Protein AF-0000000086066053 (afdb_homodimer)

Radius of gyration: 45.98 Å; Cα contacts (8 Å, |Δi|>4): 889; chains: 2; bounding box: 112×187×113 Å

Foldseek 3Di:
DDDDDDDDDDDDDDDDDDDDDDDDDDDDDDPVPPPDCPPDPVVVVVVVPPPPPVPVVVQLWAQWEDFDDADPPPRDTFIFGDTGAFDWDAPVLCCQQAVVQPPDPDRTGRWRYYSVVSVVSNVVLVVCCLWFPCPQLLSNQVSNVVCQCRIHSNNLQFKHQQDFDDDPNTTTRAEMEGAAEQVQLQVSVVSQLQTFTPPVGDRPLCVQVPVCSVVQHSQSVVQQDQDPVVRVHPDPHRYHYHYDNAWDDDPNDTHGHDHDDGD/DDDDDDPDDDDDDDDDDPDDDDDDDDDDDPPPDDPPCPPPVVVVVVVVPPPPPVPVVVQLWAQWEDFDDADPPPRDTFIFGDTGAFDWAAPVLCCQQAVVQNPDPDRTGRWRYYSVVSVVSNVVLVVCCLWFPCPQLLSNQVSNVVCQCRIHSNNLQFKHQQDFDDDPNTTTRAEMEGAAEQVQLQVSVVSQLQTFTPPVGDRPLCVQVPVCSVVQHSQSVVQQDQDPVVRPHPDPHRYHYHYDNAWDDDPNDTHGHDHDDGD

pLDDT: mean 78.5, std 27.83, range [13.66, 98.88]

Organism: Haemaphysalis longicornis (NCBI:txid44386)

Sequence (526 aa):
MDKEHLRRALSTGCEAYKGGRRASRLYPPRLQRRARTMMSSSLFALLLAALLVSSAVAQHQCVSYGYCGKDEDTEKDLPCAVDGQPTPIEKSKVQGVCPALLDSDGKEVPACCDAKQLQVFKDEFKALTKLISYKSKCFLNFQNLVCQAFCSPRQSEFFTVNATTRVSEKDVAAEAVYVVDKDYAESLYKTCRDTHTYVFGIKLPKFMCGKHGSSCSTERFLNFIGSTPAEGGHSPVKIHYVLSKTPVKVGGKELTPFKSTLFMDKEHLRRALSTGCEAYKGGRRASRLYPPRLQRRARTMMSSSLFALLLAALLVSSAVAQHQCVSYGYCGKDEDTEKDLPCAVDGQPTPIEKSKVQGVCPALLDSDGKEVPACCDAKQLQVFKDEFKALTKLISYKSKCFLNFQNLVCQAFCSPRQSEFFTVNATTRVSEKDVAAEAVYVVDKDYAESLYKTCRDTHTYVFGIKLPKFMCGKHGSSCSTERFLNFIGSTPAEGGHSPVKIHYVLSKTPVKVGGKELTPFKSTLF

Secondary structure (DSSP, 8-state):
--------------------------------------THHHHHHHHH-------------EEEEEEEEE-TTT--EEEEEEEE--EEEEHHHHHTT-GGG---SSSEEEESS-HHHHHHHHHHHHHHTTTS-TTSHHHHHHHHHHHHHHH-TTGGGTEEEEEEEEETTEEEEEEEEEEEEHHHHHHHHHHHHTPBPSSTT-BHHHHHHGGGGGG--HHHHHHHHT--GGGTS--SSEEEEEEESS-EEETTEEEPPB-----/---------------------------------------HHHHHHHHH-------------EEEEEEEEE-TTT--EEEEEEEE--EEEEHHHHHTT-GGG---SSSEEEESS-HHHHHHHHHHHHHHTTTS-TTSHHHHHHHHHHHHHHH-TTGGGTEEEEEEEEETTEEEEEEEEEEEEHHHHHHHHHHHHTPBPSSTT-BHHHHHHGGGGGG--HHHHHHHHT--GGGTS--SSEEEEEEESS-EEETTEEEPPB-----

Nearest PDB structures (foldseek):
  5jnx-assembly1_A  TM=8.363E-01  e=2.335E-15  Homo sapiens
  6uox-assembly1_A  TM=8.227E-01  e=4.661E-15  Homo sapiens
  9f40-assembly2_B  TM=8.254E-01  e=2.544E-14  Saccharomyces cerevisiae
  8qeb-assembly1_A  TM=8.293E-01  e=9.520E-14  Saccharomyces cerevisiae
  8qed-assembly1_A  TM=8.214E-01  e=9.145E-13  Saccharomyces cerevisiae

Solvent-accessible surface area (backbone atoms only — not comparable to full-atom values): 29581 Å² total; per-residue (Å²): 141,74,88,78,90,83,81,87,90,81,80,87,78,86,86,84,88,91,81,75,84,85,85,86,76,91,78,88,86,84,77,80,74,82,73,78,78,73,58,66,64,58,55,51,52,53,54,63,58,53,70,74,68,65,65,67,62,75,69,48,25,17,33,39,43,50,67,58,38,61,39,86,86,78,59,44,72,24,38,15,47,45,84,40,66,43,39,77,37,57,39,76,65,37,53,81,55,35,52,88,67,58,84,50,94,55,70,45,33,60,16,13,42,44,70,68,50,44,51,52,48,41,53,52,51,54,25,46,43,48,34,32,54,78,82,37,45,30,44,51,43,50,44,48,56,52,35,43,58,51,29,28,38,55,16,42,43,22,28,44,66,80,38,66,44,82,42,99,90,36,42,19,39,47,27,30,39,38,32,29,18,42,68,49,47,48,53,51,40,58,50,31,56,79,33,58,23,52,49,81,65,39,42,38,33,39,69,74,42,22,50,41,16,92,68,53,43,55,66,54,54,48,46,41,61,18,18,23,42,72,70,47,24,77,23,89,40,36,35,46,74,42,72,29,93,55,68,43,76,53,98,88,39,69,25,42,44,42,72,76,86,77,106,134,86,86,86,83,72,88,73,81,91,83,87,80,87,83,87,70,91,71,86,86,85,88,81,81,83,87,80,81,80,78,79,79,82,82,77,80,75,66,68,63,59,62,48,52,56,56,59,60,55,70,72,68,66,64,67,60,77,68,48,24,17,31,38,42,51,67,58,39,60,39,88,87,78,60,43,72,25,38,16,49,46,84,41,66,41,39,76,37,56,39,78,64,36,54,82,54,34,51,90,67,57,83,49,91,55,70,45,34,61,17,14,42,44,71,69,51,44,52,53,49,41,52,53,52,55,24,46,42,50,34,32,55,77,81,36,45,31,44,51,42,50,45,47,54,52,35,42,58,49,28,28,36,54,17,41,42,22,26,44,65,78,38,67,44,83,40,99,92,36,41,19,39,47,27,31,39,36,31,27,18,42,69,48,47,47,52,51,39,60,49,31,57,79,32,60,24,51,48,80,65,38,41,37,33,39,70,74,41,22,50,40,16,91,69,52,42,53,66,54,52,49,46,42,60,17,19,23,43,73,70,48,25,76,23,90,41,34,35,46,74,42,71,28,93,55,67,45,77,52,97,88,39,69,24,42,42,42,72,74,87,76,107

Structure (mmCIF, N/CA/C/O backbone):
data_AF-0000000086066053-model_v1
#
loop_
_entity.id
_entity.type
_entity.pdbx_description
1 polymer 'Niemann-Pick C1 N-terminal domain-containing protein'
#
loop_
_atom_site.group_PDB
_atom_site.id
_atom_site.type_symbol
_atom_site.label_atom_id
_atom_site.label_alt_id
_atom_site.label_comp_id
_atom_site.label_asym_id
_atom_site.label_entity_id
_atom_site.label_seq_id
_atom_site.pdbx_PDB_ins_code
_atom_site.Cartn_x
_atom_site.Cartn_y
_atom_site.Cartn_z
_atom_site.occupancy
_atom_site.B_iso_or_equiv
_atom_site.auth_seq_id
_atom_site.auth_comp_id
_atom_site.auth_asym_id
_atom_site.auth_atom_id
_atom_site.pdbx_PDB_model_num
ATOM 1 N N . MET A 1 1 ? 62.094 35.562 8.031 1 16.95 1 MET A N 1
ATOM 2 C CA . MET A 1 1 ? 63.25 36.469 8.188 1 16.95 1 MET A CA 1
ATOM 3 C C . MET A 1 1 ? 62.75 37.906 8.406 1 16.95 1 MET A C 1
ATOM 5 O O . MET A 1 1 ? 61.594 38.188 8.219 1 16.95 1 MET A O 1
ATOM 9 N N . ASP A 1 2 ? 63.594 38.812 7.797 1 14.78 2 ASP A N 1
ATOM 10 C CA . ASP A 1 2 ? 64.375 39.938 8.258 1 14.78 2 ASP A CA 1
ATOM 11 C C . ASP A 1 2 ? 63.656 41.281 8.039 1 14.78 2 ASP A C 1
ATOM 13 O O . ASP A 1 2 ? 64.125 42.312 8.484 1 14.78 2 ASP A O 1
ATOM 17 N N . LYS A 1 3 ? 63.125 41.469 6.922 1 17.33 3 LYS A N 1
ATOM 18 C CA . LYS A 1 3 ? 63.406 42.75 6.266 1 17.33 3 LYS A CA 1
ATOM 19 C C . LYS A 1 3 ? 63.062 43.906 7.172 1 17.33 3 LYS A C 1
ATOM 21 O O . LYS A 1 3 ? 61.938 44 7.68 1 17.33 3 LYS A O 1
ATOM 26 N N . GLU A 1 4 ? 63.875 44.906 7.336 1 15.47 4 GLU A N 1
ATOM 27 C CA . GLU A 1 4 ? 64.688 45.875 8.094 1 15.47 4 GLU A CA 1
ATOM 28 C C . GLU A 1 4 ? 63.844 47.094 8.422 1 15.47 4 GLU A C 1
ATOM 30 O O . GLU A 1 4 ? 62.75 47.281 7.879 1 15.47 4 GLU A O 1
ATOM 35 N N . HIS A 1 5 ? 64.438 48.375 8.047 1 15.7 5 HIS A N 1
ATOM 36 C CA . HIS A 1 5 ? 65.188 49.406 8.781 1 15.7 5 HIS A CA 1
ATOM 37 C C . HIS A 1 5 ? 64.25 50.594 9.148 1 15.7 5 HIS A C 1
ATOM 39 O O . HIS A 1 5 ? 63.219 50.75 8.562 1 15.7 5 HIS A O 1
ATOM 45 N N . LEU A 1 6 ? 64.938 51.875 9.203 1 14.38 6 LEU A N 1
ATOM 46 C CA . LEU A 1 6 ? 65.375 52.844 10.188 1 14.38 6 LEU A CA 1
ATOM 47 C C . LEU A 1 6 ? 64.5 54.094 10.141 1 14.38 6 LEU A C 1
ATOM 49 O O . LEU A 1 6 ? 64 54.562 11.172 1 14.38 6 LEU A O 1
ATOM 53 N N . ARG A 1 7 ? 64.875 55.062 9.164 1 14.57 7 ARG A N 1
ATOM 54 C CA . ARG A 1 7 ? 65.5 56.312 9.617 1 14.57 7 ARG A CA 1
ATOM 55 C C . ARG A 1 7 ? 64.438 57.312 10.031 1 14.57 7 ARG A C 1
ATOM 57 O O . ARG A 1 7 ? 64.5 57.875 11.141 1 14.57 7 ARG A O 1
ATOM 64 N N . ARG A 1 8 ? 64.438 58.5 9.219 1 15.72 8 ARG A N 1
ATOM 65 C CA . ARG A 1 8 ? 65 59.812 9.539 1 15.72 8 ARG A CA 1
ATOM 66 C C . ARG A 1 8 ? 63.906 60.656 10.242 1 15.72 8 ARG A C 1
ATOM 68 O O . ARG A 1 8 ? 62.719 60.375 10.164 1 15.72 8 ARG A O 1
ATOM 75 N N . ALA A 1 9 ? 64.062 62 10.047 1 15.62 9 ALA A N 1
ATOM 76 C CA . ALA A 1 9 ? 64.5 63.219 10.734 1 15.62 9 ALA A CA 1
ATOM 77 C C . ALA A 1 9 ? 63.312 64 11.211 1 15.62 9 ALA A C 1
ATOM 79 O O . ALA A 1 9 ? 62.188 63.844 10.711 1 15.62 9 ALA A O 1
ATOM 80 N N . LEU A 1 10 ? 63.562 65.312 11.445 1 14.55 10 LEU A N 1
ATOM 81 C CA . LEU A 1 10 ? 63.688 66.312 12.531 1 14.55 10 LEU A CA 1
ATOM 82 C C . LEU A 1 10 ? 62.438 67.188 12.625 1 14.55 10 LEU A C 1
ATOM 84 O O . LEU A 1 10 ? 61.844 67.312 13.688 1 14.55 10 LEU A O 1
ATOM 88 N N . SER A 1 11 ? 62.594 68.438 11.938 1 14.71 11 SER A N 1
ATOM 89 C CA . SER A 1 11 ? 62.812 69.625 12.703 1 14.71 11 SER A CA 1
ATOM 90 C C . SER A 1 11 ? 61.5 70.25 13.141 1 14.71 11 SER A C 1
ATOM 92 O O . SER A 1 11 ? 61.312 70.562 14.328 1 14.71 11 SER A O 1
ATOM 94 N N . THR A 1 12 ? 61.25 71.438 12.477 1 16.27 12 THR A N 1
ATOM 95 C CA . THR A 1 12 ? 61.406 72.75 13.039 1 16.27 12 THR A CA 1
ATOM 96 C C . THR A 1 12 ? 60.125 73.25 13.727 1 16.27 12 THR A C 1
ATOM 98 O O . THR A 1 12 ? 59.031 72.75 13.422 1 16.27 12 THR A O 1
ATOM 101 N N . GLY A 1 13 ? 60.188 74.375 14.359 1 14.68 13 GLY A N 1
ATOM 102 C CA . GLY A 1 13 ? 60 75.062 15.617 1 14.68 13 GLY A CA 1
ATOM 103 C C . GLY A 1 13 ? 58.625 75.75 15.734 1 14.68 13 GLY A C 1
ATOM 104 O O . GLY A 1 13 ? 58.156 76.062 16.844 1 14.68 13 GLY A O 1
ATOM 105 N N . CYS A 1 14 ? 58.188 76.375 14.625 1 16.38 14 CYS A N 1
ATOM 106 C CA . CYS A 1 14 ? 57.969 77.812 14.859 1 16.38 14 CYS A CA 1
ATOM 107 C C . CYS A 1 14 ? 56.875 78 15.883 1 16.38 14 CYS A C 1
ATOM 109 O O . CYS A 1 14 ? 55.812 77.375 15.828 1 16.38 14 CYS A O 1
ATOM 111 N N . GLU A 1 15 ? 56.969 79.125 16.531 1 15.75 15 GLU A N 1
ATOM 112 C CA . GLU A 1 15 ? 56.875 79.75 17.828 1 15.75 15 GLU A CA 1
ATOM 113 C C . GLU A 1 15 ? 55.406 80 18.219 1 15.75 15 GLU A C 1
ATOM 115 O O . GLU A 1 15 ? 54.531 80.062 17.344 1 15.75 15 GLU A O 1
ATOM 120 N N . ALA A 1 16 ? 55.25 80.875 19.25 1 15.75 16 ALA A N 1
ATOM 121 C CA . ALA A 1 16 ? 54.719 80.875 20.609 1 15.75 16 ALA A CA 1
ATOM 122 C C . ALA A 1 16 ? 53.406 81.625 20.672 1 15.75 16 ALA A C 1
ATOM 124 O O . ALA A 1 16 ? 52.406 81.062 21.203 1 15.75 16 ALA A O 1
ATOM 125 N N . TYR A 1 17 ? 53.406 83 21.047 1 15.66 17 TYR A N 1
ATOM 126 C CA . TYR A 1 17 ? 53 83.375 22.406 1 15.66 17 TYR A CA 1
ATOM 127 C C . TYR A 1 17 ? 51.531 83.812 22.438 1 15.66 17 TYR A C 1
ATOM 129 O O . TYR A 1 17 ? 50.938 84.125 21.406 1 15.66 17 TYR A O 1
ATOM 137 N N . LYS A 1 18 ? 51.156 85.125 23.078 1 17.09 18 LYS A N 1
ATOM 138 C CA . LYS A 1 18 ? 50.625 85.375 24.406 1 17.09 18 LYS A CA 1
ATOM 139 C C . LYS A 1 18 ? 49.188 85.875 24.328 1 17.09 18 LYS A C 1
ATOM 141 O O . LYS A 1 18 ? 48.75 86.375 23.281 1 17.09 18 LYS A O 1
ATOM 146 N N . GLY A 1 19 ? 48.625 86.625 25.469 1 16.25 19 GLY A N 1
ATOM 147 C CA . GLY A 1 19 ? 47.656 86.562 26.547 1 16.25 19 GLY A CA 1
ATOM 148 C C . GLY A 1 19 ? 46.469 87.5 26.297 1 16.25 19 GLY A C 1
ATOM 149 O O . GLY A 1 19 ? 45.312 87.062 26.359 1 16.25 19 GLY A O 1
ATOM 150 N N . GLY A 1 20 ? 46.594 88.875 26.344 1 17.08 20 GLY A N 1
ATOM 151 C CA . GLY A 1 20 ? 46 89.5 27.516 1 17.08 20 GLY A CA 1
ATOM 152 C C . GLY A 1 20 ? 44.625 90.062 27.25 1 17.08 20 GLY A C 1
ATOM 153 O O . GLY A 1 20 ? 44.062 90.75 28.109 1 17.08 20 GLY A O 1
ATOM 154 N N . ARG A 1 21 ? 44.031 90 26.188 1 20.31 21 ARG A N 1
ATOM 155 C CA . ARG A 1 21 ? 43.156 91.188 25.938 1 20.31 21 ARG A CA 1
ATOM 156 C C . ARG A 1 21 ? 42.031 91.188 26.969 1 20.31 21 ARG A C 1
ATOM 158 O O . ARG A 1 21 ? 41.312 90.25 27.156 1 20.31 21 ARG A O 1
ATOM 165 N N . ARG A 1 22 ? 41.906 92.375 27.688 1 19.88 22 ARG A N 1
ATOM 166 C CA . ARG A 1 22 ? 41.25 92.812 28.906 1 19.88 22 ARG A CA 1
ATOM 167 C C . ARG A 1 22 ? 39.719 92.812 28.719 1 19.88 22 ARG A C 1
ATOM 169 O O . ARG A 1 22 ? 39.219 92.75 27.594 1 19.88 22 ARG A O 1
ATOM 176 N N . ALA A 1 23 ? 38.969 93.812 29.484 1 18.98 23 ALA A N 1
ATOM 177 C CA . ALA A 1 23 ? 38.062 93.812 30.625 1 18.98 23 ALA A CA 1
ATOM 178 C C . ALA A 1 23 ? 36.625 93.938 30.188 1 18.98 23 ALA A C 1
ATOM 180 O O . ALA A 1 23 ? 35.75 93.125 30.531 1 18.98 23 ALA A O 1
ATOM 181 N N . SER A 1 24 ? 36 95.25 30.266 1 19.73 24 SER A N 1
ATOM 182 C CA . SER A 1 24 ? 35.031 95.562 31.312 1 19.73 24 SER A CA 1
ATOM 183 C C . SER A 1 24 ? 33.594 95.25 30.859 1 19.73 24 SER A C 1
ATOM 185 O O . SER A 1 24 ? 33.344 95.125 29.672 1 19.73 24 SER A O 1
ATOM 187 N N . ARG A 1 25 ? 32.469 95.875 31.703 1 20.12 25 ARG A N 1
ATOM 188 C CA . ARG A 1 25 ? 31.375 95.438 32.562 1 20.12 25 ARG A CA 1
ATOM 189 C C . ARG A 1 25 ? 30.016 95.625 31.891 1 20.12 25 ARG A C 1
ATOM 191 O O . ARG A 1 25 ? 28.984 95.25 32.406 1 20.12 25 ARG A O 1
ATOM 198 N N . LEU A 1 26 ? 29.812 96.312 30.734 1 26.3 26 LEU A N 1
ATOM 199 C CA . LEU A 1 26 ? 28.609 97.125 30.906 1 26.3 26 LEU A CA 1
ATOM 200 C C . LEU A 1 26 ? 27.375 96.25 30.875 1 26.3 26 LEU A C 1
ATOM 202 O O . LEU A 1 26 ? 27.266 95.375 30.031 1 26.3 26 LEU A O 1
ATOM 206 N N . TYR A 1 27 ? 26.266 96.375 31.891 1 20.11 27 TYR A N 1
ATOM 207 C CA . TYR A 1 27 ? 25.312 95.5 32.594 1 20.11 27 TYR A CA 1
ATOM 208 C C . TYR A 1 27 ? 24.109 95.188 31.734 1 20.11 27 TYR A C 1
ATOM 210 O O . TYR A 1 27 ? 23.766 94 31.594 1 20.11 27 TYR A O 1
ATOM 218 N N . PRO A 1 28 ? 22.938 96.125 31.531 1 28.42 28 PRO A N 1
ATOM 219 C CA . PRO A 1 28 ? 21.812 95.75 32.406 1 28.42 28 PRO A CA 1
ATOM 220 C C . PRO A 1 28 ? 20.875 94.75 31.734 1 28.42 28 PRO A C 1
ATOM 222 O O . PRO A 1 28 ? 20.609 93.688 32.281 1 28.42 28 PRO A O 1
ATOM 225 N N . PRO A 1 29 ? 19.484 95.312 31.234 1 31.97 29 PRO A N 1
ATOM 226 C CA . PRO A 1 29 ? 18.203 94.875 31.797 1 31.97 29 PRO A CA 1
ATOM 227 C C . PRO A 1 29 ? 17.578 93.688 31.031 1 31.97 29 PRO A C 1
ATOM 229 O O . PRO A 1 29 ? 17.953 93.438 29.891 1 31.97 29 PRO A O 1
ATOM 232 N N . ARG A 1 30 ? 16.344 93.125 31.688 1 26.58 30 ARG A N 1
ATOM 233 C CA . ARG A 1 30 ? 15.625 91.875 31.75 1 26.58 30 ARG A CA 1
ATOM 234 C C . ARG A 1 30 ? 14.688 91.688 30.562 1 26.58 30 ARG A C 1
ATOM 236 O O . ARG A 1 30 ? 13.711 92.438 30.422 1 26.58 30 ARG A O 1
ATOM 243 N N . LEU A 1 31 ? 15.109 91.438 29.328 1 26.14 31 LEU A N 1
ATOM 244 C CA . LEU A 1 31 ? 14.32 91.188 28.125 1 26.14 31 LEU A CA 1
ATOM 245 C C . LEU A 1 31 ? 13.344 90.062 28.312 1 26.14 31 LEU A C 1
ATOM 247 O O . LEU A 1 31 ? 13.742 88.875 28.25 1 26.14 31 LEU A O 1
ATOM 251 N N . GLN A 1 32 ? 12.43 90.062 29.422 1 25.64 32 GLN A N 1
ATOM 252 C CA . GLN A 1 32 ? 11.75 88.75 29.625 1 25.64 32 GLN A CA 1
ATOM 253 C C . GLN A 1 32 ? 10.844 88.438 28.453 1 25.64 32 GLN A C 1
ATOM 255 O O . GLN A 1 32 ? 9.891 89.188 28.172 1 25.64 32 GLN A O 1
ATOM 260 N N . ARG A 1 33 ? 11.367 88.062 27.281 1 27.31 33 ARG A N 1
ATOM 261 C CA . ARG A 1 33 ? 10.617 87.75 26.094 1 27.31 33 ARG A CA 1
ATOM 262 C C . ARG A 1 33 ? 9.633 86.562 26.375 1 27.31 33 ARG A C 1
ATOM 264 O O . ARG A 1 33 ? 9.977 85.625 27.047 1 27.31 33 ARG A O 1
ATOM 271 N N . ARG A 1 34 ? 8.266 86.875 26.359 1 33.22 34 ARG A N 1
ATOM 272 C CA . ARG A 1 34 ? 7.035 86.062 26.5 1 33.22 34 ARG A CA 1
ATOM 273 C C . ARG A 1 34 ? 6.98 84.938 25.5 1 33.22 34 ARG A C 1
ATOM 275 O O . ARG A 1 34 ? 6.875 85.125 24.297 1 33.22 34 ARG A O 1
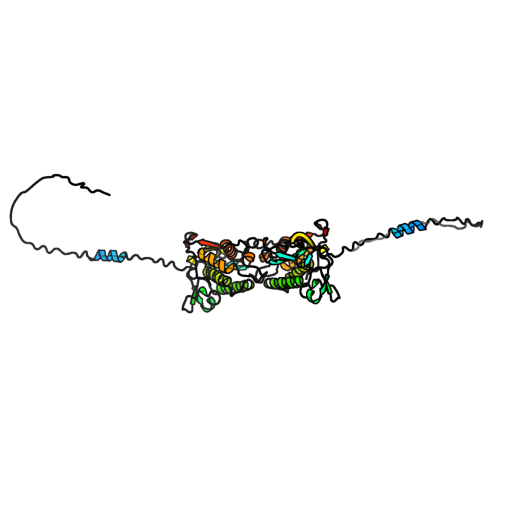ATOM 282 N N . ALA A 1 35 ? 7.867 84 25.531 1 32.12 35 ALA A N 1
ATOM 283 C CA . ALA A 1 35 ? 7.812 82.875 24.594 1 32.12 35 ALA A CA 1
ATOM 284 C C . ALA A 1 35 ? 6.504 82.125 24.719 1 32.12 35 ALA A C 1
ATOM 286 O O . ALA A 1 35 ? 6.141 81.688 25.812 1 32.12 35 ALA A O 1
ATOM 287 N N . ARG A 1 36 ? 5.551 82.5 23.891 1 35.03 36 ARG A N 1
ATOM 288 C CA . ARG A 1 36 ? 4.297 81.812 23.625 1 35.03 36 ARG A CA 1
ATOM 289 C C . ARG A 1 36 ? 4.535 80.375 23.344 1 35.03 36 ARG A C 1
ATOM 291 O O . ARG A 1 36 ? 5.371 80 22.5 1 35.03 36 ARG A O 1
ATOM 298 N N . THR A 1 37 ? 4.312 79.5 24.344 1 33.22 37 THR A N 1
ATOM 299 C CA . THR A 1 37 ? 4.352 78.062 24.469 1 33.22 37 THR A CA 1
ATOM 300 C C . THR A 1 37 ? 3.488 77.375 23.406 1 33.22 37 THR A C 1
ATOM 302 O O . THR A 1 37 ? 2.258 77.438 23.469 1 33.22 37 THR A O 1
ATOM 305 N N . MET A 1 38 ? 3.85 77.562 22.125 1 38.5 38 MET A N 1
ATOM 306 C CA . MET A 1 38 ? 3.27 76.75 21.047 1 38.5 38 MET A CA 1
ATOM 307 C C . MET A 1 38 ? 3.459 75.25 21.328 1 38.5 38 MET A C 1
ATOM 309 O O . MET A 1 38 ? 3.305 74.438 20.438 1 38.5 38 MET A O 1
ATOM 313 N N . MET A 1 39 ? 3.969 74.938 22.562 1 38.22 39 MET A N 1
ATOM 314 C CA . MET A 1 39 ? 4.449 73.562 22.578 1 38.22 39 MET A CA 1
ATOM 315 C C . MET A 1 39 ? 3.303 72.562 22.344 1 38.22 39 MET A C 1
ATOM 317 O O . MET A 1 39 ? 3.52 71.438 21.875 1 38.22 39 MET A O 1
ATOM 321 N N . SER A 1 40 ? 2.164 72.812 23.016 1 45 40 SER A N 1
ATOM 322 C CA . SER A 1 40 ? 1.553 71.625 23.516 1 45 40 SER A CA 1
ATOM 323 C C . SER A 1 40 ? 0.821 70.875 22.406 1 45 40 SER A C 1
ATOM 325 O O . SER A 1 40 ? 0.193 69.812 22.656 1 45 40 SER A O 1
ATOM 327 N N . SER A 1 41 ? 0.524 71.625 21.281 1 52.53 41 SER A N 1
ATOM 328 C CA . SER A 1 41 ? -0.428 70.938 20.422 1 52.53 41 SER A CA 1
ATOM 329 C C . SER A 1 41 ? 0.245 69.812 19.672 1 52.53 41 SER A C 1
ATOM 331 O O . SER A 1 41 ? -0.426 69 19.016 1 52.53 41 SER A O 1
ATOM 333 N N . SER A 1 42 ? 1.642 70.062 19.516 1 52.16 42 SER A N 1
ATOM 334 C CA . SER A 1 42 ? 2.268 69.062 18.641 1 52.16 42 SER A CA 1
ATOM 335 C C . SER A 1 42 ? 2.428 67.75 19.359 1 52.16 42 SER A C 1
ATOM 337 O O . SER A 1 42 ? 2.584 66.688 18.719 1 52.16 42 SER A O 1
ATOM 339 N N . LEU A 1 43 ? 2.664 67.938 20.734 1 51.69 43 LEU A N 1
ATOM 340 C CA . LEU A 1 43 ? 2.893 66.625 21.422 1 51.69 43 LEU A CA 1
ATOM 341 C C . LEU A 1 43 ? 1.609 65.812 21.484 1 51.69 43 LEU A C 1
ATOM 343 O O . LEU A 1 43 ? 1.658 64.562 21.562 1 51.69 43 LEU A O 1
ATOM 347 N N . PHE A 1 44 ? 0.494 66.625 21.578 1 52.97 44 PHE A N 1
ATOM 348 C CA . PHE A 1 44 ? -0.746 65.875 21.609 1 52.97 44 PHE A CA 1
ATOM 349 C C . PHE A 1 44 ? -0.985 65.188 20.297 1 52.97 44 PHE A C 1
ATOM 351 O O . PHE A 1 44 ? -1.494 64.062 20.281 1 52.97 44 PHE A O 1
ATOM 358 N N . ALA A 1 45 ? -0.664 65.875 19.156 1 52.94 45 ALA A N 1
ATOM 359 C CA . ALA A 1 45 ? -0.849 65.188 17.891 1 52.94 45 ALA A CA 1
ATOM 360 C C . ALA A 1 45 ? 0.126 64 17.75 1 52.94 45 ALA A C 1
ATOM 362 O O . ALA A 1 45 ? -0.208 63 17.156 1 52.94 45 ALA A O 1
ATOM 363 N N . LEU A 1 46 ? 1.313 64.25 18.359 1 47.81 46 LEU A N 1
ATOM 364 C CA . LEU A 1 46 ? 2.236 63.125 18.281 1 47.81 46 LEU A CA 1
ATOM 365 C C . LEU A 1 46 ? 1.763 61.969 19.156 1 47.81 46 LEU A C 1
ATOM 367 O O . LEU A 1 46 ? 1.967 60.812 18.828 1 47.81 46 LEU A O 1
ATOM 371 N N . LEU A 1 47 ? 1.216 62.406 20.359 1 46.41 47 LEU A N 1
ATOM 372 C CA . LEU A 1 47 ? 0.748 61.281 21.172 1 46.41 47 LEU A CA 1
ATOM 373 C C . LEU A 1 47 ? -0.384 60.531 20.453 1 46.41 47 LEU A C 1
ATOM 375 O O . LEU A 1 47 ? -0.492 59.312 20.562 1 46.41 47 LEU A O 1
ATOM 379 N N . LEU A 1 48 ? -1.327 61.312 19.875 1 45.12 48 LEU A N 1
ATOM 380 C CA . LEU A 1 48 ? -2.453 60.594 19.297 1 45.12 48 LEU A CA 1
ATOM 381 C C . LEU A 1 48 ? -1.994 59.719 18.141 1 45.12 48 LEU A C 1
ATOM 383 O O . LEU A 1 48 ? -2.76 58.875 17.641 1 45.12 48 LEU A O 1
ATOM 387 N N . ALA A 1 49 ? -1.028 60.188 17.422 1 41.72 49 ALA A N 1
ATOM 388 C CA . ALA A 1 49 ? -0.659 59.188 16.422 1 41.72 49 ALA A CA 1
ATOM 389 C C . ALA A 1 49 ? -0.13 57.906 17.062 1 41.72 49 ALA A C 1
ATOM 391 O O . ALA A 1 49 ? 1.051 57.594 16.938 1 41.72 49 ALA A O 1
ATOM 392 N N . ALA A 1 50 ? -0.147 57.875 18.453 1 41 50 ALA A N 1
ATOM 393 C CA . ALA A 1 50 ? 0.047 56.469 18.844 1 41 50 ALA A CA 1
ATOM 394 C C . ALA A 1 50 ? -0.652 55.531 17.859 1 41 50 ALA A C 1
ATOM 396 O O . ALA A 1 50 ? -1.877 55.562 17.719 1 41 50 ALA A O 1
ATOM 397 N N . LEU A 1 51 ? -0.007 55.281 16.719 1 38.22 51 LEU A N 1
ATOM 398 C CA . LEU A 1 51 ? -0.235 54.156 15.82 1 38.22 51 LEU A CA 1
ATOM 399 C C . LEU A 1 51 ? -0.818 52.969 16.578 1 38.22 51 LEU A C 1
ATOM 401 O O . LEU A 1 51 ? -0.181 52.438 17.5 1 38.22 51 LEU A O 1
ATOM 405 N N . LEU A 1 52 ? -2.094 53 16.953 1 37.69 52 LEU A N 1
ATOM 406 C CA . LEU A 1 52 ? -2.766 51.688 17.047 1 37.69 52 LEU A CA 1
ATOM 407 C C . LEU A 1 52 ? -2.133 50.688 16.094 1 37.69 52 LEU A C 1
ATOM 409 O O . LEU A 1 52 ? -2.365 50.75 14.883 1 37.69 52 LEU A O 1
ATOM 413 N N . VAL A 1 53 ? -0.834 50.469 16.141 1 38.75 53 VAL A N 1
ATOM 414 C CA . VAL A 1 53 ? -0.517 49.125 15.695 1 38.75 53 VAL A CA 1
ATOM 415 C C . VAL A 1 53 ? -1.647 48.188 16.078 1 38.75 53 VAL A C 1
ATOM 417 O O . VAL A 1 53 ? -1.815 47.844 17.266 1 38.75 53 VAL A O 1
ATOM 420 N N . SER A 1 54 ? -2.852 48.406 15.672 1 37.19 54 SER A N 1
ATOM 421 C CA . SER A 1 54 ? -3.646 47.188 15.578 1 37.19 54 SER A CA 1
ATOM 422 C C . SER A 1 54 ? -2.764 45.969 15.344 1 37.19 54 SER A C 1
ATOM 424 O O . SER A 1 54 ? -2.258 45.75 14.242 1 37.19 54 SER A O 1
ATOM 426 N N . SER A 1 55 ? -1.823 45.75 16.172 1 38.69 55 SER A N 1
ATOM 427 C CA . SER A 1 55 ? -1.447 44.344 16.094 1 38.69 55 SER A CA 1
ATOM 428 C C . SER A 1 55 ? -2.611 43.469 15.617 1 38.69 55 SER A C 1
ATOM 430 O O . SER A 1 55 ? -3.52 43.156 16.391 1 38.69 55 SER A O 1
ATOM 432 N N . ALA A 1 56 ? -3.162 43.781 14.516 1 40.78 56 ALA A N 1
ATOM 433 C CA . ALA A 1 56 ? -3.918 42.625 13.977 1 40.78 56 ALA A CA 1
ATOM 434 C C . ALA A 1 56 ? -3.408 41.312 14.555 1 40.78 56 ALA A C 1
ATOM 436 O O . ALA A 1 56 ? -2.346 40.844 14.156 1 40.78 56 ALA A O 1
ATOM 437 N N . VAL A 1 57 ? -3.277 41.25 15.852 1 44.16 57 VAL A N 1
ATOM 438 C CA . VAL A 1 57 ? -3.156 39.875 16.344 1 44.16 57 VAL A CA 1
ATOM 439 C C . VAL A 1 57 ? -3.68 38.906 15.305 1 44.16 57 VAL A C 1
ATOM 441 O O . VAL A 1 57 ? -4.844 38.969 14.906 1 44.16 57 VAL A O 1
ATOM 444 N N . ALA A 1 58 ? -3.002 38.719 14.234 1 48.38 58 ALA A N 1
ATOM 445 C CA . ALA A 1 58 ? -3.318 37.594 13.375 1 48.38 58 ALA A CA 1
ATOM 446 C C . ALA A 1 58 ? -4.133 36.531 14.133 1 48.38 58 ALA A C 1
ATOM 448 O O . ALA A 1 58 ? -3.615 35.875 15.023 1 48.38 58 ALA A O 1
ATOM 449 N N . GLN A 1 59 ? -5.34 36.844 14.711 1 54.47 59 GLN A N 1
ATOM 450 C CA . GLN A 1 59 ? -6.262 35.969 15.43 1 54.47 59 GLN A CA 1
ATOM 451 C C . GLN A 1 59 ? -6.168 34.531 14.93 1 54.47 59 GLN A C 1
ATOM 453 O O . GLN A 1 59 ? -6.293 34.281 13.727 1 54.47 59 GLN A O 1
ATOM 458 N N . HIS A 1 60 ? -5.355 33.719 15.68 1 66.62 60 HIS A N 1
ATOM 459 C CA . HIS A 1 60 ? -5.336 32.281 15.484 1 66.62 60 HIS A CA 1
ATOM 460 C C . HIS A 1 60 ? -6.738 31.75 15.211 1 66.62 60 HIS A C 1
ATOM 462 O O . HIS A 1 60 ? -7.66 31.984 16 1 66.62 60 HIS A O 1
ATOM 468 N N . GLN A 1 61 ? -7.047 31.547 14 1 89.38 61 GLN A N 1
ATOM 469 C CA . GLN A 1 61 ? -8.367 31.047 13.633 1 89.38 61 GLN A CA 1
ATOM 470 C C . GLN A 1 61 ? -8.297 29.625 13.109 1 89.38 61 GLN A C 1
ATOM 472 O O . GLN A 1 61 ? -7.211 29.125 12.781 1 89.38 61 GLN A O 1
ATOM 477 N N . CYS A 1 62 ? -9.336 29.016 13.43 1 97.81 62 CYS A N 1
ATOM 478 C CA . CYS A 1 62 ? -9.539 27.703 12.828 1 97.81 62 CYS A CA 1
ATOM 479 C C . CYS A 1 62 ? -10.273 27.828 11.5 1 97.81 62 CYS A C 1
ATOM 481 O O . CYS A 1 62 ? -11.203 28.609 11.359 1 97.81 62 CYS A O 1
ATOM 483 N N . VAL A 1 63 ? -9.773 27.078 10.578 1 97.75 63 VAL A N 1
ATOM 484 C CA . VAL A 1 63 ? -10.43 27.078 9.281 1 97.75 63 VAL A CA 1
ATOM 485 C C . VAL A 1 63 ? -11.18 25.766 9.07 1 97.75 63 VAL A C 1
ATOM 487 O O . VAL A 1 63 ? -12.008 25.641 8.172 1 97.75 63 VAL A O 1
ATOM 490 N N . SER A 1 64 ? -10.906 24.797 9.867 1 98.06 64 SER A N 1
ATOM 491 C CA . SER A 1 64 ? -11.664 23.547 9.938 1 98.06 64 SER A CA 1
ATOM 492 C C . SER A 1 64 ? -11.836 23.078 11.375 1 98.06 64 SER A C 1
ATOM 494 O O . SER A 1 64 ? -11.023 23.406 12.242 1 98.06 64 SER A O 1
ATOM 496 N N . TYR A 1 65 ? -12.945 22.391 11.547 1 97.75 65 TYR A N 1
ATOM 497 C CA . TYR A 1 65 ? -13.25 21.922 12.898 1 97.75 65 TYR A CA 1
ATOM 498 C C . TYR A 1 65 ? -14.344 20.859 12.867 1 97.75 65 TYR A C 1
ATOM 500 O O . TYR A 1 65 ? -15.328 21 12.133 1 97.75 65 TYR A O 1
ATOM 508 N N . GLY A 1 66 ? -14.055 19.812 13.633 1 97.25 66 GLY A N 1
ATOM 509 C CA . GLY A 1 66 ? -15.078 18.781 13.734 1 97.25 66 GLY A CA 1
ATOM 510 C C . GLY A 1 66 ? -15.391 18.109 12.414 1 97.25 66 GLY A C 1
ATOM 511 O O . GLY A 1 66 ? -14.594 18.188 11.469 1 97.25 66 GLY A O 1
ATOM 512 N N . TYR A 1 67 ? -16.5 17.312 12.438 1 97.25 67 TYR A N 1
ATOM 513 C CA . TYR A 1 67 ? -16.969 16.609 11.242 1 97.25 67 TYR A CA 1
ATOM 514 C C . TYR A 1 67 ? -18.391 17 10.898 1 97.25 67 TYR A C 1
ATOM 516 O O . TYR A 1 67 ? -19.234 17.172 11.789 1 97.25 67 TYR A O 1
ATOM 524 N N . CYS A 1 68 ? -18.688 17.156 9.625 1 96.62 68 CYS A N 1
ATOM 525 C CA . CYS A 1 68 ? -20.047 17.5 9.25 1 96.62 68 CYS A CA 1
ATOM 526 C C . CYS A 1 68 ? -20.438 16.844 7.93 1 96.62 68 CYS A C 1
ATOM 528 O O . CYS A 1 68 ? -21.406 17.25 7.285 1 96.62 68 CYS A O 1
ATOM 530 N N . GLY A 1 69 ? -19.594 15.914 7.449 1 94 69 GLY A N 1
ATOM 531 C CA . GLY A 1 69 ? -19.875 15.148 6.25 1 94 69 GLY A CA 1
ATOM 532 C C . GLY A 1 69 ? -19.234 13.773 6.242 1 94 69 GLY A C 1
ATOM 533 O O . GLY A 1 69 ? -18.5 13.43 7.164 1 94 69 GLY A O 1
ATOM 534 N N . LYS A 1 70 ? -19.656 13.055 5.238 1 90.69 70 LYS A N 1
ATOM 535 C CA . LYS A 1 70 ? -19.078 11.727 5.031 1 90.69 70 LYS A CA 1
ATOM 536 C C . LYS A 1 70 ? -18.688 11.516 3.574 1 90.69 70 LYS A C 1
ATOM 538 O O . LYS A 1 70 ? -19.391 11.953 2.664 1 90.69 70 LYS A O 1
ATOM 543 N N . ASP A 1 71 ? -17.578 10.883 3.492 1 85.81 71 ASP A N 1
ATOM 544 C CA . ASP A 1 71 ? -17.188 10.5 2.141 1 85.81 71 ASP A CA 1
ATOM 545 C C . ASP A 1 71 ? -18.109 9.422 1.587 1 85.81 71 ASP A C 1
ATOM 547 O O . ASP A 1 71 ? -18.391 8.43 2.26 1 85.81 71 ASP A O 1
ATOM 551 N N . GLU A 1 72 ? -18.531 9.57 0.407 1 76.88 72 GLU A N 1
ATOM 552 C CA . GLU A 1 72 ? -19.531 8.656 -0.163 1 76.88 72 GLU A CA 1
ATOM 553 C C . GLU A 1 72 ? -18.922 7.277 -0.411 1 76.88 72 GLU A C 1
ATOM 555 O O . GLU A 1 72 ? -19.609 6.262 -0.282 1 76.88 72 GLU A O 1
ATOM 560 N N . ASP A 1 73 ? -17.688 7.262 -0.74 1 71.62 73 ASP A N 1
ATOM 561 C CA . ASP A 1 73 ? -17.062 5.996 -1.12 1 71.62 73 ASP A CA 1
ATOM 562 C C . ASP A 1 73 ? -16.516 5.27 0.103 1 71.62 73 ASP A C 1
ATOM 564 O O . ASP A 1 73 ? -16.641 4.051 0.22 1 71.62 73 ASP A O 1
ATOM 568 N N . THR A 1 74 ? -15.93 5.977 1.001 1 76.62 74 THR A N 1
ATOM 569 C CA . THR A 1 74 ? -15.219 5.348 2.105 1 76.62 74 THR A CA 1
ATOM 570 C C . THR A 1 74 ? -16.016 5.461 3.4 1 76.62 74 THR A C 1
ATOM 572 O O . THR A 1 74 ? -15.711 4.789 4.387 1 76.62 74 THR A O 1
ATOM 575 N N . GLU A 1 75 ? -16.953 6.359 3.451 1 82.5 75 GLU A N 1
ATOM 576 C CA . GLU A 1 75 ? -17.781 6.621 4.621 1 82.5 75 GLU A CA 1
ATOM 577 C C . GLU A 1 75 ? -16.984 7.301 5.727 1 82.5 75 GLU A C 1
ATOM 579 O O . GLU A 1 75 ? -17.438 7.379 6.871 1 82.5 75 GLU A O 1
ATOM 584 N N . LYS A 1 76 ? -15.844 7.766 5.418 1 86.69 76 LYS A N 1
ATOM 585 C CA . LYS A 1 76 ? -15.039 8.492 6.398 1 86.69 76 LYS A CA 1
ATOM 586 C C . LYS A 1 76 ? -15.625 9.867 6.68 1 86.69 76 LYS A C 1
ATOM 588 O O . LYS A 1 76 ? -16.188 10.508 5.785 1 86.69 76 LYS A O 1
ATOM 593 N N . ASP A 1 77 ? -15.422 10.242 7.922 1 93.62 77 ASP A N 1
ATOM 594 C CA . ASP A 1 77 ? -15.883 11.57 8.32 1 93.62 77 ASP A CA 1
ATOM 595 C C . ASP A 1 77 ? -15.047 12.664 7.668 1 93.62 77 ASP A C 1
ATOM 597 O O . ASP A 1 77 ? -13.828 12.539 7.562 1 93.62 77 ASP A O 1
ATOM 601 N N . LEU A 1 78 ? -15.75 13.68 7.238 1 96.19 78 LEU A N 1
ATOM 602 C CA . LEU A 1 78 ? -15.086 14.82 6.629 1 96.19 78 LEU A CA 1
ATOM 603 C C . LEU A 1 78 ? -15.211 16.062 7.512 1 96.19 78 LEU A C 1
ATOM 605 O O . LEU A 1 78 ? -16.266 16.297 8.109 1 96.19 78 LEU A O 1
ATOM 609 N N . PRO A 1 79 ? -14.141 16.812 7.617 1 97.5 79 PRO A N 1
ATOM 610 C CA . PRO A 1 79 ? -14.18 17.969 8.5 1 97.5 79 PRO A CA 1
ATOM 611 C C . PRO A 1 79 ? -15.062 19.094 7.969 1 97.5 79 PRO A C 1
ATOM 613 O O . PRO A 1 79 ? -15.32 19.172 6.766 1 97.5 79 PRO A O 1
ATOM 616 N N . CYS A 1 80 ? -15.492 19.953 8.898 1 97.88 80 CYS A N 1
ATOM 617 C CA . CYS A 1 80 ? -16.25 21.141 8.547 1 97.88 80 CYS A CA 1
ATOM 618 C C . CYS A 1 80 ? -15.305 22.312 8.258 1 97.88 80 CYS A C 1
ATOM 620 O O . CYS A 1 80 ? -14.297 22.484 8.945 1 97.88 80 CYS A O 1
ATOM 622 N N . ALA A 1 81 ? -15.641 23.031 7.254 1 97.56 81 ALA A N 1
ATOM 623 C CA . ALA A 1 81 ? -15.008 24.328 7.094 1 97.56 81 ALA A CA 1
ATOM 624 C C . ALA A 1 81 ? -15.625 25.359 8.039 1 97.56 81 ALA A C 1
ATOM 626 O O . ALA A 1 81 ? -16.844 25.531 8.062 1 97.56 81 ALA A O 1
ATOM 627 N N . VAL A 1 82 ? -14.742 26.016 8.742 1 96.06 82 VAL A N 1
ATOM 628 C CA . VAL A 1 82 ? -15.258 26.969 9.719 1 96.06 82 VAL A CA 1
ATOM 629 C C . VAL A 1 82 ? -14.398 28.234 9.711 1 96.06 82 VAL A C 1
ATOM 631 O O . VAL A 1 82 ? -13.406 28.312 8.977 1 96.06 82 VAL A O 1
ATOM 634 N N . ASP A 1 83 ? -14.836 29.203 10.344 1 92.69 83 ASP A N 1
ATOM 635 C CA . ASP A 1 83 ? -14.109 30.391 10.742 1 92.69 83 ASP A CA 1
ATOM 636 C C . ASP A 1 83 ? -14.312 30.703 12.227 1 92.69 83 ASP A C 1
ATOM 638 O O . ASP A 1 83 ? -15.305 31.312 12.609 1 92.69 83 ASP A O 1
ATOM 642 N N . GLY A 1 84 ? -13.43 30.125 13.016 1 94 84 GLY A N 1
ATOM 643 C CA . GLY A 1 84 ? -13.648 30.25 14.445 1 94 84 GLY A CA 1
ATOM 644 C C . GLY A 1 84 ? -12.359 30.188 15.25 1 94 84 GLY A C 1
ATOM 645 O O . GLY A 1 84 ? -11.281 30.016 14.688 1 94 84 GLY A O 1
ATOM 646 N N . GLN A 1 85 ? -12.531 30.359 16.531 1 95.69 85 GLN A N 1
ATOM 647 C CA . GLN A 1 85 ? -11.398 30.328 17.453 1 95.69 85 GLN A CA 1
ATOM 648 C C . GLN A 1 85 ? -11.125 28.906 17.922 1 95.69 85 GLN A C 1
ATOM 650 O O . GLN A 1 85 ? -12.031 28.062 17.969 1 95.69 85 GLN A O 1
ATOM 655 N N . PRO A 1 86 ? -9.891 28.625 18.219 1 95.94 86 PRO A N 1
ATOM 656 C CA . PRO A 1 86 ? -9.602 27.328 18.844 1 95.94 86 PRO A CA 1
ATOM 657 C C . PRO A 1 86 ? -10.391 27.109 20.141 1 95.94 86 PRO A C 1
ATOM 659 O O . PRO A 1 86 ? -10.719 28.062 20.844 1 95.94 86 PRO A O 1
ATOM 662 N N . THR A 1 87 ? -10.711 25.922 20.391 1 94.94 87 THR A N 1
ATOM 663 C CA . THR A 1 87 ? -11.445 25.547 21.594 1 94.94 87 THR A CA 1
ATOM 664 C C . THR A 1 87 ? -10.562 24.719 22.531 1 94.94 87 THR A C 1
ATOM 666 O O . THR A 1 87 ? -9.766 23.906 22.062 1 94.94 87 THR A O 1
ATOM 669 N N . PRO A 1 88 ? -10.789 24.938 23.812 1 93.94 88 PRO A N 1
ATOM 670 C CA . PRO A 1 88 ? -9.984 24.141 24.75 1 93.94 88 PRO A CA 1
ATOM 671 C C . PRO A 1 88 ? -10.352 22.656 24.719 1 93.94 88 PRO A C 1
ATOM 673 O O . PRO A 1 88 ? -11.531 22.297 24.609 1 93.94 88 PRO A O 1
ATOM 676 N N . ILE A 1 89 ? -9.32 21.812 24.75 1 94.31 89 ILE A N 1
ATOM 677 C CA . ILE A 1 89 ? -9.492 20.375 24.828 1 94.31 89 ILE A CA 1
ATOM 678 C C . ILE A 1 89 ? -8.586 19.797 25.906 1 94.31 89 ILE A C 1
ATOM 680 O O . ILE A 1 89 ? -7.508 20.328 26.172 1 94.31 89 ILE A O 1
ATOM 684 N N . GLU A 1 90 ? -9.016 18.719 26.5 1 92.12 90 GLU A N 1
ATOM 685 C CA . GLU A 1 90 ? -8.258 18.094 27.578 1 92.12 90 GLU A CA 1
ATOM 686 C C . GLU A 1 90 ? -6.879 17.656 27.109 1 92.12 90 GLU A C 1
ATOM 688 O O . GLU A 1 90 ? -6.75 16.984 26.094 1 92.12 90 GLU A O 1
ATOM 693 N N . LYS A 1 91 ? -5.961 17.984 27.922 1 92.56 91 LYS A N 1
ATOM 694 C CA . LYS A 1 91 ? -4.57 17.688 27.594 1 92.56 91 LYS A CA 1
ATOM 695 C C . LYS A 1 91 ? -4.352 16.188 27.453 1 92.56 91 LYS A C 1
ATOM 697 O O . LYS A 1 91 ? -3.568 15.742 26.609 1 92.56 91 LYS A O 1
ATOM 702 N N . SER A 1 92 ? -4.957 15.383 28.188 1 91 92 SER A N 1
ATOM 703 C CA . SER A 1 92 ? -4.789 13.93 28.188 1 91 92 SER A CA 1
ATOM 704 C C . SER A 1 92 ? -5.203 13.328 26.844 1 91 92 SER A C 1
ATOM 706 O O . SER A 1 92 ? -4.645 12.32 26.422 1 91 92 SER A O 1
ATOM 708 N N . LYS A 1 93 ? -6.133 13.961 26.172 1 92.62 93 LYS A N 1
ATOM 709 C CA . LYS A 1 93 ? -6.59 13.469 24.875 1 92.62 93 LYS A CA 1
ATOM 710 C C . LYS A 1 93 ? -5.602 13.836 23.781 1 92.62 93 LYS A C 1
ATOM 712 O O . LYS A 1 93 ? -5.418 13.07 22.828 1 92.62 93 LYS A O 1
ATOM 717 N N . VAL A 1 94 ? -4.953 14.922 23.969 1 94.94 94 VAL A N 1
ATOM 718 C CA . VAL A 1 94 ? -4.039 15.438 22.953 1 94.94 94 VAL A CA 1
ATOM 719 C C . VAL A 1 94 ? -2.689 14.727 23.062 1 94.94 94 VAL A C 1
ATOM 721 O O . VAL A 1 94 ? -2.057 14.43 22.047 1 94.94 94 VAL A O 1
ATOM 724 N N . GLN A 1 95 ? -2.242 14.406 24.219 1 92.12 95 GLN A N 1
ATOM 725 C CA . GLN A 1 95 ? -0.922 13.852 24.5 1 92.12 95 GLN A CA 1
ATOM 726 C C . GLN A 1 95 ? -0.712 12.531 23.75 1 92.12 95 GLN A C 1
ATOM 728 O O . GLN A 1 95 ? 0.367 12.289 23.203 1 92.12 95 GLN A O 1
ATOM 733 N N . GLY A 1 96 ? -1.663 11.734 23.625 1 89 96 GLY A N 1
ATOM 734 C CA . GLY A 1 96 ? -1.525 10.422 23.016 1 89 96 GLY A CA 1
ATOM 735 C C . GLY A 1 96 ? -1.651 10.453 21.5 1 89 96 GLY A C 1
ATOM 736 O O . GLY A 1 96 ? -1.353 9.469 20.828 1 89 96 GLY A O 1
ATOM 737 N N . VAL A 1 97 ? -2.047 11.656 20.938 1 96 97 VAL A N 1
ATOM 738 C CA . VAL A 1 97 ? -2.363 11.703 19.516 1 96 97 VAL A CA 1
ATOM 739 C C . VAL A 1 97 ? -1.528 12.781 18.828 1 96 97 VAL A C 1
ATOM 741 O O . VAL A 1 97 ? -0.896 12.531 17.797 1 96 97 VAL A O 1
ATOM 744 N N . CYS A 1 98 ? -1.436 13.898 19.469 1 96.25 98 CYS A N 1
ATOM 745 C CA . CYS A 1 98 ? -0.712 15.047 18.922 1 96.25 98 CYS A CA 1
ATOM 746 C C . CYS A 1 98 ? 0.192 15.664 19.984 1 96.25 98 CYS A C 1
ATOM 748 O O . CYS A 1 98 ? 0.017 16.828 20.359 1 96.25 98 CYS A O 1
ATOM 750 N N . PRO A 1 99 ? 1.165 15.008 20.359 1 93.06 99 PRO A N 1
ATOM 751 C CA . PRO A 1 99 ? 1.975 15.469 21.484 1 93.06 99 PRO A CA 1
ATOM 752 C C . PRO A 1 99 ? 2.693 16.781 21.203 1 93.06 99 PRO A C 1
ATOM 754 O O . PRO A 1 99 ? 2.99 17.547 22.125 1 93.06 99 PRO A O 1
ATOM 757 N N . ALA A 1 100 ? 2.945 17.078 20 1 90.62 100 ALA A N 1
ATOM 758 C CA . ALA A 1 100 ? 3.676 18.297 19.641 1 90.62 100 ALA A CA 1
ATOM 759 C C . ALA A 1 100 ? 2.844 19.547 19.922 1 90.62 100 ALA A C 1
ATOM 761 O O . ALA A 1 100 ? 3.363 20.656 19.906 1 90.62 100 ALA A O 1
ATOM 762 N N . LEU A 1 101 ? 1.585 19.375 20.141 1 92.12 101 LEU A N 1
ATOM 763 C CA . LEU A 1 101 ? 0.697 20.5 20.391 1 92.12 101 LEU A CA 1
ATOM 764 C C . LEU A 1 101 ? 0.631 20.828 21.875 1 92.12 101 LEU A C 1
ATOM 766 O O . LEU A 1 101 ? -0.029 21.797 22.281 1 92.12 101 LEU A O 1
ATOM 770 N N . LEU A 1 102 ? 1.238 20.125 22.75 1 87 102 LEU A N 1
ATOM 771 C CA . LEU A 1 102 ? 1.139 20.297 24.203 1 87 102 LEU A CA 1
ATOM 772 C C . LEU A 1 102 ? 1.978 21.469 24.672 1 87 102 LEU A C 1
ATOM 774 O O . LEU A 1 102 ? 2.201 21.641 25.875 1 87 102 LEU A O 1
ATOM 778 N N . ASP A 1 103 ? 2.066 22.5 24.156 1 68.69 103 ASP A N 1
ATOM 779 C CA . ASP A 1 103 ? 2.914 23.594 24.625 1 68.69 103 ASP A CA 1
ATOM 780 C C . ASP A 1 103 ? 2.258 24.344 25.781 1 68.69 103 ASP A C 1
ATOM 782 O O . ASP A 1 103 ? 2.797 25.344 26.266 1 68.69 103 ASP A O 1
ATOM 786 N N . SER A 1 104 ? 1.234 23.875 26.281 1 61.88 104 SER A N 1
ATOM 787 C CA . SER A 1 104 ? 0.575 24.672 27.312 1 61.88 104 SER A CA 1
ATOM 788 C C . SER A 1 104 ? 0.727 24.031 28.688 1 61.88 104 SER A C 1
ATOM 790 O O . SER A 1 104 ? 0.77 22.812 28.812 1 61.88 104 SER A O 1
ATOM 792 N N . ASP A 1 105 ? 1.116 24.812 29.609 1 65.31 105 ASP A N 1
ATOM 793 C CA . ASP A 1 105 ? 1.271 24.406 31.016 1 65.31 105 ASP A CA 1
ATOM 794 C C . ASP A 1 105 ? -0.075 24.016 31.625 1 65.31 105 ASP A C 1
ATOM 796 O O . ASP A 1 105 ? -0.125 23.406 32.688 1 65.31 105 ASP A O 1
ATOM 800 N N . GLY A 1 106 ? -1.104 24.25 30.953 1 69.44 106 GLY A N 1
ATOM 801 C CA . GLY A 1 106 ? -2.406 24.031 31.562 1 69.44 106 GLY A CA 1
ATOM 802 C C . GLY A 1 106 ? -2.988 22.672 31.281 1 69.44 106 GLY A C 1
ATOM 803 O O . GLY A 1 106 ? -2.287 21.781 30.781 1 69.44 106 GLY A O 1
ATOM 804 N N . LYS A 1 107 ? -4.195 22.438 31.922 1 80.62 107 LYS A N 1
ATOM 805 C CA . LYS A 1 107 ? -4.941 21.188 31.781 1 80.62 107 LYS A CA 1
ATOM 806 C C . LYS A 1 107 ? -5.625 21.109 30.422 1 80.62 107 LYS A C 1
ATOM 808 O O . LYS A 1 107 ? -6.062 20.031 30.016 1 80.62 107 LYS A O 1
ATOM 813 N N . GLU A 1 108 ? -5.656 22.219 29.781 1 88.56 108 GLU A N 1
ATOM 814 C CA . GLU A 1 108 ? -6.312 22.266 28.469 1 88.56 108 GLU A CA 1
ATOM 815 C C . GLU A 1 108 ? -5.406 22.906 27.422 1 88.56 108 GLU A C 1
ATOM 817 O O . GLU A 1 108 ? -4.504 23.672 27.766 1 88.56 108 GLU A O 1
ATOM 822 N N . VAL A 1 109 ? -5.641 22.469 26.234 1 90.44 109 VAL A N 1
ATOM 823 C CA . VAL A 1 109 ? -4.902 22.969 25.078 1 90.44 109 VAL A CA 1
ATOM 824 C C . VAL A 1 109 ? -5.875 23.547 24.062 1 90.44 109 VAL A C 1
ATOM 826 O O . VAL A 1 109 ? -6.867 22.906 23.703 1 90.44 109 VAL A O 1
ATOM 829 N N . PRO A 1 110 ? -5.734 24.891 23.812 1 93.38 110 PRO A N 1
ATOM 830 C CA . PRO A 1 110 ? -6.535 25.375 22.688 1 93.38 110 PRO A CA 1
ATOM 831 C C . PRO A 1 110 ? -6.25 24.641 21.375 1 93.38 110 PRO A C 1
ATOM 833 O O . PRO A 1 110 ? -5.086 24.453 21.016 1 93.38 110 PRO A O 1
ATOM 836 N N . ALA A 1 111 ? -7.301 24.141 20.703 1 95.75 111 ALA A N 1
ATOM 837 C CA . ALA A 1 111 ? -7.09 23.344 19.5 1 95.75 111 ALA A CA 1
ATOM 838 C C . ALA A 1 111 ? -8.203 23.578 18.484 1 95.75 111 ALA A C 1
ATOM 840 O O . ALA A 1 111 ? -9.32 23.938 18.859 1 95.75 111 ALA A O 1
ATOM 841 N N . CYS A 1 112 ? -7.852 23.391 17.25 1 97.88 112 CYS A N 1
ATOM 842 C CA . CYS A 1 112 ? -8.812 23.484 16.156 1 97.88 112 CYS A CA 1
ATOM 843 C C . CYS A 1 112 ? -9.406 22.109 15.852 1 97.88 112 CYS A C 1
ATOM 845 O O . CYS A 1 112 ? -9.805 21.844 14.711 1 97.88 112 CYS A O 1
ATOM 847 N N . CYS A 1 113 ? -9.414 21.188 16.781 1 97.94 113 CYS A N 1
ATOM 848 C CA . CYS A 1 113 ? -10.078 19.891 16.656 1 97.94 113 CYS A CA 1
ATOM 849 C C . CYS A 1 113 ? -10.75 19.5 17.953 1 97.94 113 CYS A C 1
ATOM 851 O O . CYS A 1 113 ? -10.43 20.047 19.016 1 97.94 113 CYS A O 1
ATOM 853 N N . ASP A 1 114 ? -11.688 18.625 17.828 1 97.25 114 ASP A N 1
ATOM 854 C CA . ASP A 1 114 ? -12.375 18.156 19.031 1 97.25 114 ASP A CA 1
ATOM 855 C C . ASP A 1 114 ? -11.961 16.734 19.391 1 97.25 114 ASP A C 1
ATOM 857 O O . ASP A 1 114 ? -11.07 16.172 18.766 1 97.25 114 ASP A O 1
ATOM 861 N N . ALA A 1 115 ? -12.617 16.219 20.422 1 96.44 115 ALA A N 1
ATOM 862 C CA . ALA A 1 115 ? -12.25 14.906 20.938 1 96.44 115 ALA A CA 1
ATOM 863 C C . ALA A 1 115 ? -12.539 13.805 19.922 1 96.44 115 ALA A C 1
ATOM 865 O O . ALA A 1 115 ? -11.797 12.828 19.828 1 96.44 115 ALA A O 1
ATOM 866 N N . LYS A 1 116 ? -13.633 13.93 19.234 1 96.94 116 LYS A N 1
ATOM 867 C CA . LYS A 1 116 ? -13.969 12.945 18.203 1 96.94 116 LYS A CA 1
ATOM 868 C C . LYS A 1 116 ? -12.906 12.906 17.109 1 96.94 116 LYS A C 1
ATOM 870 O O . LYS A 1 116 ? -12.492 11.828 16.688 1 96.94 116 LYS A O 1
ATOM 875 N N . GLN A 1 117 ? -12.43 14.031 16.672 1 97.75 117 GLN A N 1
ATOM 876 C CA . GLN A 1 117 ? -11.367 14.102 15.672 1 97.75 117 GLN A CA 1
ATOM 877 C C . GLN A 1 117 ? -10.086 13.445 16.188 1 97.75 117 GLN A C 1
ATOM 879 O O . GLN A 1 117 ? -9.438 12.688 15.469 1 97.75 117 GLN A O 1
ATOM 884 N N . LEU A 1 118 ? -9.742 13.734 17.406 1 97.62 118 LEU A N 1
ATOM 885 C CA . LEU A 1 118 ? -8.547 13.148 17.984 1 97.62 118 LEU A CA 1
ATOM 886 C C . LEU A 1 118 ? -8.648 11.625 18.031 1 97.62 118 LEU A C 1
ATOM 888 O O . LEU A 1 118 ? -7.664 10.93 17.781 1 97.62 118 LEU A O 1
ATOM 892 N N . GLN A 1 119 ? -9.82 11.148 18.344 1 96.88 119 GLN A N 1
ATOM 893 C CA . GLN A 1 119 ? -10 9.703 18.344 1 96.88 119 GLN A CA 1
ATOM 894 C C . GLN A 1 119 ? -9.836 9.109 16.953 1 96.88 119 GLN A C 1
ATOM 896 O O . GLN A 1 119 ? -9.219 8.062 16.781 1 96.88 119 GLN A O 1
ATOM 901 N N . VAL A 1 120 ? -10.375 9.734 15.938 1 95.44 120 VAL A N 1
ATOM 902 C CA . VAL A 1 120 ? -10.227 9.281 14.555 1 95.44 120 VAL A CA 1
ATOM 903 C C . VAL A 1 120 ? -8.75 9.289 14.164 1 95.44 120 VAL A C 1
ATOM 905 O O . VAL A 1 120 ? -8.258 8.336 13.555 1 95.44 120 VAL A O 1
ATOM 908 N N . PHE A 1 121 ? -8.008 10.344 14.547 1 96.81 121 PHE A N 1
ATOM 909 C CA . PHE A 1 121 ? -6.578 10.406 14.273 1 96.81 121 PHE A CA 1
ATOM 910 C C . PHE A 1 121 ? -5.84 9.258 14.953 1 96.81 121 PHE A C 1
ATOM 912 O O . PHE A 1 121 ? -4.98 8.617 14.344 1 96.81 121 PHE A O 1
ATOM 919 N N . LYS A 1 122 ? -6.211 9.047 16.156 1 95.81 122 LYS A N 1
ATOM 920 C CA . LYS A 1 122 ? -5.59 7.953 16.891 1 95.81 122 LYS A CA 1
ATOM 921 C C . LYS A 1 122 ? -5.762 6.629 16.156 1 95.81 122 LYS A C 1
ATOM 923 O O . LYS A 1 122 ? -4.801 5.871 15.992 1 95.81 122 LYS A O 1
ATOM 928 N N . ASP A 1 123 ? -6.961 6.363 15.727 1 93.25 123 ASP A N 1
ATOM 929 C CA . ASP A 1 123 ? -7.258 5.133 15 1 93.25 123 ASP A CA 1
ATOM 930 C C . ASP A 1 123 ? -6.5 5.074 13.68 1 93.25 123 ASP A C 1
ATOM 932 O O . ASP A 1 123 ? -5.961 4.031 13.312 1 93.25 123 ASP A O 1
ATOM 936 N N . GLU A 1 124 ? -6.449 6.199 12.953 1 92.69 124 GLU A N 1
ATOM 937 C CA . GLU A 1 124 ? -5.738 6.254 11.68 1 92.69 124 GLU A CA 1
ATOM 938 C C . GLU A 1 124 ? -4.238 6.059 11.875 1 92.69 124 GLU A C 1
ATOM 940 O O . GLU A 1 124 ? -3.59 5.371 11.086 1 92.69 124 GLU A O 1
ATOM 945 N N . PHE A 1 125 ? -3.688 6.629 12.891 1 95.12 125 PHE A N 1
ATOM 946 C CA . PHE A 1 125 ? -2.268 6.465 13.18 1 95.12 125 PHE A CA 1
ATOM 947 C C . PHE A 1 125 ? -1.957 5.023 13.57 1 95.12 125 PHE A C 1
ATOM 949 O O . PHE A 1 125 ? -0.934 4.473 13.156 1 95.12 125 PHE A O 1
ATOM 956 N N . LYS A 1 126 ? -2.863 4.461 14.328 1 92 126 LYS A N 1
ATOM 957 C CA . LYS A 1 126 ? -2.691 3.051 14.664 1 92 126 LYS A CA 1
ATOM 958 C C . LYS A 1 126 ? -2.666 2.18 13.414 1 92 126 LYS A C 1
ATOM 960 O O . LYS A 1 126 ? -1.832 1.28 13.297 1 92 126 LYS A O 1
ATOM 965 N N . ALA A 1 127 ? -3.562 2.484 12.531 1 88.62 127 ALA A N 1
ATOM 966 C CA . ALA A 1 127 ? -3.572 1.752 11.266 1 88.62 127 ALA A CA 1
ATOM 967 C C . ALA A 1 127 ? -2.248 1.922 10.531 1 88.62 127 ALA A C 1
ATOM 969 O O . ALA A 1 127 ? -1.716 0.961 9.969 1 88.62 127 ALA A O 1
ATOM 970 N N . LEU A 1 128 ? -1.7 3.049 10.508 1 91.88 128 LEU A N 1
ATOM 971 C CA . LEU A 1 128 ? -0.459 3.357 9.805 1 91.88 128 LEU A CA 1
ATOM 972 C C . LEU A 1 128 ? 0.714 2.598 10.414 1 91.88 128 LEU A C 1
ATOM 974 O O . LEU A 1 128 ? 1.677 2.271 9.711 1 91.88 128 LEU A O 1
ATOM 978 N N . THR A 1 129 ? 0.589 2.258 11.688 1 92.31 129 THR A N 1
ATOM 979 C CA . THR A 1 129 ? 1.69 1.559 12.344 1 92.31 129 THR A CA 1
ATOM 980 C C . THR A 1 129 ? 1.775 0.113 11.859 1 92.31 129 THR A C 1
ATOM 982 O O . THR A 1 129 ? 2.748 -0.588 12.148 1 92.31 129 THR A O 1
ATOM 985 N N . LYS A 1 130 ? 0.751 -0.318 11.117 1 88.94 130 LYS A N 1
ATOM 986 C CA . LYS A 1 130 ? 0.849 -1.612 10.445 1 88.94 130 LYS A CA 1
ATOM 987 C C . LYS A 1 130 ? 1.717 -1.519 9.195 1 88.94 130 LYS A C 1
ATOM 989 O O . LYS A 1 130 ? 2.129 -2.541 8.641 1 88.94 130 LYS A O 1
ATOM 994 N N . LEU A 1 131 ? 1.996 -0.34 8.812 1 92.25 131 LEU A N 1
ATOM 995 C CA . LEU A 1 131 ? 2.809 -0.121 7.617 1 92.25 131 LEU A CA 1
ATOM 996 C C . LEU A 1 131 ? 4.242 0.237 7.992 1 92.25 131 LEU A C 1
ATOM 998 O O . LEU A 1 131 ? 5.191 -0.296 7.414 1 92.25 131 LEU A O 1
ATOM 1002 N N . ILE A 1 132 ? 4.391 1.1 8.93 1 94.62 132 ILE A N 1
ATOM 1003 C CA . ILE A 1 132 ? 5.723 1.533 9.344 1 94.62 132 ILE A CA 1
ATOM 1004 C C . ILE A 1 132 ? 5.801 1.573 10.867 1 94.62 132 ILE A C 1
ATOM 1006 O O . ILE A 1 132 ? 4.773 1.633 11.547 1 94.62 132 ILE A O 1
ATOM 1010 N N . SER A 1 133 ? 6.973 1.614 11.375 1 94.94 133 SER A N 1
ATOM 1011 C CA . SER A 1 133 ? 7.184 1.604 12.82 1 94.94 133 SER A CA 1
ATOM 1012 C C . SER A 1 133 ? 6.691 2.896 13.461 1 94.94 133 SER A C 1
ATOM 1014 O O . SER A 1 133 ? 6.988 3.99 12.977 1 94.94 133 SER A O 1
ATOM 1016 N N . TYR A 1 134 ? 5.992 2.727 14.625 1 94.44 134 TYR A N 1
ATOM 1017 C CA . TYR A 1 134 ? 5.508 3.887 15.367 1 94.44 134 TYR A CA 1
ATOM 1018 C C . TYR A 1 134 ? 6.664 4.66 15.992 1 94.44 134 TYR A C 1
ATOM 1020 O O . TYR A 1 134 ? 6.488 5.793 16.438 1 94.44 134 TYR A O 1
ATOM 1028 N N . LYS A 1 135 ? 7.844 4.066 15.984 1 95 135 LYS A N 1
ATOM 1029 C CA . LYS A 1 135 ? 9.023 4.691 16.578 1 95 135 LYS A CA 1
ATOM 1030 C C . LYS A 1 135 ? 9.852 5.418 15.523 1 95 135 LYS A C 1
ATOM 1032 O O . LYS A 1 135 ? 10.773 6.164 15.859 1 95 135 LYS A O 1
ATOM 1037 N N . SER A 1 136 ? 9.523 5.199 14.297 1 96.69 136 SER A N 1
ATOM 1038 C CA . SER A 1 136 ? 10.344 5.809 13.25 1 96.69 136 SER A CA 1
ATOM 1039 C C . SER A 1 136 ? 10.188 7.328 13.242 1 96.69 136 SER A C 1
ATOM 1041 O O . SER A 1 136 ? 9.117 7.848 13.547 1 96.69 136 SER A O 1
ATOM 1043 N N . LYS A 1 137 ? 11.273 8 12.875 1 97.56 137 LYS A N 1
ATOM 1044 C CA . LYS A 1 137 ? 11.203 9.453 12.727 1 97.56 137 LYS A CA 1
ATOM 1045 C C . LYS A 1 137 ? 10.18 9.852 11.672 1 97.56 137 LYS A C 1
ATOM 1047 O O . LYS A 1 137 ? 9.508 10.875 11.812 1 97.56 137 LYS A O 1
ATOM 1052 N N . CYS A 1 138 ? 10.102 9 10.672 1 97.94 138 CYS A N 1
ATOM 1053 C CA . CYS A 1 138 ? 9.133 9.273 9.617 1 97.94 138 CYS A CA 1
ATOM 1054 C C . CYS A 1 138 ? 7.719 9.32 10.172 1 97.94 138 CYS A C 1
ATOM 1056 O O . CYS A 1 138 ? 6.98 10.281 9.93 1 97.94 138 CYS A O 1
ATOM 1058 N N . PHE A 1 139 ? 7.371 8.359 11.008 1 97.25 139 PHE A N 1
ATOM 1059 C CA . PHE A 1 139 ? 6.035 8.305 11.586 1 97.25 139 PHE A CA 1
ATOM 1060 C C . PHE A 1 139 ? 5.777 9.531 12.461 1 97.25 139 PHE A C 1
ATOM 1062 O O . PHE A 1 139 ? 4.738 10.18 12.336 1 97.25 139 PHE A O 1
ATOM 1069 N N . LEU A 1 140 ? 6.699 9.828 13.273 1 97.19 140 LEU A N 1
ATOM 1070 C CA . LEU A 1 140 ? 6.523 10.914 14.234 1 97.19 140 LEU A CA 1
ATOM 1071 C C . LEU A 1 140 ? 6.387 12.25 13.516 1 97.19 140 LEU A C 1
ATOM 1073 O O . LEU A 1 140 ? 5.555 13.078 13.891 1 97.19 140 LEU A O 1
ATOM 1077 N N . ASN A 1 141 ? 7.133 12.469 12.469 1 97.81 141 ASN A N 1
ATOM 1078 C CA . ASN A 1 141 ? 7.066 13.727 11.727 1 97.81 141 ASN A CA 1
ATOM 1079 C C . ASN A 1 141 ? 5.797 13.812 10.883 1 97.81 141 ASN A C 1
ATOM 1081 O O . ASN A 1 141 ? 5.227 14.898 10.727 1 97.81 141 ASN A O 1
ATOM 1085 N N . PHE A 1 142 ? 5.402 12.68 10.336 1 97.62 142 PHE A N 1
ATOM 1086 C CA . PHE A 1 142 ? 4.129 12.641 9.633 1 97.62 142 PHE A CA 1
ATOM 1087 C C . PHE A 1 142 ? 2.977 12.969 10.578 1 97.62 142 PHE A C 1
ATOM 1089 O O . PHE A 1 142 ? 2.104 13.773 10.25 1 97.62 142 PHE A O 1
ATOM 1096 N N . GLN A 1 143 ? 2.994 12.352 11.742 1 97.44 143 GLN A N 1
ATOM 1097 C CA . GLN A 1 143 ? 1.991 12.602 12.766 1 97.44 143 GLN A CA 1
ATOM 1098 C C . GLN A 1 143 ? 1.916 14.086 13.109 1 97.44 143 GLN A C 1
ATOM 1100 O O . GLN A 1 143 ? 0.826 14.656 13.195 1 97.44 143 GLN A O 1
ATOM 1105 N N . ASN A 1 144 ? 3.021 14.648 13.281 1 97.25 144 ASN A N 1
ATOM 1106 C CA . ASN A 1 144 ? 3.045 16.078 13.602 1 97.25 144 ASN A CA 1
ATOM 1107 C C . ASN A 1 144 ? 2.521 16.906 12.438 1 97.25 144 ASN A C 1
ATOM 1109 O O . ASN A 1 144 ? 1.805 17.891 12.648 1 97.25 144 ASN A O 1
ATOM 1113 N N . LEU A 1 145 ? 2.896 16.578 11.227 1 98.31 145 LEU A N 1
ATOM 1114 C CA . LEU A 1 145 ? 2.422 17.297 10.047 1 98.31 145 LEU A CA 1
ATOM 1115 C C . LEU A 1 145 ? 0.897 17.312 10 1 98.31 145 LEU A C 1
ATOM 1117 O O . LEU A 1 145 ? 0.291 18.359 9.766 1 98.31 145 LEU A O 1
ATOM 1121 N N . VAL A 1 146 ? 0.296 16.188 10.281 1 98.06 146 VAL A N 1
ATOM 1122 C CA . VAL A 1 146 ? -1.156 16.047 10.234 1 98.06 146 VAL A CA 1
ATOM 1123 C C . VAL A 1 146 ? -1.786 16.812 11.398 1 98.06 146 VAL A C 1
ATOM 1125 O O . VAL A 1 146 ? -2.756 17.547 11.219 1 98.06 146 VAL A O 1
ATOM 1128 N N . CYS A 1 147 ? -1.225 16.688 12.516 1 97.88 147 CYS A N 1
ATOM 1129 C CA . CYS A 1 147 ? -1.76 17.328 13.711 1 97.88 147 CYS A CA 1
ATOM 1130 C C . CYS A 1 147 ? -1.729 18.844 13.586 1 97.88 147 CYS A C 1
ATOM 1132 O O . CYS A 1 147 ? -2.65 19.531 14.031 1 97.88 147 CYS A O 1
ATOM 1134 N N . GLN A 1 148 ? -0.706 19.344 12.992 1 97.44 148 GLN A N 1
ATOM 1135 C CA . GLN A 1 148 ? -0.605 20.797 12.812 1 97.44 148 GLN A CA 1
ATOM 1136 C C . GLN A 1 148 ? -1.659 21.297 11.828 1 97.44 148 GLN A C 1
ATOM 1138 O O . GLN A 1 148 ? -2.27 22.344 12.055 1 97.44 148 GLN A O 1
ATOM 1143 N N . ALA A 1 149 ? -1.939 20.562 10.859 1 98.25 149 ALA A N 1
ATOM 1144 C CA . ALA A 1 149 ? -2.896 20.984 9.836 1 98.25 149 ALA A CA 1
ATOM 1145 C C . ALA A 1 149 ? -4.312 21.047 10.398 1 98.25 149 ALA A C 1
ATOM 1147 O O . ALA A 1 149 ? -5.055 21.984 10.109 1 98.25 149 ALA A O 1
ATOM 1148 N N . PHE A 1 150 ? -4.598 20.094 11.281 1 98.25 150 PHE A N 1
ATOM 1149 C CA . PHE A 1 150 ? -6.016 19.953 11.594 1 98.25 150 PHE A CA 1
ATOM 1150 C C . PHE A 1 150 ? -6.297 20.375 13.031 1 98.25 150 PHE A C 1
ATOM 1152 O O . PHE A 1 150 ? -7.445 20.656 13.383 1 98.25 150 PHE A O 1
ATOM 1159 N N . CYS A 1 151 ? -5.273 20.5 13.836 1 97.44 151 CYS A N 1
ATOM 1160 C CA . CYS A 1 151 ? -5.605 20.688 15.242 1 97.44 151 CYS A CA 1
ATOM 1161 C C . CYS A 1 151 ? -4.852 21.859 15.836 1 97.44 151 CYS A C 1
ATOM 1163 O O . CYS A 1 151 ? -5.18 22.328 16.922 1 97.44 151 CYS A O 1
ATOM 1165 N N . SER A 1 152 ? -3.877 22.375 15.172 1 96.31 152 SER A N 1
ATOM 1166 C CA . SER A 1 152 ? -3.1 23.484 15.711 1 96.31 152 SER A CA 1
ATOM 1167 C C . SER A 1 152 ? -3.979 24.703 15.961 1 96.31 152 SER A C 1
ATOM 1169 O O . SER A 1 152 ? -4.828 25.031 15.141 1 96.31 152 SER A O 1
ATOM 1171 N N . PRO A 1 153 ? -3.77 25.422 17.062 1 95 153 PRO A N 1
ATOM 1172 C CA . PRO A 1 153 ? -4.477 26.688 17.266 1 95 153 PRO A CA 1
ATOM 1173 C C . PRO A 1 153 ? -4.027 27.781 16.281 1 95 153 PRO A C 1
ATOM 1175 O O . PRO A 1 153 ? -4.668 28.828 16.188 1 95 153 PRO A O 1
ATOM 1178 N N . ARG A 1 154 ? -2.951 27.516 15.609 1 94.81 154 ARG A N 1
ATOM 1179 C CA . ARG A 1 154 ? -2.424 28.453 14.617 1 94.81 154 ARG A CA 1
ATOM 1180 C C . ARG A 1 154 ? -2.758 27.984 13.203 1 94.81 154 ARG A C 1
ATOM 1182 O O . ARG A 1 154 ? -2.143 28.438 12.234 1 94.81 154 ARG A O 1
ATOM 1189 N N . GLN A 1 155 ? -3.689 27.156 13.031 1 97.56 155 GLN A N 1
ATOM 1190 C CA . GLN A 1 155 ? -4.07 26.469 11.805 1 97.56 155 GLN A CA 1
ATOM 1191 C C . GLN A 1 155 ? -4.188 27.453 10.641 1 97.56 155 GLN A C 1
ATOM 1193 O O . GLN A 1 155 ? -3.615 27.219 9.57 1 97.56 155 GLN A O 1
ATOM 1198 N N . SER A 1 156 ? -4.82 28.562 10.797 1 96.69 156 SER A N 1
ATOM 1199 C CA . SER A 1 156 ? -5.148 29.484 9.719 1 96.69 156 SER A CA 1
ATOM 1200 C C . SER A 1 156 ? -3.9 30.188 9.188 1 96.69 156 SER A C 1
ATOM 1202 O O . SER A 1 156 ? -3.936 30.812 8.133 1 96.69 156 SER A O 1
ATOM 1204 N N . GLU A 1 157 ? -2.818 30.062 9.922 1 96.69 157 GLU A N 1
ATOM 1205 C CA . GLU A 1 157 ? -1.583 30.703 9.484 1 96.69 157 GLU A CA 1
ATOM 1206 C C . GLU A 1 157 ? -0.979 29.984 8.289 1 96.69 157 GLU A C 1
ATOM 1208 O O . GLU A 1 157 ? -0.272 30.594 7.48 1 96.69 157 GLU A O 1
ATOM 1213 N N . PHE A 1 158 ? -1.244 28.703 8.141 1 98.25 158 PHE A N 1
ATOM 1214 C CA . PHE A 1 158 ? -0.518 27.969 7.117 1 98.25 158 PHE A CA 1
ATOM 1215 C C . PHE A 1 158 ? -1.449 27 6.383 1 98.25 158 PHE A C 1
ATOM 1217 O O . PHE A 1 158 ? -1.042 26.359 5.418 1 98.25 158 PHE A O 1
ATOM 1224 N N . PHE A 1 159 ? -2.652 26.875 6.801 1 98.12 159 PHE A N 1
ATOM 1225 C CA . PHE A 1 159 ? -3.631 25.922 6.281 1 98.12 159 PHE A CA 1
ATOM 1226 C C . PHE A 1 159 ? -4.953 26.625 5.984 1 98.12 159 PHE A C 1
ATOM 1228 O O . PHE A 1 159 ? -5.406 27.469 6.766 1 98.12 159 PHE A O 1
ATOM 1235 N N . THR A 1 160 ? -5.59 26.312 4.832 1 97.31 160 THR A N 1
ATOM 1236 C CA . THR A 1 160 ? -6.887 26.906 4.512 1 97.31 160 THR A CA 1
ATOM 1237 C C . THR A 1 160 ? -7.73 25.922 3.695 1 97.31 160 THR A C 1
ATOM 1239 O O . THR A 1 160 ? -7.195 25.031 3.035 1 97.31 160 THR A O 1
ATOM 1242 N N . VAL A 1 161 ? -9.016 26.078 3.826 1 97 161 VAL A N 1
ATOM 1243 C CA . VAL A 1 161 ? -9.953 25.328 2.998 1 97 161 VAL A CA 1
ATOM 1244 C C . VAL A 1 161 ? -10.289 26.125 1.738 1 97 161 VAL A C 1
ATOM 1246 O O . VAL A 1 161 ? -10.766 27.25 1.82 1 97 161 VAL A O 1
ATOM 1249 N N . ASN A 1 162 ? -9.984 25.516 0.572 1 96 162 ASN A N 1
ATOM 1250 C CA . ASN A 1 162 ? -10.172 26.297 -0.653 1 96 162 ASN A CA 1
ATOM 1251 C C . ASN A 1 162 ? -11.336 25.766 -1.479 1 96 162 ASN A C 1
ATOM 1253 O O . ASN A 1 162 ? -11.695 26.344 -2.506 1 96 162 ASN A O 1
ATOM 1257 N N . ALA A 1 163 ? -11.938 24.656 -1.109 1 95.75 163 ALA A N 1
ATOM 1258 C CA . ALA A 1 163 ? -13.156 24.141 -1.736 1 95.75 163 ALA A CA 1
ATOM 1259 C C . ALA A 1 163 ? -14.039 23.422 -0.72 1 95.75 163 ALA A C 1
ATOM 1261 O O . ALA A 1 163 ? -13.539 22.688 0.131 1 95.75 163 ALA A O 1
ATOM 1262 N N . THR A 1 164 ? -15.312 23.719 -0.781 1 95.94 164 THR A N 1
ATOM 1263 C CA . THR A 1 164 ? -16.266 23.094 0.126 1 95.94 164 THR A CA 1
ATOM 1264 C C . THR A 1 164 ? -17.453 22.516 -0.647 1 95.94 164 THR A C 1
ATOM 1266 O O . THR A 1 164 ? -17.672 22.859 -1.811 1 95.94 164 THR A O 1
ATOM 1269 N N . THR A 1 165 ? -18.031 21.562 -0.058 1 94.44 165 THR A N 1
ATOM 1270 C CA . THR A 1 165 ? -19.328 21.047 -0.507 1 94.44 165 THR A CA 1
ATOM 1271 C C . THR A 1 165 ? -20.391 21.266 0.56 1 94.44 165 THR A C 1
ATOM 1273 O O . THR A 1 165 ? -20.172 20.953 1.732 1 94.44 165 THR A O 1
ATOM 1276 N N . ARG A 1 166 ? -21.484 21.781 0.162 1 91.81 166 ARG A N 1
ATOM 1277 C CA . ARG A 1 166 ? -22.562 22.078 1.104 1 91.81 166 ARG A CA 1
ATOM 1278 C C . ARG A 1 166 ? -23.391 20.812 1.388 1 91.81 166 ARG A C 1
ATOM 1280 O O . ARG A 1 166 ? -23.891 20.188 0.463 1 91.81 166 ARG A O 1
ATOM 1287 N N . VAL A 1 167 ? -23.375 20.422 2.639 1 88.5 167 VAL A N 1
ATOM 1288 C CA . VAL A 1 167 ? -24.188 19.312 3.105 1 88.5 167 VAL A CA 1
ATOM 1289 C C . VAL A 1 167 ? -25.016 19.75 4.312 1 88.5 167 VAL A C 1
ATOM 1291 O O . VAL A 1 167 ? -24.469 20.141 5.344 1 88.5 167 VAL A O 1
ATOM 1294 N N . SER A 1 168 ? -26.422 19.625 4.305 1 88.62 168 SER A N 1
ATOM 1295 C CA . SER A 1 168 ? -27.328 19.969 5.391 1 88.62 168 SER A CA 1
ATOM 1296 C C . SER A 1 168 ? -26.969 21.328 5.992 1 88.62 168 SER A C 1
ATOM 1298 O O . SER A 1 168 ? -26.812 21.453 7.211 1 88.62 168 SER A O 1
ATOM 1300 N N . GLU A 1 169 ? -26.609 22.281 5.301 1 90.25 169 GLU A N 1
ATOM 1301 C CA . GLU A 1 169 ? -26.391 23.688 5.648 1 90.25 169 GLU A CA 1
ATOM 1302 C C . GLU A 1 169 ? -25 23.891 6.242 1 90.25 169 GLU A C 1
ATOM 1304 O O . GLU A 1 169 ? -24.734 24.938 6.848 1 90.25 169 GLU A O 1
ATOM 1309 N N . LYS A 1 170 ? -24.234 22.859 6.254 1 93.88 170 LYS A N 1
ATOM 1310 C CA . LYS A 1 170 ? -22.844 23 6.684 1 93.88 170 LYS A CA 1
ATOM 1311 C C . LYS A 1 170 ? -21.891 22.844 5.504 1 93.88 170 LYS A C 1
ATOM 1313 O O . LYS A 1 170 ? -22.219 22.172 4.52 1 93.88 170 LYS A O 1
ATOM 1318 N N . ASP A 1 171 ? -20.766 23.531 5.629 1 96.62 171 ASP A N 1
ATOM 1319 C CA . ASP A 1 171 ? -19.734 23.438 4.598 1 96.62 171 ASP A CA 1
ATOM 1320 C C . ASP A 1 171 ? -18.719 22.344 4.938 1 96.62 171 ASP A C 1
ATOM 1322 O O . ASP A 1 171 ? -17.953 22.484 5.898 1 96.62 171 ASP A O 1
ATOM 1326 N N . VAL A 1 172 ? -18.766 21.328 4.133 1 97.38 172 VAL A N 1
ATOM 1327 C CA . VAL A 1 172 ? -17.812 20.234 4.285 1 97.38 172 VAL A CA 1
ATOM 1328 C C . VAL A 1 172 ? -16.516 20.562 3.541 1 97.38 172 VAL A C 1
ATOM 1330 O O . VAL A 1 172 ? -16.547 20.969 2.375 1 97.38 172 VAL A O 1
ATOM 1333 N N . ALA A 1 173 ? -15.414 20.453 4.199 1 97.06 173 ALA A N 1
ATOM 1334 C CA . ALA A 1 173 ? -14.141 20.734 3.549 1 97.06 173 ALA A CA 1
ATOM 1335 C C . ALA A 1 173 ? -13.812 19.656 2.514 1 97.06 173 ALA A C 1
ATOM 1337 O O . ALA A 1 173 ? -13.617 18.484 2.861 1 97.06 173 ALA A O 1
ATOM 1338 N N . ALA A 1 174 ? -13.719 20.062 1.26 1 94.44 174 ALA A N 1
ATOM 1339 C CA . ALA A 1 174 ? -13.406 19.125 0.183 1 94.44 174 ALA A CA 1
ATOM 1340 C C . ALA A 1 174 ? -11.922 19.172 -0.172 1 94.44 174 ALA A C 1
ATOM 1342 O O . ALA A 1 174 ? -11.297 18.141 -0.395 1 94.44 174 ALA A O 1
ATOM 1343 N N . GLU A 1 175 ? -11.414 20.359 -0.234 1 97.19 175 GLU A N 1
ATOM 1344 C CA . GLU A 1 175 ? -10 20.562 -0.525 1 97.19 175 GLU A CA 1
ATOM 1345 C C . GLU A 1 175 ? -9.383 21.609 0.401 1 97.19 175 GLU A C 1
ATOM 1347 O O . GLU A 1 175 ? -10.055 22.547 0.821 1 97.19 175 GLU A O 1
ATOM 1352 N N . ALA A 1 176 ? -8.156 21.375 0.634 1 98.31 176 ALA A N 1
ATOM 1353 C CA . ALA A 1 176 ? -7.406 22.312 1.464 1 98.31 176 ALA A CA 1
ATOM 1354 C C . ALA A 1 176 ? -6.027 22.578 0.872 1 98.31 176 ALA A C 1
ATOM 1356 O O . ALA A 1 176 ? -5.559 21.844 0.007 1 98.31 176 ALA A O 1
ATOM 1357 N N . VAL A 1 177 ? -5.527 23.734 1.269 1 98.62 177 VAL A N 1
ATOM 1358 C CA . VAL A 1 177 ? -4.16 24.094 0.919 1 98.62 177 VAL A CA 1
ATOM 1359 C C . VAL A 1 177 ? -3.303 24.156 2.182 1 98.62 177 VAL A C 1
ATOM 1361 O O . VAL A 1 177 ? -3.699 24.766 3.178 1 98.62 177 VAL A O 1
ATOM 1364 N N . TYR A 1 178 ? -2.236 23.5 2.168 1 98.75 178 TYR A N 1
ATOM 1365 C CA . TYR A 1 178 ? -1.261 23.5 3.252 1 98.75 178 TYR A CA 1
ATOM 1366 C C . TYR A 1 178 ? 0.075 24.062 2.787 1 98.75 178 TYR A C 1
ATOM 1368 O O . TYR A 1 178 ? 0.808 23.406 2.043 1 98.75 178 TYR A O 1
ATOM 1376 N N . VAL A 1 179 ? 0.4 25.266 3.211 1 98.75 179 VAL A N 1
ATOM 1377 C CA . VAL A 1 179 ? 1.673 25.875 2.852 1 98.75 179 VAL A CA 1
ATOM 1378 C C . VAL A 1 179 ? 2.756 25.438 3.836 1 98.75 179 VAL A C 1
ATOM 1380 O O . VAL A 1 179 ? 2.643 25.672 5.039 1 98.75 179 VAL A O 1
ATOM 1383 N N . VAL A 1 180 ? 3.77 24.812 3.271 1 98.81 180 VAL A N 1
ATOM 1384 C CA . VAL A 1 180 ? 4.836 24.234 4.086 1 98.81 180 VAL A CA 1
ATOM 1385 C C . VAL A 1 180 ? 6.188 24.781 3.629 1 98.81 180 VAL A C 1
ATOM 1387 O O . VAL A 1 180 ? 6.426 24.953 2.43 1 98.81 180 VAL A O 1
ATOM 1390 N N . ASP A 1 181 ? 6.965 25.031 4.574 1 98.88 181 ASP A N 1
ATOM 1391 C CA . ASP A 1 181 ? 8.312 25.469 4.254 1 98.88 181 ASP A CA 1
ATOM 1392 C C . ASP A 1 181 ? 9.055 24.438 3.424 1 98.88 181 ASP A C 1
ATOM 1394 O O . ASP A 1 181 ? 9.031 23.234 3.746 1 98.88 181 ASP A O 1
ATOM 1398 N N . LYS A 1 182 ? 9.734 24.953 2.424 1 98.5 182 LYS A N 1
ATOM 1399 C CA . LYS A 1 182 ? 10.375 24.047 1.47 1 98.5 182 LYS A CA 1
ATOM 1400 C C . LYS A 1 182 ? 11.461 23.219 2.145 1 98.5 182 LYS A C 1
ATOM 1402 O O . LYS A 1 182 ? 11.523 22 1.956 1 98.5 182 LYS A O 1
ATOM 1407 N N . ASP A 1 183 ? 12.367 23.797 2.904 1 98.44 183 ASP A N 1
ATOM 1408 C CA . ASP A 1 183 ? 13.453 23.078 3.566 1 98.44 183 ASP A CA 1
ATOM 1409 C C . ASP A 1 183 ? 12.898 22.078 4.594 1 98.44 183 ASP A C 1
ATOM 1411 O O . ASP A 1 183 ? 13.43 20.984 4.746 1 98.44 183 ASP A O 1
ATOM 1415 N N . TYR A 1 184 ? 11.93 22.516 5.262 1 98.56 184 TYR A N 1
ATOM 1416 C CA . TYR A 1 184 ? 11.281 21.641 6.219 1 98.56 184 TYR A CA 1
ATOM 1417 C C . TYR A 1 184 ? 10.719 20.406 5.527 1 98.56 184 TYR A C 1
ATOM 1419 O O . TYR A 1 184 ? 10.906 19.281 6 1 98.56 184 TYR A O 1
ATOM 1427 N N . ALA A 1 185 ? 10.023 20.625 4.406 1 98.75 185 ALA A N 1
ATOM 1428 C CA . ALA A 1 185 ? 9.43 19.531 3.652 1 98.75 185 ALA A CA 1
ATOM 1429 C C . ALA A 1 185 ? 10.492 18.547 3.172 1 98.75 185 ALA A C 1
ATOM 1431 O O . ALA A 1 185 ? 10.305 17.328 3.248 1 98.75 185 ALA A O 1
ATOM 1432 N N . GLU A 1 186 ? 11.539 19.109 2.682 1 98.38 186 GLU A N 1
ATOM 1433 C CA . GLU A 1 186 ? 12.633 18.266 2.209 1 98.38 186 GLU A CA 1
ATOM 1434 C C . GLU A 1 186 ? 13.234 17.453 3.354 1 98.38 186 GLU A C 1
ATOM 1436 O O . GLU A 1 186 ? 13.531 16.266 3.191 1 98.38 186 GLU A O 1
ATOM 1441 N N . SER A 1 187 ? 13.438 18.078 4.48 1 98.44 187 SER A N 1
ATOM 1442 C CA . SER A 1 187 ? 13.984 17.391 5.645 1 98.44 187 SER A CA 1
ATOM 1443 C C . SER A 1 187 ? 13.016 16.328 6.164 1 98.44 187 SER A C 1
ATOM 1445 O O . SER A 1 187 ? 13.445 15.25 6.602 1 98.44 187 SER A O 1
ATOM 1447 N N . LEU A 1 188 ? 11.758 16.656 6.152 1 98.5 188 LEU A N 1
ATOM 1448 C CA . LEU A 1 188 ? 10.75 15.672 6.543 1 98.5 188 LEU A CA 1
ATOM 1449 C C . LEU A 1 188 ? 10.828 14.43 5.664 1 98.5 188 LEU A C 1
ATOM 1451 O O . LEU A 1 188 ? 10.891 13.312 6.172 1 98.5 188 LEU A O 1
ATOM 1455 N N . TYR A 1 189 ? 10.883 14.648 4.363 1 98.12 189 TYR A N 1
ATOM 1456 C CA . TYR A 1 189 ? 10.945 13.516 3.445 1 98.12 189 TYR A CA 1
ATOM 1457 C C . TYR A 1 189 ? 12.227 12.719 3.656 1 98.12 189 TYR A C 1
ATOM 1459 O O . TYR A 1 189 ? 12.227 11.484 3.533 1 98.12 189 TYR A O 1
ATOM 1467 N N . LYS A 1 190 ? 13.258 13.375 3.99 1 97.69 190 LYS A N 1
ATOM 1468 C CA . LYS A 1 190 ? 14.516 12.68 4.242 1 97.69 190 LYS A CA 1
ATOM 1469 C C . LYS A 1 190 ? 14.367 11.68 5.387 1 97.69 190 LYS A C 1
ATOM 1471 O O . LYS A 1 190 ? 15.016 10.625 5.383 1 97.69 190 LYS A O 1
ATOM 1476 N N . THR A 1 191 ? 13.57 11.93 6.359 1 97.94 191 THR A N 1
ATOM 1477 C CA . THR A 1 191 ? 13.375 11.008 7.469 1 97.94 191 THR A CA 1
ATOM 1478 C C . THR A 1 191 ? 12.562 9.789 7.02 1 97.94 191 THR A C 1
ATOM 1480 O O . THR A 1 191 ? 12.5 8.781 7.723 1 97.94 191 THR A O 1
ATOM 1483 N N . CYS A 1 192 ? 11.938 9.898 5.859 1 97.44 192 CYS A N 1
ATOM 1484 C CA . CYS A 1 192 ? 11.023 8.859 5.414 1 97.44 192 CYS A CA 1
ATOM 1485 C C . CYS A 1 192 ? 11.625 8.047 4.273 1 97.44 192 CYS A C 1
ATOM 1487 O O . CYS A 1 192 ? 11.211 6.918 4.02 1 97.44 192 CYS A O 1
ATOM 1489 N N . ARG A 1 193 ? 12.578 8.609 3.631 1 95.5 193 ARG A N 1
ATOM 1490 C CA . ARG A 1 193 ? 13.086 8.094 2.363 1 95.5 193 ARG A CA 1
ATOM 1491 C C . ARG A 1 193 ? 13.664 6.695 2.535 1 95.5 193 ARG A C 1
ATOM 1493 O O . ARG A 1 193 ? 13.578 5.867 1.628 1 95.5 193 ARG A O 1
ATOM 1500 N N . ASP A 1 194 ? 14.242 6.414 3.711 1 93.62 194 ASP A N 1
ATOM 1501 C CA . ASP A 1 194 ? 14.891 5.121 3.914 1 93.62 194 ASP A CA 1
ATOM 1502 C C . ASP A 1 194 ? 14.086 4.246 4.867 1 93.62 194 ASP A C 1
ATOM 1504 O O . ASP A 1 194 ? 14.57 3.213 5.332 1 93.62 194 ASP A O 1
ATOM 1508 N N . THR A 1 195 ? 12.906 4.699 5.137 1 94.56 195 THR A N 1
ATOM 1509 C CA . THR A 1 195 ? 12.047 3.928 6.031 1 94.56 195 THR A CA 1
ATOM 1510 C C . THR A 1 195 ? 11.484 2.699 5.32 1 94.56 195 THR A C 1
ATOM 1512 O O . THR A 1 195 ? 11.062 2.783 4.164 1 94.56 195 THR A O 1
ATOM 1515 N N . HIS A 1 196 ? 11.508 1.549 6.059 1 90.5 196 HIS A N 1
ATOM 1516 C CA . HIS A 1 196 ? 10.977 0.31 5.496 1 90.5 196 HIS A CA 1
ATOM 1517 C C . HIS A 1 196 ? 9.539 0.073 5.934 1 90.5 196 HIS A C 1
ATOM 1519 O O . HIS A 1 196 ? 9.172 0.373 7.074 1 90.5 196 HIS A O 1
ATOM 1525 N N . THR A 1 197 ? 8.82 -0.478 4.992 1 90.81 197 THR A N 1
ATOM 1526 C CA . THR A 1 197 ? 7.441 -0.855 5.289 1 90.81 197 THR A CA 1
ATOM 1527 C C . THR A 1 197 ? 7.359 -2.322 5.703 1 90.81 197 THR A C 1
ATOM 1529 O O . THR A 1 197 ? 8.141 -3.15 5.23 1 90.81 197 THR A O 1
ATOM 1532 N N . TYR A 1 198 ? 6.371 -2.523 6.539 1 86.38 198 TYR A N 1
ATOM 1533 C CA . TYR A 1 198 ? 6.164 -3.9 6.973 1 86.38 198 TYR A CA 1
ATOM 1534 C C . TYR A 1 198 ? 5.488 -4.723 5.879 1 86.38 198 TYR A C 1
ATOM 1536 O O . TYR A 1 198 ? 5.719 -5.93 5.773 1 86.38 198 TYR A O 1
ATOM 1544 N N . VAL A 1 199 ? 4.695 -3.963 5.148 1 83.88 199 VAL A N 1
ATOM 1545 C CA . VAL A 1 199 ? 4.004 -4.621 4.043 1 83.88 199 VAL A CA 1
ATOM 1546 C C . VAL A 1 199 ? 4.957 -4.793 2.863 1 83.88 199 VAL A C 1
ATOM 1548 O O . VAL A 1 199 ? 5.574 -3.826 2.41 1 83.88 199 VAL A O 1
ATOM 1551 N N . PHE A 1 200 ? 5.27 -5.941 2.395 1 80 200 PHE A N 1
ATOM 1552 C CA . PHE A 1 200 ? 6.07 -6.332 1.239 1 80 200 PHE A CA 1
ATOM 1553 C C . PHE A 1 200 ? 7.559 -6.176 1.537 1 80 200 PHE A C 1
ATOM 1555 O O . PHE A 1 200 ? 8.398 -6.594 0.742 1 80 200 PHE A O 1
ATOM 1562 N N . GLY A 1 201 ? 7.934 -5.379 2.639 1 80.44 201 GLY A N 1
ATOM 1563 C CA . GLY A 1 201 ? 9.336 -5.266 3.008 1 80.44 201 GLY A CA 1
ATOM 1564 C C . GLY A 1 201 ? 10.117 -4.34 2.096 1 80.44 201 GLY A C 1
ATOM 1565 O O . GLY A 1 201 ? 11.281 -4.609 1.779 1 80.44 201 GLY A O 1
ATOM 1566 N N . ILE A 1 202 ? 9.523 -3.311 1.641 1 81.94 202 ILE A N 1
ATOM 1567 C CA . ILE A 1 202 ? 10.172 -2.393 0.706 1 81.94 202 ILE A CA 1
ATOM 1568 C C . ILE A 1 202 ? 10.305 -1.015 1.348 1 81.94 202 ILE A C 1
ATOM 1570 O O . ILE A 1 202 ? 9.75 -0.764 2.42 1 81.94 202 ILE A O 1
ATOM 1574 N N . LYS A 1 203 ? 11.094 -0.227 0.644 1 89.06 203 LYS A N 1
ATOM 1575 C CA . LYS A 1 203 ? 11.219 1.147 1.121 1 89.06 203 LYS A CA 1
ATOM 1576 C C . LYS A 1 203 ? 9.922 1.926 0.892 1 89.06 203 LYS A C 1
ATOM 1578 O O . LYS A 1 203 ? 9.258 1.744 -0.127 1 89.06 203 LYS A O 1
ATOM 1583 N N . LEU A 1 204 ? 9.664 2.863 1.763 1 92.75 204 LEU A N 1
ATOM 1584 C CA . LEU A 1 204 ? 8.414 3.611 1.762 1 92.75 204 LEU A CA 1
ATOM 1585 C C . LEU A 1 204 ? 8.219 4.348 0.441 1 92.75 204 LEU A C 1
ATOM 1587 O O . LEU A 1 204 ? 7.133 4.324 -0.138 1 92.75 204 LEU A O 1
ATOM 1591 N N . PRO A 1 205 ? 9.305 4.98 -0.166 1 92.44 205 PRO A N 1
ATOM 1592 C CA . PRO A 1 205 ? 9.094 5.664 -1.443 1 92.44 205 PRO A CA 1
ATOM 1593 C C . PRO A 1 205 ? 8.625 4.719 -2.549 1 92.44 205 PRO A C 1
ATOM 1595 O O . PRO A 1 205 ? 7.789 5.09 -3.373 1 92.44 205 PRO A O 1
ATOM 1598 N N . LYS A 1 206 ? 9.148 3.572 -2.533 1 86.25 206 LYS A N 1
ATOM 1599 C CA . LYS A 1 206 ? 8.695 2.596 -3.518 1 86.25 206 LYS A CA 1
ATOM 1600 C C . LYS A 1 206 ? 7.234 2.213 -3.281 1 86.25 206 LYS A C 1
ATOM 1602 O O . LYS A 1 206 ? 6.477 2.023 -4.234 1 86.25 206 LYS A O 1
ATOM 1607 N N . PHE A 1 207 ? 6.848 2.121 -2.121 1 87.25 207 PHE A N 1
ATOM 1608 C CA . PHE A 1 207 ? 5.457 1.845 -1.778 1 87.25 207 PHE A CA 1
ATOM 1609 C C . PHE A 1 207 ? 4.547 2.975 -2.246 1 87.25 207 PHE A C 1
ATOM 1611 O O . PHE A 1 207 ? 3.496 2.727 -2.84 1 87.25 207 PHE A O 1
ATOM 1618 N N . MET A 1 208 ? 4.938 4.145 -2.006 1 88.62 208 MET A N 1
ATOM 1619 C CA . MET A 1 208 ? 4.086 5.309 -2.217 1 88.62 208 MET A CA 1
ATOM 1620 C C . MET A 1 208 ? 4.07 5.715 -3.688 1 88.62 208 MET A C 1
ATOM 1622 O O . MET A 1 208 ? 3.029 6.098 -4.219 1 88.62 208 MET A O 1
ATOM 1626 N N . CYS A 1 209 ? 5.273 5.621 -4.312 1 84.75 209 CYS A N 1
ATOM 1627 C CA . CYS A 1 209 ? 5.43 6.195 -5.641 1 84.75 209 CYS A CA 1
ATOM 1628 C C . CYS A 1 209 ? 5.449 5.109 -6.711 1 84.75 209 CYS A C 1
ATOM 1630 O O . CYS A 1 209 ? 5.57 5.402 -7.898 1 84.75 209 CYS A O 1
ATOM 1632 N N . GLY A 1 210 ? 5.34 3.936 -6.316 1 77.69 210 GLY A N 1
ATOM 1633 C CA . GLY A 1 210 ? 5.316 2.846 -7.281 1 77.69 210 GLY A CA 1
ATOM 1634 C C . GLY A 1 210 ? 6.52 2.84 -8.203 1 77.69 210 GLY A C 1
ATOM 1635 O O . GLY A 1 210 ? 7.664 2.865 -7.742 1 77.69 210 GLY A O 1
ATOM 1636 N N . LYS A 1 211 ? 6.148 2.934 -9.555 1 72.06 211 LYS A N 1
ATOM 1637 C CA . LYS A 1 211 ? 7.176 2.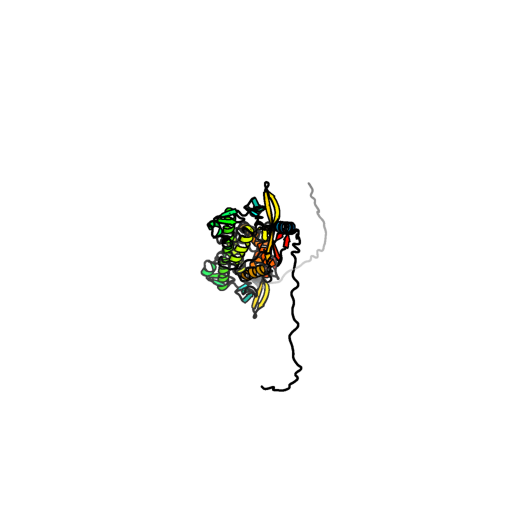902 -10.594 1 72.06 211 LYS A CA 1
ATOM 1638 C C . LYS A 1 211 ? 8.148 4.066 -10.438 1 72.06 211 LYS A C 1
ATOM 1640 O O . LYS A 1 211 ? 9.297 3.982 -10.875 1 72.06 211 LYS A O 1
ATOM 1645 N N . HIS A 1 212 ? 7.664 5.07 -9.797 1 72.69 212 HIS A N 1
ATOM 1646 C CA . HIS A 1 212 ? 8.508 6.246 -9.594 1 72.69 212 HIS A CA 1
ATOM 1647 C C . HIS A 1 212 ? 9.164 6.219 -8.219 1 72.69 212 HIS A C 1
ATOM 1649 O O . HIS A 1 212 ? 9.609 7.258 -7.719 1 72.69 212 HIS A O 1
ATOM 1655 N N . GLY A 1 213 ? 9.203 5.105 -7.656 1 72.94 213 GLY A N 1
ATOM 1656 C CA . GLY A 1 213 ? 9.711 4.98 -6.301 1 72.94 213 GLY A CA 1
ATOM 1657 C C . GLY A 1 213 ? 11.156 5.422 -6.156 1 72.94 213 GLY A C 1
ATOM 1658 O O . GLY A 1 213 ? 11.5 6.133 -5.211 1 72.94 213 GLY A O 1
ATOM 1659 N N . SER A 1 214 ? 11.945 5.109 -7.16 1 76.19 214 SER A N 1
ATOM 1660 C CA . SER A 1 214 ? 13.352 5.469 -7.086 1 76.19 214 SER A CA 1
ATOM 1661 C C . SER A 1 214 ? 13.562 6.961 -7.312 1 76.19 214 SER A C 1
ATOM 1663 O O . SER A 1 214 ? 14.578 7.523 -6.906 1 76.19 214 SER A O 1
ATOM 1665 N N . SER A 1 215 ? 12.547 7.594 -7.879 1 84.5 215 SER A N 1
ATOM 1666 C CA . SER A 1 215 ? 12.625 9.023 -8.141 1 84.5 215 SER A CA 1
ATOM 1667 C C . SER A 1 215 ? 11.555 9.789 -7.383 1 84.5 215 SER A C 1
ATOM 1669 O O . SER A 1 215 ? 11.109 10.859 -7.82 1 84.5 215 SER A O 1
ATOM 1671 N N . CYS A 1 216 ? 11.242 9.125 -6.352 1 91.44 216 CYS A N 1
ATOM 1672 C CA . CYS A 1 216 ? 10.227 9.789 -5.543 1 91.44 216 CYS A CA 1
ATOM 1673 C C . CYS A 1 216 ? 10.766 11.086 -4.945 1 91.44 216 CYS A C 1
ATOM 1675 O O . CYS A 1 216 ? 11.766 11.062 -4.223 1 91.44 216 CYS A O 1
ATOM 1677 N N . SER A 1 217 ? 10.125 12.195 -5.25 1 95.44 217 SER A N 1
ATOM 1678 C CA . SER A 1 217 ? 10.531 13.5 -4.746 1 95.44 217 SER A CA 1
ATOM 1679 C C . SER A 1 217 ? 9.703 13.906 -3.529 1 95.44 217 SER A C 1
ATOM 1681 O O . SER A 1 217 ? 8.727 13.242 -3.184 1 95.44 217 SER A O 1
ATOM 1683 N N . THR A 1 218 ? 10.141 14.984 -2.891 1 97.44 218 THR A N 1
ATOM 1684 C CA . THR A 1 218 ? 9.391 15.562 -1.779 1 97.44 218 THR A CA 1
ATOM 1685 C C . THR A 1 218 ? 7.977 15.93 -2.215 1 97.44 218 THR A C 1
ATOM 1687 O O . THR A 1 218 ? 7.012 15.68 -1.486 1 97.44 218 THR A O 1
ATOM 1690 N N . GLU A 1 219 ? 7.887 16.469 -3.391 1 96.56 219 GLU A N 1
ATOM 1691 C CA . GLU A 1 219 ? 6.586 16.859 -3.924 1 96.56 219 GLU A CA 1
ATOM 1692 C C . GLU A 1 219 ? 5.688 15.648 -4.145 1 96.56 219 GLU A C 1
ATOM 1694 O O . GLU A 1 219 ? 4.508 15.672 -3.797 1 96.56 219 GLU A O 1
ATOM 1699 N N . ARG A 1 220 ? 6.246 14.625 -4.676 1 94.06 220 ARG A N 1
ATOM 1700 C CA . ARG A 1 220 ? 5.461 13.414 -4.918 1 94.06 220 ARG A CA 1
ATOM 1701 C C . ARG A 1 220 ? 5.016 12.781 -3.605 1 94.06 220 ARG A C 1
ATOM 1703 O O . ARG A 1 220 ? 3.885 12.305 -3.494 1 94.06 220 ARG A O 1
ATOM 1710 N N . PHE A 1 221 ? 5.941 12.75 -2.719 1 96.44 221 PHE A N 1
ATOM 1711 C CA . PHE A 1 221 ? 5.652 12.242 -1.385 1 96.44 221 PHE A CA 1
ATOM 1712 C C . PHE A 1 221 ? 4.469 12.977 -0.765 1 96.44 221 PHE A C 1
ATOM 1714 O O . PHE A 1 221 ? 3.488 12.352 -0.36 1 96.44 221 PHE A O 1
ATOM 1721 N N . LEU A 1 222 ? 4.523 14.273 -0.78 1 97.81 222 LEU A N 1
ATOM 1722 C CA . LEU A 1 222 ? 3.473 15.078 -0.165 1 97.81 222 LEU A CA 1
ATOM 1723 C C . LEU A 1 222 ? 2.184 15.008 -0.978 1 97.81 222 LEU A C 1
ATOM 1725 O O . LEU A 1 222 ? 1.088 15.055 -0.417 1 97.81 222 LEU A O 1
ATOM 1729 N N . ASN A 1 223 ? 2.35 14.938 -2.281 1 95.19 223 ASN A N 1
ATOM 1730 C CA . ASN A 1 223 ? 1.161 14.758 -3.107 1 95.19 223 ASN A CA 1
ATOM 1731 C C . ASN A 1 223 ? 0.436 13.461 -2.777 1 95.19 223 ASN A C 1
ATOM 1733 O O . ASN A 1 223 ? -0.795 13.422 -2.738 1 95.19 223 ASN A O 1
ATOM 1737 N N . PHE A 1 224 ? 1.154 12.414 -2.531 1 93.44 224 PHE A N 1
ATOM 1738 C CA . PHE A 1 224 ? 0.545 11.148 -2.127 1 93.44 224 PHE A CA 1
ATOM 1739 C C . PHE A 1 224 ? -0.18 11.305 -0.796 1 93.44 224 PHE A C 1
ATOM 1741 O O . PHE A 1 224 ? -1.329 10.875 -0.657 1 93.44 224 PHE A O 1
ATOM 1748 N N . ILE A 1 225 ? 0.443 11.938 0.16 1 96.12 225 ILE A N 1
ATOM 1749 C CA . ILE A 1 225 ? -0.11 12.148 1.494 1 96.12 225 ILE A CA 1
ATOM 1750 C C . ILE A 1 225 ? -1.401 12.953 1.398 1 96.12 225 ILE A C 1
ATOM 1752 O O . ILE A 1 225 ? -2.363 12.688 2.123 1 96.12 225 ILE A O 1
ATOM 1756 N N . GLY A 1 226 ? -1.41 13.852 0.531 1 96.75 226 GLY A N 1
ATOM 1757 C CA . GLY A 1 226 ? -2.545 14.75 0.418 1 96.75 226 GLY A CA 1
ATOM 1758 C C . GLY A 1 226 ? -3.59 14.273 -0.573 1 96.75 226 GLY A C 1
ATOM 1759 O O . GLY A 1 226 ? -4.594 14.953 -0.798 1 96.75 226 GLY A O 1
ATOM 1760 N N . SER A 1 227 ? -3.404 13.156 -1.197 1 93.19 227 SER A N 1
ATOM 1761 C CA . SER A 1 227 ? -4.32 12.656 -2.217 1 93.19 227 SER A CA 1
ATOM 1762 C C . SER A 1 227 ? -5.414 11.789 -1.604 1 93.19 227 SER A C 1
ATOM 1764 O O . SER A 1 227 ? -5.152 11.016 -0.68 1 93.19 227 SER A O 1
ATOM 1766 N N . THR A 1 228 ? -6.594 11.93 -2.17 1 90 228 THR A N 1
ATOM 1767 C CA . THR A 1 228 ? -7.727 11.102 -1.777 1 90 228 THR A CA 1
ATOM 1768 C C . THR A 1 228 ? -7.648 9.727 -2.436 1 90 228 THR A C 1
ATOM 1770 O O . THR A 1 228 ? -6.828 9.508 -3.33 1 90 228 THR A O 1
ATOM 1773 N N . PRO A 1 229 ? -8.539 8.852 -1.998 1 82.62 229 PRO A N 1
ATOM 1774 C CA . PRO A 1 229 ? -8.555 7.535 -2.639 1 82.62 229 PRO A CA 1
ATOM 1775 C C . PRO A 1 229 ? -8.867 7.609 -4.133 1 82.62 229 PRO A C 1
ATOM 1777 O O . PRO A 1 229 ? -8.328 6.828 -4.918 1 82.62 229 PRO A O 1
ATOM 1780 N N . ALA A 1 230 ? -9.68 8.57 -4.484 1 80.75 230 ALA A N 1
ATOM 1781 C CA . ALA A 1 230 ? -10.031 8.734 -5.891 1 80.75 230 ALA A CA 1
ATOM 1782 C C . ALA A 1 230 ? -8.797 9.078 -6.727 1 80.75 230 ALA A C 1
ATOM 1784 O O . ALA A 1 230 ? -8.773 8.836 -7.934 1 80.75 230 ALA A O 1
ATOM 1785 N N . GLU A 1 231 ? -7.785 9.492 -6.07 1 84.44 231 GLU A N 1
ATOM 1786 C CA . GLU A 1 231 ? -6.559 9.898 -6.75 1 84.44 231 GLU A CA 1
ATOM 1787 C C . GLU A 1 231 ? -5.42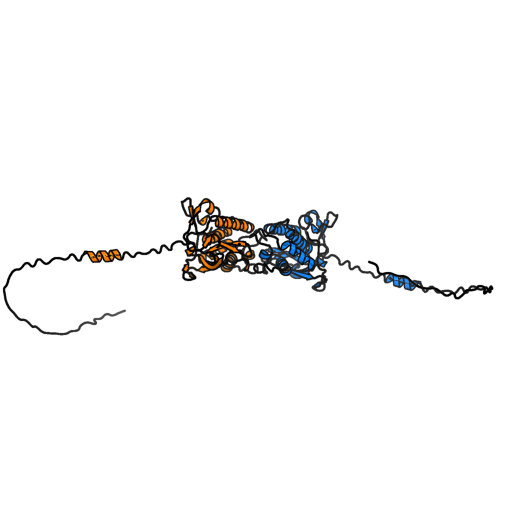2 8.922 -6.465 1 84.44 231 GLU A C 1
ATOM 1789 O O . GLU A 1 231 ? -4.273 9.18 -6.828 1 84.44 231 GLU A O 1
ATOM 1794 N N . GLY A 1 232 ? -5.762 7.914 -5.75 1 81.25 232 GLY A N 1
ATOM 1795 C CA . GLY A 1 232 ? -4.742 6.914 -5.457 1 81.25 232 GLY A CA 1
ATOM 1796 C C . GLY A 1 232 ? -4.102 7.102 -4.094 1 81.25 232 GLY A C 1
ATOM 1797 O O . GLY A 1 232 ? -3.178 6.367 -3.734 1 81.25 232 GLY A O 1
ATOM 1798 N N . GLY A 1 233 ? -4.5 8.086 -3.342 1 88.81 233 GLY A N 1
ATOM 1799 C CA . GLY A 1 233 ? -4.016 8.289 -1.985 1 88.81 233 GLY A CA 1
ATOM 1800 C C . GLY A 1 233 ? -4.984 7.797 -0.927 1 88.81 233 GLY A C 1
ATOM 1801 O O . GLY A 1 233 ? -5.801 6.914 -1.188 1 88.81 233 GLY A O 1
ATOM 1802 N N . HIS A 1 234 ? -4.773 8.352 0.345 1 88.19 234 HIS A N 1
ATOM 1803 C CA . HIS A 1 234 ? -5.586 7.816 1.433 1 88.19 234 HIS A CA 1
ATOM 1804 C C . HIS A 1 234 ? -6.082 8.93 2.348 1 88.19 234 HIS A C 1
ATOM 1806 O O . HIS A 1 234 ? -6.695 8.664 3.385 1 88.19 234 HIS A O 1
ATOM 1812 N N . SER A 1 235 ? -5.891 10.148 1.934 1 91.88 235 SER A N 1
ATOM 1813 C CA . SER A 1 235 ? -6.395 11.297 2.686 1 91.88 235 SER A CA 1
ATOM 1814 C C . SER A 1 235 ? -7.902 11.453 2.504 1 91.88 235 SER A C 1
ATOM 1816 O O . SER A 1 235 ? -8.422 11.297 1.396 1 91.88 235 SER A O 1
ATOM 1818 N N . PRO A 1 236 ? -8.586 11.719 3.596 1 90.62 236 PRO A N 1
ATOM 1819 C CA . PRO A 1 236 ? -10.023 11.961 3.434 1 90.62 236 PRO A CA 1
ATOM 1820 C C . PRO A 1 236 ? -10.32 13.266 2.701 1 90.62 236 PRO A C 1
ATOM 1822 O O . PRO A 1 236 ? -11.367 13.391 2.053 1 90.62 236 PRO A O 1
ATOM 1825 N N . VAL A 1 237 ? -9.484 14.203 2.861 1 94.94 237 VAL A N 1
ATOM 1826 C CA . VAL A 1 237 ? -9.57 15.508 2.217 1 94.94 237 VAL A CA 1
ATOM 1827 C C . VAL A 1 237 ? -8.383 15.711 1.284 1 94.94 237 VAL A C 1
ATOM 1829 O O . VAL A 1 237 ? -7.246 15.375 1.636 1 94.94 237 VAL A O 1
ATOM 1832 N N . LYS A 1 238 ? -8.734 16.266 0.051 1 96.31 238 LYS A N 1
ATOM 1833 C CA . LYS A 1 238 ? -7.613 16.625 -0.821 1 96.31 238 LYS A CA 1
ATOM 1834 C C . LYS A 1 238 ? -6.797 17.766 -0.239 1 96.31 238 LYS A C 1
ATOM 1836 O O . LYS A 1 238 ? -7.332 18.859 0.006 1 96.31 238 LYS A O 1
ATOM 1841 N N . ILE A 1 239 ? -5.562 17.484 -0.041 1 98.38 239 ILE A N 1
ATOM 1842 C CA . ILE A 1 239 ? -4.691 18.531 0.475 1 98.38 239 ILE A CA 1
ATOM 1843 C C . ILE A 1 239 ? -3.643 18.891 -0.574 1 98.38 239 ILE A C 1
ATOM 1845 O O . ILE A 1 239 ? -2.863 18.031 -1.005 1 98.38 239 ILE A O 1
ATOM 1849 N N . HIS A 1 240 ? -3.635 20.125 -0.974 1 98.44 240 HIS A N 1
ATOM 1850 C CA . HIS A 1 240 ? -2.598 20.656 -1.846 1 98.44 240 HIS A CA 1
ATOM 1851 C C . HIS A 1 240 ? -1.438 21.234 -1.035 1 98.44 240 HIS A C 1
ATOM 1853 O O . HIS A 1 240 ? -1.576 22.266 -0.393 1 98.44 240 HIS A O 1
ATOM 1859 N N . TYR A 1 241 ? -0.368 20.578 -1.136 1 98.69 241 TYR A N 1
ATOM 1860 C CA . TYR A 1 241 ? 0.824 21.094 -0.466 1 98.69 241 TYR A CA 1
ATOM 1861 C C . TYR A 1 241 ? 1.549 22.109 -1.34 1 98.69 241 TYR A C 1
ATOM 1863 O O . TYR A 1 241 ? 1.891 21.812 -2.488 1 98.69 241 TYR A O 1
ATOM 1871 N N . VAL A 1 242 ? 1.74 23.25 -0.838 1 98.5 242 VAL A N 1
ATOM 1872 C CA . VAL A 1 242 ? 2.504 24.312 -1.499 1 98.5 242 VAL A CA 1
ATOM 1873 C C . VAL A 1 242 ? 3.811 24.547 -0.747 1 98.5 242 VAL A C 1
ATOM 1875 O O . VAL A 1 242 ? 3.797 24.953 0.416 1 98.5 242 VAL A O 1
ATOM 1878 N N . LEU A 1 243 ? 4.863 24.266 -1.438 1 98.62 243 LEU A N 1
ATOM 1879 C CA . LEU A 1 243 ? 6.18 24.453 -0.836 1 98.62 243 LEU A CA 1
ATOM 1880 C C . LEU A 1 243 ? 6.734 25.844 -1.151 1 98.62 243 LEU A C 1
ATOM 1882 O O . LEU A 1 243 ? 6.832 26.219 -2.32 1 98.62 243 LEU A O 1
ATOM 1886 N N . SER A 1 244 ? 7.02 26.531 -0.092 1 98.5 244 SER A N 1
ATOM 1887 C CA . SER A 1 244 ? 7.48 27.891 -0.277 1 98.5 244 SER A CA 1
ATOM 1888 C C . SER A 1 244 ? 8.375 28.344 0.875 1 98.5 244 SER A C 1
ATOM 1890 O O . SER A 1 244 ? 8.281 27.812 1.983 1 98.5 244 SER A O 1
ATOM 1892 N N . LYS A 1 245 ? 9.25 29.328 0.614 1 97.94 245 LYS A N 1
ATOM 1893 C CA . LYS A 1 245 ? 10.078 29.922 1.651 1 97.94 245 LYS A CA 1
ATOM 1894 C C . LYS A 1 245 ? 9.484 31.25 2.133 1 97.94 245 LYS A C 1
ATOM 1896 O O . LYS A 1 245 ? 9.906 31.781 3.154 1 97.94 245 LYS A O 1
ATOM 1901 N N . THR A 1 246 ? 8.492 31.734 1.326 1 97.75 246 THR A N 1
ATOM 1902 C CA . THR A 1 246 ? 7.844 33 1.628 1 97.75 246 THR A CA 1
ATOM 1903 C C . THR A 1 246 ? 6.328 32.844 1.678 1 97.75 246 THR A C 1
ATOM 1905 O O . THR A 1 246 ? 5.789 31.859 1.167 1 97.75 246 THR A O 1
ATOM 1908 N N . PRO A 1 247 ? 5.645 33.719 2.367 1 97.44 247 PRO A N 1
ATOM 1909 C CA . PRO A 1 247 ? 4.184 33.625 2.418 1 97.44 247 PRO A CA 1
ATOM 1910 C C . PRO A 1 247 ? 3.549 33.562 1.031 1 97.44 247 PRO A C 1
ATOM 1912 O O . PRO A 1 247 ? 4.086 34.125 0.075 1 97.44 247 PRO A O 1
ATOM 1915 N N . VAL A 1 248 ? 2.525 32.812 0.937 1 97.12 248 VAL A N 1
ATOM 1916 C CA . VAL A 1 248 ? 1.8 32.625 -0.311 1 97.12 248 VAL A CA 1
ATOM 1917 C C . VAL A 1 248 ? 0.357 33.094 -0.159 1 97.12 248 VAL A C 1
ATOM 1919 O O . VAL A 1 248 ? -0.266 32.875 0.885 1 97.12 248 VAL A O 1
ATOM 1922 N N . LYS A 1 249 ? -0.146 33.719 -1.153 1 94.94 249 LYS A N 1
ATOM 1923 C CA . LYS A 1 249 ? -1.54 34.156 -1.146 1 94.94 249 LYS A CA 1
ATOM 1924 C C . LYS A 1 249 ? -2.451 33.094 -1.742 1 94.94 249 LYS A C 1
ATOM 1926 O O . LYS A 1 249 ? -2.211 32.625 -2.852 1 94.94 249 LYS A O 1
ATOM 1931 N N . VAL A 1 250 ? -3.389 32.688 -0.958 1 92.38 250 VAL A N 1
ATOM 1932 C CA . VAL A 1 250 ? -4.398 31.719 -1.396 1 92.38 250 VAL A CA 1
ATOM 1933 C C . VAL A 1 250 ? -5.793 32.281 -1.136 1 92.38 250 VAL A C 1
ATOM 1935 O O . VAL A 1 250 ? -6.152 32.562 0.01 1 92.38 250 VAL A O 1
ATOM 1938 N N . GLY A 1 251 ? -6.613 32.406 -2.131 1 88.19 251 GLY A N 1
ATOM 1939 C CA . GLY A 1 251 ? -7.957 32.938 -1.972 1 88.19 251 GLY A CA 1
ATOM 1940 C C . GLY A 1 251 ? -7.988 34.25 -1.229 1 88.19 251 GLY A C 1
ATOM 1941 O O . GLY A 1 251 ? -8.836 34.469 -0.358 1 88.19 251 GLY A O 1
ATOM 1942 N N . GLY A 1 252 ? -7 35.062 -1.36 1 87.12 252 GLY A N 1
ATOM 1943 C CA . GLY A 1 252 ? -6.949 36.406 -0.747 1 87.12 252 GLY A CA 1
ATOM 1944 C C . GLY A 1 252 ? -6.316 36.375 0.632 1 87.12 252 GLY A C 1
ATOM 1945 O O . GLY A 1 252 ? -6.148 37.438 1.249 1 87.12 252 GLY A O 1
ATOM 1946 N N . LYS A 1 253 ? -6.031 35.219 1.137 1 90 253 LYS A N 1
ATOM 1947 C CA . LYS A 1 253 ? -5.383 35.125 2.438 1 90 253 LYS A CA 1
ATOM 1948 C C . LYS A 1 253 ? -3.898 34.781 2.285 1 90 253 LYS A C 1
ATOM 1950 O O . LYS A 1 253 ? -3.521 33.969 1.43 1 90 253 LYS A O 1
ATOM 1955 N N . GLU A 1 254 ? -3.17 35.438 3.068 1 95.44 254 GLU A N 1
ATOM 1956 C CA . GLU A 1 254 ? -1.739 35.125 3.072 1 95.44 254 GLU A CA 1
ATOM 1957 C C . GLU A 1 254 ? -1.408 34.031 4.078 1 95.44 254 GLU A C 1
ATOM 1959 O O . GLU A 1 254 ? -1.726 34.156 5.262 1 95.44 254 GLU A O 1
ATOM 1964 N N . LEU A 1 255 ? -0.818 33.062 3.609 1 97.12 255 LEU A N 1
ATOM 1965 C CA . LEU A 1 255 ? -0.425 31.953 4.457 1 97.12 255 LEU A CA 1
ATOM 1966 C C . LEU A 1 255 ? 1.089 31.906 4.637 1 97.12 255 LEU A C 1
ATOM 1968 O O . LEU A 1 255 ? 1.838 32.094 3.674 1 97.12 255 LEU A O 1
ATOM 1972 N N . THR A 1 256 ? 1.473 31.75 5.895 1 97.69 256 THR A N 1
ATOM 1973 C CA . THR A 1 256 ? 2.887 31.609 6.219 1 97.69 256 THR A CA 1
ATOM 1974 C C . THR A 1 256 ? 3.303 30.141 6.156 1 97.69 256 THR A C 1
ATOM 1976 O O . THR A 1 256 ? 2.611 29.266 6.691 1 97.69 256 THR A O 1
ATOM 1979 N N . PRO A 1 257 ? 4.461 29.875 5.457 1 98.56 257 PRO A N 1
ATOM 1980 C CA . PRO A 1 257 ? 4.902 28.469 5.367 1 98.56 257 PRO A CA 1
ATOM 1981 C C . PRO A 1 257 ? 5.129 27.844 6.734 1 98.56 257 PRO A C 1
ATOM 1983 O O . PRO A 1 257 ? 5.863 28.391 7.559 1 98.56 257 PRO A O 1
ATOM 1986 N N . PHE A 1 258 ? 4.559 26.625 6.945 1 98.38 258 PHE A N 1
ATOM 1987 C CA . PHE A 1 258 ? 4.707 25.906 8.203 1 98.38 258 PHE A CA 1
ATOM 1988 C C . PHE A 1 258 ? 6.094 25.281 8.297 1 98.38 258 PHE A C 1
ATOM 1990 O O . PHE A 1 258 ? 6.605 24.734 7.32 1 98.38 258 PHE A O 1
ATOM 1997 N N . LYS A 1 259 ? 6.652 25.344 9.398 1 97.25 259 LYS A N 1
ATOM 1998 C CA . LYS A 1 259 ? 7.871 24.625 9.75 1 97.25 259 LYS A CA 1
ATOM 1999 C C . LYS A 1 259 ? 7.918 24.328 11.25 1 97.25 259 LYS A C 1
ATOM 2001 O O . LYS A 1 259 ? 7.309 25.031 12.047 1 97.25 259 LYS A O 1
ATOM 2006 N N . SER A 1 260 ? 8.516 23.25 11.562 1 95.12 260 SER A N 1
ATOM 2007 C CA . SER A 1 260 ? 8.727 22.844 12.945 1 95.12 260 SER A CA 1
ATOM 2008 C C . SER A 1 260 ? 10.008 22.031 13.102 1 95.12 260 SER A C 1
ATOM 2010 O O . SER A 1 260 ? 10.672 21.719 12.117 1 95.12 260 SER A O 1
ATOM 2012 N N . THR A 1 261 ? 10.344 21.797 14.312 1 92.81 261 THR A N 1
ATOM 2013 C CA . THR A 1 261 ? 11.484 20.922 14.57 1 92.81 261 THR A CA 1
ATOM 2014 C C . THR A 1 261 ? 11.117 19.469 14.305 1 92.81 261 THR A C 1
ATOM 2016 O O . THR A 1 261 ? 10.031 19.016 14.672 1 92.81 261 THR A O 1
ATOM 2019 N N . LEU A 1 262 ? 12.031 18.828 13.641 1 94.19 262 LEU A N 1
ATOM 2020 C CA . LEU A 1 262 ? 11.797 17.438 13.305 1 94.19 262 LEU A CA 1
ATOM 2021 C C . LEU A 1 262 ? 12.273 16.516 14.43 1 94.19 262 LEU A C 1
ATOM 2023 O O . LEU A 1 262 ? 13.148 16.891 15.211 1 94.19 262 LEU A O 1
ATOM 2027 N N . PHE A 1 263 ? 11.672 15.5 14.492 1 88 263 PHE A N 1
ATOM 2028 C CA . PHE A 1 263 ? 12.078 14.453 15.43 1 88 263 PHE A CA 1
ATOM 2029 C C . PHE A 1 263 ? 13.289 13.695 14.898 1 88 263 PHE A C 1
ATOM 2031 O O . PHE A 1 263 ? 13.406 13.469 13.695 1 88 263 PHE A O 1
ATOM 2038 N N . MET B 1 1 ? -45.75 -35.188 -50.031 1 15.31 1 MET B N 1
ATOM 2039 C CA . MET B 1 1 ? -46.281 -36.094 -51.094 1 15.31 1 MET B CA 1
ATOM 2040 C C . MET B 1 1 ? -45.156 -36.906 -51.719 1 15.31 1 MET B C 1
ATOM 2042 O O . MET B 1 1 ? -43.969 -36.594 -51.531 1 15.31 1 MET B O 1
ATOM 2046 N N . ASP B 1 2 ? -45.406 -36.938 -53 1 13.66 2 ASP B N 1
ATOM 2047 C CA . ASP B 1 2 ? -45.438 -38.188 -53.719 1 13.66 2 ASP B CA 1
ATOM 2048 C C . ASP B 1 2 ? -44.031 -38.719 -53.938 1 13.66 2 ASP B C 1
ATOM 2050 O O . ASP B 1 2 ? -43.031 -38 -53.812 1 13.66 2 ASP B O 1
ATOM 2054 N N . LYS B 1 3 ? -43.906 -39 -55.312 1 16.03 3 LYS B N 1
ATOM 2055 C CA . LYS B 1 3 ? -44.031 -40.156 -56.188 1 16.03 3 LYS B CA 1
ATOM 2056 C C . LYS B 1 3 ? -42.656 -40.656 -56.656 1 16.03 3 LYS B C 1
ATOM 2058 O O . LYS B 1 3 ? -41.688 -39.906 -56.688 1 16.03 3 LYS B O 1
ATOM 2063 N N . GLU B 1 4 ? -42.438 -41.781 -57.344 1 14.64 4 GLU B N 1
ATOM 2064 C CA . GLU B 1 4 ? -41.906 -43.125 -57.344 1 14.64 4 GLU B CA 1
ATOM 2065 C C . GLU B 1 4 ? -40.656 -43.219 -58.219 1 14.64 4 GLU B C 1
ATOM 2067 O O . GLU B 1 4 ? -39.625 -43.75 -57.781 1 14.64 4 GLU B O 1
ATOM 2072 N N . HIS B 1 5 ? -40.875 -43.156 -59.656 1 16.14 5 HIS B N 1
ATOM 2073 C CA . HIS B 1 5 ? -40.812 -44.375 -60.469 1 16.14 5 HIS B CA 1
ATOM 2074 C C . HIS B 1 5 ? -39.375 -44.688 -60.875 1 16.14 5 HIS B C 1
ATOM 2076 O O . HIS B 1 5 ? -38.5 -43.812 -60.812 1 16.14 5 HIS B O 1
ATOM 2082 N N . LEU B 1 6 ? -39.281 -45.438 -61.969 1 15.2 6 LEU B N 1
ATOM 2083 C CA . LEU B 1 6 ? -38.906 -46.781 -62.438 1 15.2 6 LEU B CA 1
ATOM 2084 C C . LEU B 1 6 ? -37.656 -46.719 -63.312 1 15.2 6 LEU B C 1
ATOM 2086 O O . LEU B 1 6 ? -37.75 -46.625 -64.562 1 15.2 6 LEU B O 1
ATOM 2090 N N . ARG B 1 7 ? -36.844 -45.688 -63.094 1 16.45 7 ARG B N 1
ATOM 2091 C CA . ARG B 1 7 ? -35.875 -45.531 -64.188 1 16.45 7 ARG B CA 1
ATOM 2092 C C . ARG B 1 7 ? -35.156 -46.844 -64.438 1 16.45 7 ARG B C 1
ATOM 2094 O O . ARG B 1 7 ? -34.312 -47.281 -63.656 1 16.45 7 ARG B O 1
ATOM 2101 N N . ARG B 1 8 ? -35.938 -47.656 -65.125 1 16.31 8 ARG B N 1
ATOM 2102 C CA . ARG B 1 8 ? -35.75 -49.062 -65.5 1 16.31 8 ARG B CA 1
ATOM 2103 C C . ARG B 1 8 ? -34.375 -49.344 -66.062 1 16.31 8 ARG B C 1
ATOM 2105 O O . ARG B 1 8 ? -33.594 -50.094 -65.438 1 16.31 8 ARG B O 1
ATOM 2112 N N . ALA B 1 9 ? -34.281 -49.656 -67.5 1 14.66 9 ALA B N 1
ATOM 2113 C CA . ALA B 1 9 ? -34.219 -50.969 -68.125 1 14.66 9 ALA B CA 1
ATOM 2114 C C . ALA B 1 9 ? -32.781 -51.281 -68.625 1 14.66 9 ALA B C 1
ATOM 2116 O O . ALA B 1 9 ? -32.281 -52.406 -68.375 1 14.66 9 ALA B O 1
ATOM 2117 N N . LEU B 1 10 ? -32.188 -50.531 -69.625 1 15.19 10 LEU B N 1
ATOM 2118 C CA . LEU B 1 10 ? -32.094 -51.188 -70.938 1 15.19 10 LEU B CA 1
ATOM 2119 C C . LEU B 1 10 ? -30.906 -52.188 -70.938 1 15.19 10 LEU B C 1
ATOM 2121 O O . LEU B 1 10 ? -30 -52.062 -70.062 1 15.19 10 LEU B O 1
ATOM 2125 N N . SER B 1 11 ? -30.359 -52.594 -72.188 1 14.63 11 SER B N 1
ATOM 2126 C CA . SER B 1 11 ? -30.375 -53.719 -73.125 1 14.63 11 SER B CA 1
ATOM 2127 C C . SER B 1 11 ? -29.062 -54.5 -73.062 1 14.63 11 SER B C 1
ATOM 2129 O O . SER B 1 11 ? -29.062 -55.719 -72.875 1 14.63 11 SER B O 1
ATOM 2131 N N . THR B 1 12 ? -28.109 -54.25 -74 1 15.61 12 THR B N 1
ATOM 2132 C CA . THR B 1 12 ? -28 -55.094 -75.188 1 15.61 12 THR B CA 1
ATOM 2133 C C . THR B 1 12 ? -26.969 -56.188 -75 1 15.61 12 THR B C 1
ATOM 2135 O O . THR B 1 12 ? -26.172 -56.156 -74.062 1 15.61 12 THR B O 1
ATOM 2138 N N . GLY B 1 13 ? -26.172 -56.625 -76.062 1 14.98 13 GLY B N 1
ATOM 2139 C CA . GLY B 1 13 ? -26.172 -57.75 -77 1 14.98 13 GLY B CA 1
ATOM 2140 C C . GLY B 1 13 ? -25.062 -58.75 -76.75 1 14.98 13 GLY B C 1
ATOM 2141 O O . GLY B 1 13 ? -25.266 -59.938 -76.875 1 14.98 13 GLY B O 1
ATOM 2142 N N . CYS B 1 14 ? -23.781 -58.375 -76.5 1 16.41 14 CYS B N 1
ATOM 2143 C CA . CYS B 1 14 ? -22.922 -58.906 -77.562 1 16.41 14 CYS B CA 1
ATOM 2144 C C . CYS B 1 14 ? -22.578 -60.375 -77.312 1 16.41 14 CYS B C 1
ATOM 2146 O O . CYS B 1 14 ? -22.438 -60.781 -76.188 1 16.41 14 CYS B O 1
ATOM 2148 N N . GLU B 1 15 ? -22.016 -61.094 -78.438 1 15.92 15 GLU B N 1
ATOM 2149 C CA . GLU B 1 15 ? -22.219 -62.281 -79.25 1 15.92 15 GLU B CA 1
ATOM 2150 C C . GLU B 1 15 ? -21.484 -63.5 -78.688 1 15.92 15 GLU B C 1
ATOM 2152 O O . GLU B 1 15 ? -22.078 -64.562 -78.5 1 15.92 15 GLU B O 1
ATOM 2157 N N . ALA B 1 16 ? -20.219 -63.844 -79.312 1 17.88 16 ALA B N 1
ATOM 2158 C CA . ALA B 1 16 ? -20.031 -65 -80.188 1 17.88 16 ALA B CA 1
ATOM 2159 C C . ALA B 1 16 ? -19.578 -66.188 -79.438 1 17.88 16 ALA B C 1
ATOM 2161 O O . ALA B 1 16 ? -18.844 -66.062 -78.438 1 17.88 16 ALA B O 1
ATOM 2162 N N . TYR B 1 17 ? -19.969 -67.438 -79.938 1 15.55 17 TYR B N 1
ATOM 2163 C CA . TYR B 1 17 ? -20.328 -68.812 -79.625 1 15.55 17 TYR B CA 1
ATOM 2164 C C . TYR B 1 17 ? -19.094 -69.75 -79.562 1 15.55 17 TYR B C 1
ATOM 2166 O O . TYR B 1 17 ? -19.219 -70.938 -79.5 1 15.55 17 TYR B O 1
ATOM 2174 N N . LYS B 1 18 ? -17.938 -69.125 -79.812 1 19.14 18 LYS B N 1
ATOM 2175 C CA . LYS B 1 18 ? -17.047 -70.062 -80.5 1 19.14 18 LYS B CA 1
ATOM 2176 C C . LYS B 1 18 ? -16.906 -71.375 -79.75 1 19.14 18 LYS B C 1
ATOM 2178 O O . LYS B 1 18 ? -16.469 -71.375 -78.625 1 19.14 18 LYS B O 1
ATOM 2183 N N . GLY B 1 19 ? -17.531 -72.625 -80.062 1 15.52 19 GLY B N 1
ATOM 2184 C CA . GLY B 1 19 ? -18.031 -73.875 -79.5 1 15.52 19 GLY B CA 1
ATOM 2185 C C . GLY B 1 19 ? -16.922 -74.875 -79.188 1 15.52 19 GLY B C 1
ATOM 2186 O O . GLY B 1 19 ? -17 -75.562 -78.188 1 15.52 19 GLY B O 1
ATOM 2187 N N . GLY B 1 20 ? -16 -75.25 -80.125 1 17.39 20 GLY B N 1
ATOM 2188 C CA . GLY B 1 20 ? -16.094 -76.688 -80.438 1 17.39 20 GLY B CA 1
ATOM 2189 C C . GLY B 1 20 ? -15.523 -77.5 -79.312 1 17.39 20 GLY B C 1
ATOM 2190 O O . GLY B 1 20 ? -14.883 -77 -78.375 1 17.39 20 GLY B O 1
ATOM 2191 N N . ARG B 1 21 ? -15.031 -78.938 -79.75 1 18.77 21 ARG B N 1
ATOM 2192 C CA . ARG B 1 21 ? -15.352 -80.25 -79.375 1 18.77 21 ARG B CA 1
ATOM 2193 C C . ARG B 1 21 ? -14.391 -80.812 -78.312 1 18.77 21 ARG B C 1
ATOM 2195 O O . ARG B 1 21 ? -14.812 -81.188 -77.188 1 18.77 21 ARG B O 1
ATOM 2202 N N . ARG B 1 22 ? -13.383 -81.75 -78.75 1 19.44 22 ARG B N 1
ATOM 2203 C CA . ARG B 1 22 ? -13.445 -83.188 -78.438 1 19.44 22 ARG B CA 1
ATOM 2204 C C . ARG B 1 22 ? -12.664 -83.5 -77.188 1 19.44 22 ARG B C 1
ATOM 2206 O O . ARG B 1 22 ? -11.914 -82.625 -76.688 1 19.44 22 ARG B O 1
ATOM 2213 N N . ALA B 1 23 ? -11.773 -84.562 -77.312 1 20.02 23 ALA B N 1
ATOM 2214 C CA . ALA B 1 23 ? -11.805 -85.875 -76.625 1 20.02 23 ALA B CA 1
ATOM 2215 C C . ALA B 1 23 ? -10.938 -85.812 -75.375 1 20.02 23 ALA B C 1
ATOM 2217 O O . ALA B 1 23 ? -10.141 -84.938 -75.188 1 20.02 23 ALA B O 1
ATOM 2218 N N . SER B 1 24 ? -10.195 -86.938 -75.25 1 18.25 24 SER B N 1
ATOM 2219 C CA . SER B 1 24 ? -10.227 -88 -74.188 1 18.25 24 SER B CA 1
ATOM 2220 C C . SER B 1 24 ? -9.25 -87.688 -73.062 1 18.25 24 SER B C 1
ATOM 2222 O O . SER B 1 24 ? -9.625 -87.688 -71.875 1 18.25 24 SER B O 1
ATOM 2224 N N . ARG B 1 25 ? -8.008 -88.188 -73.25 1 20.75 25 ARG B N 1
ATOM 2225 C CA . ARG B 1 25 ? -7.617 -89.312 -72.375 1 20.75 25 ARG B CA 1
ATOM 2226 C C . ARG B 1 25 ? -6.941 -88.812 -71.125 1 20.75 25 ARG B C 1
ATOM 2228 O O . ARG B 1 25 ? -7.289 -89.25 -70 1 20.75 25 ARG B O 1
ATOM 2235 N N . LEU B 1 26 ? -5.695 -88.312 -71.188 1 23.2 26 LEU B N 1
ATOM 2236 C CA . LEU B 1 26 ? -4.676 -89.062 -70.438 1 23.2 26 LEU B CA 1
ATOM 2237 C C . LEU B 1 26 ? -4.551 -88.562 -69 1 23.2 26 LEU B C 1
ATOM 2239 O O . LEU B 1 26 ? -4.91 -87.438 -68.75 1 23.2 26 LEU B O 1
ATOM 2243 N N . TYR B 1 27 ? -3.506 -89.062 -68.188 1 22.62 27 TYR B N 1
ATOM 2244 C CA . TYR B 1 27 ? -3.367 -89.75 -66.938 1 22.62 27 TYR B CA 1
ATOM 2245 C C . TYR B 1 27 ? -3.186 -88.688 -65.812 1 22.62 27 TYR B C 1
ATOM 2247 O O . TYR B 1 27 ? -2.893 -87.562 -66.062 1 22.62 27 TYR B O 1
ATOM 2255 N N . PRO B 1 28 ? -2.232 -89 -64.875 1 29.02 28 PRO B N 1
ATOM 2256 C CA . PRO B 1 28 ? -2.383 -8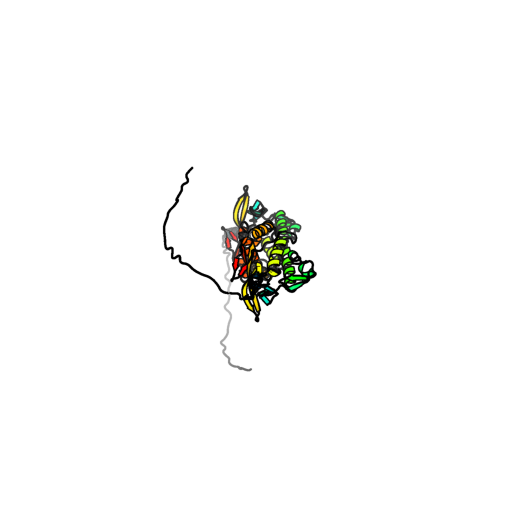9.375 -63.469 1 29.02 28 PRO B CA 1
ATOM 2257 C C . PRO B 1 28 ? -2.002 -88.188 -62.531 1 29.02 28 PRO B C 1
ATOM 2259 O O . PRO B 1 28 ? -2.621 -88.062 -61.5 1 29.02 28 PRO B O 1
ATOM 2262 N N . PRO B 1 29 ? -0.896 -87.375 -62.875 1 30.22 29 PRO B N 1
ATOM 2263 C CA . PRO B 1 29 ? 0.03 -87.375 -61.719 1 30.22 29 PRO B CA 1
ATOM 2264 C C . PRO B 1 29 ? -0.38 -86.375 -60.625 1 30.22 29 PRO B C 1
ATOM 2266 O O . PRO B 1 29 ? -1.05 -85.438 -60.906 1 30.22 29 PRO B O 1
ATOM 2269 N N . ARG B 1 30 ? -0.373 -86.75 -59.375 1 27.06 30 ARG B N 1
ATOM 2270 C CA . ARG B 1 30 ? -0.758 -86.312 -58.062 1 27.06 30 ARG B CA 1
ATOM 2271 C C . ARG B 1 30 ? 0.058 -85.125 -57.625 1 27.06 30 ARG B C 1
ATOM 2273 O O . ARG B 1 30 ? 1.21 -85.25 -57.188 1 27.06 30 ARG B O 1
ATOM 2280 N N . LEU B 1 31 ? 0.127 -84 -58.5 1 24.56 31 LEU B N 1
ATOM 2281 C CA . LEU B 1 31 ? 1.127 -83.062 -58.031 1 24.56 31 LEU B CA 1
ATOM 2282 C C . LEU B 1 31 ? 0.75 -82.5 -56.656 1 24.56 31 LEU B C 1
ATOM 2284 O O . LEU B 1 31 ? -0.347 -82 -56.469 1 24.56 31 LEU B O 1
ATOM 2288 N N . GLN B 1 32 ? 1.421 -82.812 -55.562 1 26.03 32 GLN B N 1
ATOM 2289 C CA . GLN B 1 32 ? 1.352 -82.562 -54.125 1 26.03 32 GLN B CA 1
ATOM 2290 C C . GLN B 1 32 ? 1.587 -81.125 -53.781 1 26.03 32 GLN B C 1
ATOM 2292 O O . GLN B 1 32 ? 2.723 -80.688 -53.531 1 26.03 32 GLN B O 1
ATOM 2297 N N . ARG B 1 33 ? 1.155 -80.062 -54.562 1 26.02 33 ARG B N 1
ATOM 2298 C CA . ARG B 1 33 ? 1.775 -78.812 -54.281 1 26.02 33 ARG B CA 1
ATOM 2299 C C . ARG B 1 33 ? 1.491 -78.375 -52.875 1 26.02 33 ARG B C 1
ATOM 2301 O O . ARG B 1 33 ? 0.438 -78.688 -52.312 1 26.02 33 ARG B O 1
ATOM 2308 N N . ARG B 1 34 ? 2.52 -77.625 -52.156 1 31.59 34 ARG B N 1
ATOM 2309 C CA . ARG B 1 34 ? 2.975 -77.062 -50.906 1 31.59 34 ARG B CA 1
ATOM 2310 C C . ARG B 1 34 ? 2.139 -75.875 -50.5 1 31.59 34 ARG B C 1
ATOM 2312 O O . ARG B 1 34 ? 2.02 -74.875 -51.281 1 31.59 34 ARG B O 1
ATOM 2319 N N . ALA B 1 35 ? 1.12 -76 -49.688 1 31.09 35 ALA B N 1
ATOM 2320 C CA . ALA B 1 35 ? 0.233 -75.062 -49.062 1 31.09 35 ALA B CA 1
ATOM 2321 C C . ALA B 1 35 ? 1.026 -74.062 -48.25 1 31.09 35 ALA B C 1
ATOM 2323 O O . ALA B 1 35 ? 1.604 -74.375 -47.188 1 31.09 35 ALA B O 1
ATOM 2324 N N . ARG B 1 36 ? 1.848 -73.125 -48.938 1 32.97 36 ARG B N 1
ATOM 2325 C CA . ARG B 1 36 ? 2.566 -72.125 -48.156 1 32.97 36 ARG B CA 1
ATOM 2326 C C . ARG B 1 36 ? 1.603 -71.312 -47.344 1 32.97 36 ARG B C 1
ATOM 2328 O O . ARG B 1 36 ? 0.592 -70.812 -47.844 1 32.97 36 ARG B O 1
ATOM 2335 N N . THR B 1 37 ? 1.619 -71.438 -45.969 1 33.47 37 THR B N 1
ATOM 2336 C CA . THR B 1 37 ? 1.023 -70.812 -44.812 1 33.47 37 THR B CA 1
ATOM 2337 C C . THR B 1 37 ? 1.27 -69.312 -44.781 1 33.47 37 THR B C 1
ATOM 2339 O O . THR B 1 37 ? 2.391 -68.875 -44.531 1 33.47 37 THR B O 1
ATOM 2342 N N . MET B 1 38 ? 0.728 -68.562 -45.75 1 37.75 38 MET B N 1
ATOM 2343 C CA . MET B 1 38 ? 0.828 -67.125 -45.781 1 37.75 38 MET B CA 1
ATOM 2344 C C . MET B 1 38 ? 0.109 -66.5 -44.594 1 37.75 38 MET B C 1
ATOM 2346 O O . MET B 1 38 ? -0.488 -65.375 -44.719 1 37.75 38 MET B O 1
ATOM 2350 N N . MET B 1 39 ? -0.305 -67.375 -43.594 1 39.25 39 MET B N 1
ATOM 2351 C CA . MET B 1 39 ? -1.164 -66.688 -42.625 1 39.25 39 MET B CA 1
ATOM 2352 C C . MET B 1 39 ? -0.437 -65.5 -41.969 1 39.25 39 MET B C 1
ATOM 2354 O O . MET B 1 39 ? -1.07 -64.562 -41.5 1 39.25 39 MET B O 1
ATOM 2358 N N . SER B 1 40 ? 0.819 -65.688 -41.562 1 45.5 40 SER B N 1
ATOM 2359 C CA . SER B 1 40 ? 1.188 -65.125 -40.281 1 45.5 40 SER B CA 1
ATOM 2360 C C . SER B 1 40 ? 1.506 -63.625 -40.438 1 45.5 40 SER B C 1
ATOM 2362 O O . SER B 1 40 ? 1.966 -62.969 -39.5 1 45.5 40 SER B O 1
ATOM 2364 N N . SER B 1 41 ? 1.636 -63.156 -41.75 1 50.84 41 SER B N 1
ATOM 2365 C CA . SER B 1 41 ? 2.318 -61.844 -41.75 1 50.84 41 SER B CA 1
ATOM 2366 C C . SER B 1 41 ? 1.363 -60.719 -41.406 1 50.84 41 SER B C 1
ATOM 2368 O O . SER B 1 41 ? 1.785 -59.562 -41.25 1 50.84 41 SER B O 1
ATOM 2370 N N . SER B 1 42 ? 0.003 -61.031 -41.688 1 52.59 42 SER B N 1
ATOM 2371 C CA . SER B 1 42 ? -0.863 -59.875 -41.562 1 52.59 42 SER B CA 1
ATOM 2372 C C . SER B 1 42 ? -1.132 -59.531 -40.094 1 52.59 42 SER B C 1
ATOM 2374 O O . SER B 1 42 ? -1.512 -58.406 -39.75 1 52.59 42 SER B O 1
ATOM 2376 N N . LEU B 1 43 ? -1.207 -60.688 -39.312 1 52.03 43 LEU B N 1
ATOM 2377 C CA . LEU B 1 43 ? -1.475 -60.406 -37.906 1 52.03 43 LEU B CA 1
ATOM 2378 C C . LEU B 1 43 ? -0.304 -59.656 -37.281 1 52.03 43 LEU B C 1
ATOM 2380 O O . LEU B 1 43 ? -0.479 -58.969 -36.281 1 52.03 43 LEU B O 1
ATOM 2384 N N . PHE B 1 44 ? 0.883 -59.938 -37.938 1 51.75 44 PHE B N 1
ATOM 2385 C CA . PHE B 1 44 ? 2.035 -59.25 -37.375 1 51.75 44 PHE B CA 1
ATOM 2386 C C . PHE B 1 44 ? 1.969 -57.75 -37.656 1 51.75 44 PHE B C 1
ATOM 2388 O O . PHE B 1 44 ? 2.367 -56.938 -36.844 1 51.75 44 PHE B O 1
ATOM 2395 N N . ALA B 1 45 ? 1.441 -57.438 -38.938 1 52.06 45 ALA B N 1
ATOM 2396 C CA . ALA B 1 45 ? 1.412 -56 -39.25 1 52.06 45 ALA B CA 1
ATOM 2397 C C . ALA B 1 45 ? 0.353 -55.281 -38.406 1 52.06 45 ALA B C 1
ATOM 2399 O O . ALA B 1 45 ? 0.537 -54.125 -38 1 52.06 45 ALA B O 1
ATOM 2400 N N . LEU B 1 46 ? -0.743 -56.031 -38.188 1 48.28 46 LEU B N 1
ATOM 2401 C CA . LEU B 1 46 ? -1.736 -55.375 -37.312 1 48.28 46 LEU B CA 1
ATOM 2402 C C . LEU B 1 46 ? -1.215 -55.219 -35.906 1 48.28 46 LEU B C 1
ATOM 2404 O O . LEU B 1 46 ? -1.559 -54.25 -35.219 1 48.28 46 LEU B O 1
ATOM 2408 N N . LEU B 1 47 ? -0.46 -56.281 -35.5 1 46.22 47 LEU B N 1
ATOM 2409 C CA . LEU B 1 47 ? 0.085 -56.094 -34.156 1 46.22 47 LEU B CA 1
ATOM 2410 C C . LEU B 1 47 ? 1.047 -54.906 -34.125 1 46.22 47 LEU B C 1
ATOM 2412 O O . LEU B 1 47 ? 1.156 -54.188 -33.125 1 46.22 47 LEU B O 1
ATOM 2416 N N . LEU B 1 48 ? 1.831 -54.75 -35.25 1 44.66 48 LEU B N 1
ATOM 2417 C CA . LEU B 1 48 ? 2.822 -53.688 -35.156 1 44.66 48 LEU B CA 1
ATOM 2418 C C . LEU B 1 48 ? 2.15 -52.312 -35.125 1 44.66 48 LEU B C 1
ATOM 2420 O O . LEU B 1 48 ? 2.793 -51.312 -34.812 1 44.66 48 LEU B O 1
ATOM 2424 N N . ALA B 1 49 ? 1.082 -52.219 -35.844 1 41.5 49 ALA B N 1
ATOM 2425 C CA . ALA B 1 49 ? 0.559 -50.844 -35.719 1 41.5 49 ALA B CA 1
ATOM 2426 C C . ALA B 1 49 ? 0.096 -50.594 -34.281 1 41.5 49 ALA B C 1
ATOM 2428 O O . ALA B 1 49 ? -1.104 -50.5 -34.031 1 41.5 49 ALA B O 1
ATOM 2429 N N . ALA B 1 50 ? 0.352 -51.562 -33.344 1 40.69 50 ALA B N 1
ATOM 2430 C CA . ALA B 1 50 ? 0.202 -50.969 -32.031 1 40.69 50 ALA B CA 1
ATOM 2431 C C . ALA B 1 50 ? 0.705 -49.531 -32 1 40.69 50 ALA B C 1
ATOM 2433 O O . ALA B 1 50 ? 1.888 -49.281 -32.25 1 40.69 50 ALA B O 1
ATOM 2434 N N . LEU B 1 51 ? -0.141 -48.625 -32.5 1 38.66 51 LEU B N 1
ATOM 2435 C CA . LEU B 1 51 ? -0.076 -47.188 -32.219 1 38.66 51 LEU B CA 1
ATOM 2436 C C . LEU B 1 51 ? 0.612 -46.906 -30.891 1 38.66 51 LEU B C 1
ATOM 2438 O O . LEU B 1 51 ? 0.118 -47.312 -29.844 1 38.66 51 LEU B O 1
ATOM 2442 N N . LEU B 1 52 ? 1.923 -47.031 -30.844 1 37.34 52 LEU B N 1
ATOM 2443 C CA . LEU B 1 52 ? 2.6 -46.219 -29.859 1 37.34 52 LEU B CA 1
ATOM 2444 C C . LEU B 1 52 ? 1.855 -44.875 -29.641 1 37.34 52 LEU B C 1
ATOM 2446 O O . LEU B 1 52 ? 1.942 -43.969 -30.469 1 37.34 52 LEU B O 1
ATOM 2450 N N . VAL B 1 53 ? 0.558 -44.906 -29.359 1 38.84 53 VAL B N 1
ATOM 2451 C CA . VAL B 1 53 ? 0.204 -43.719 -28.578 1 38.84 53 VAL B CA 1
ATOM 2452 C C . VAL B 1 53 ? 1.387 -43.312 -27.703 1 38.84 53 VAL B C 1
ATOM 2454 O O . VAL B 1 53 ? 1.705 -43.969 -26.719 1 38.84 53 VAL B O 1
ATOM 2457 N N . SER B 1 54 ? 2.504 -43.031 -28.266 1 36.62 54 SER B N 1
ATOM 2458 C CA . SER B 1 54 ? 3.297 -42.094 -27.453 1 36.62 54 SER B CA 1
ATOM 2459 C C . SER B 1 54 ? 2.404 -41.219 -26.594 1 36.62 54 SER B C 1
ATOM 2461 O O . SER B 1 54 ? 1.762 -40.281 -27.094 1 36.62 54 SER B O 1
ATOM 2463 N N . SER B 1 55 ? 1.576 -41.75 -25.812 1 38.41 55 SER B N 1
ATOM 2464 C CA . SER B 1 55 ? 1.229 -40.812 -24.75 1 38.41 55 SER B CA 1
ATOM 2465 C C . SER B 1 55 ? 2.344 -39.812 -24.531 1 38.41 55 SER B C 1
ATOM 2467 O O . SER B 1 55 ? 3.373 -40.125 -23.922 1 38.41 55 SER B O 1
ATOM 2469 N N . ALA B 1 56 ? 2.74 -39.125 -25.516 1 39.84 56 ALA B N 1
ATOM 2470 C CA . ALA B 1 56 ? 3.449 -37.938 -25.047 1 39.84 56 ALA B CA 1
ATOM 2471 C C . ALA B 1 56 ? 3.053 -37.594 -23.609 1 39.84 56 ALA B C 1
ATOM 2473 O O . ALA B 1 56 ? 1.965 -37.062 -23.375 1 39.84 56 ALA B O 1
ATOM 2474 N N . VAL B 1 57 ? 3.055 -38.562 -22.75 1 44.06 57 VAL B N 1
ATOM 2475 C CA . VAL B 1 57 ? 3.031 -38.125 -21.359 1 44.06 57 VAL B CA 1
ATOM 2476 C C . VAL B 1 57 ? 3.461 -36.656 -21.297 1 44.06 57 VAL B C 1
ATOM 2478 O O . VAL B 1 57 ? 4.566 -36.312 -21.719 1 44.06 57 VAL B O 1
ATOM 2481 N N . ALA B 1 58 ? 2.668 -35.75 -21.766 1 48.62 58 ALA B N 1
ATOM 2482 C CA . ALA B 1 58 ? 2.912 -34.344 -21.422 1 48.62 58 ALA B CA 1
ATOM 2483 C C . ALA B 1 58 ? 3.84 -34.219 -20.219 1 48.62 58 ALA B C 1
ATOM 2485 O O . ALA B 1 58 ? 3.441 -34.5 -19.094 1 48.62 58 ALA B O 1
ATOM 2486 N N . GLN B 1 59 ? 5.09 -34.781 -20.203 1 54.59 59 GLN B N 1
ATOM 2487 C CA . GLN B 1 59 ? 6.117 -34.75 -19.172 1 54.59 59 GLN B CA 1
ATOM 2488 C C . GLN B 1 59 ? 6.055 -33.469 -18.359 1 54.59 59 GLN B C 1
ATOM 2490 O O . GLN B 1 59 ? 6.066 -32.375 -18.922 1 54.59 59 GLN B O 1
ATOM 2495 N N . HIS B 1 60 ? 5.391 -33.594 -17.172 1 66.31 60 HIS B N 1
ATOM 2496 C CA . HIS B 1 60 ? 5.43 -32.531 -16.172 1 66.31 60 HIS B CA 1
ATOM 2497 C C . HIS B 1 60 ? 6.816 -31.906 -16.078 1 66.31 60 HIS B C 1
ATOM 2499 O O . HIS B 1 60 ? 7.809 -32.625 -15.867 1 66.31 60 HIS B O 1
ATOM 2505 N N . GLN B 1 61 ? 6.996 -30.828 -16.719 1 89.44 61 GLN B N 1
ATOM 2506 C CA . GLN B 1 61 ? 8.289 -30.156 -16.703 1 89.44 61 GLN B CA 1
ATOM 2507 C C . GLN B 1 61 ? 8.227 -28.859 -15.906 1 89.44 61 GLN B C 1
ATOM 2509 O O . GLN B 1 61 ? 7.137 -28.344 -15.625 1 89.44 61 GLN B O 1
ATOM 2514 N N . CYS B 1 62 ? 9.328 -28.688 -15.352 1 97.81 62 CYS B N 1
ATOM 2515 C CA . CYS B 1 62 ? 9.531 -27.391 -14.719 1 97.81 62 CYS B CA 1
ATOM 2516 C C . CYS B 1 62 ? 10.133 -26.391 -15.703 1 97.81 62 CYS B C 1
ATOM 2518 O O . CYS B 1 62 ? 11.016 -26.75 -16.484 1 97.81 62 CYS B O 1
ATOM 2520 N N . VAL B 1 63 ? 9.594 -25.219 -15.648 1 97.75 63 VAL B N 1
ATOM 2521 C CA . VAL B 1 63 ? 10.125 -24.188 -16.516 1 97.75 63 VAL B CA 1
ATOM 2522 C C . VAL B 1 63 ? 10.914 -23.172 -15.695 1 97.75 63 VAL B C 1
ATOM 2524 O O . VAL B 1 63 ? 11.664 -22.359 -16.25 1 97.75 63 VAL B O 1
ATOM 2527 N N . SER B 1 64 ? 10.758 -23.203 -14.422 1 98.06 64 SER B N 1
ATOM 2528 C CA . SER B 1 64 ? 11.578 -22.438 -13.477 1 98.06 64 SER B CA 1
ATOM 2529 C C . SER B 1 64 ? 11.898 -23.266 -12.234 1 98.06 64 SER B C 1
ATOM 2531 O O . SER B 1 64 ? 11.148 -24.172 -11.875 1 98.06 64 SER B O 1
ATOM 2533 N N . TYR B 1 65 ? 13.047 -22.922 -11.703 1 97.81 65 TYR B N 1
ATOM 2534 C CA . TYR B 1 65 ? 13.484 -23.656 -10.523 1 97.81 65 TYR B CA 1
ATOM 2535 C C . TYR B 1 65 ? 14.625 -22.938 -9.812 1 97.81 65 TYR B C 1
ATOM 2537 O O . TYR B 1 65 ? 15.523 -22.391 -10.461 1 97.81 65 TYR B O 1
ATOM 2545 N N . GLY B 1 66 ? 14.461 -22.891 -8.492 1 97.25 66 GLY B N 1
ATOM 2546 C CA . GLY B 1 66 ? 15.531 -22.281 -7.719 1 97.25 66 GLY B CA 1
ATOM 2547 C C . GLY B 1 66 ? 15.742 -20.812 -8.047 1 97.25 66 GLY B C 1
ATOM 2548 O O . GLY B 1 66 ? 14.867 -20.156 -8.609 1 97.25 66 GLY B O 1
ATOM 2549 N N . TYR B 1 67 ? 16.891 -20.281 -7.523 1 97.19 67 TYR B N 1
ATOM 2550 C CA . TYR B 1 67 ? 17.266 -18.891 -7.762 1 97.19 67 TYR B CA 1
ATOM 2551 C C . TYR B 1 67 ? 18.641 -18.812 -8.414 1 97.19 67 TYR B C 1
ATOM 2553 O O . TYR B 1 67 ? 19.547 -19.578 -8.07 1 97.19 67 TYR B O 1
ATOM 2561 N N . CYS B 1 68 ? 18.812 -17.906 -9.336 1 96.62 68 CYS B N 1
ATOM 2562 C CA . CYS B 1 68 ? 20.125 -17.766 -9.969 1 96.62 68 CYS B CA 1
ATOM 2563 C C . CYS B 1 68 ? 20.422 -16.312 -10.305 1 96.62 68 CYS B C 1
ATOM 2565 O O . CYS B 1 68 ? 21.297 -16.016 -11.109 1 96.62 68 CYS B O 1
ATOM 2567 N N . GLY B 1 69 ? 19.562 -15.398 -9.797 1 94.06 69 GLY B N 1
ATOM 2568 C CA . GLY B 1 69 ? 19.781 -13.969 -9.977 1 94.06 69 GLY B CA 1
ATOM 2569 C C . GLY B 1 69 ? 19.203 -13.133 -8.852 1 94.06 69 GLY B C 1
ATOM 2570 O O . GLY B 1 69 ? 18.562 -13.664 -7.945 1 94.06 69 GLY B O 1
ATOM 2571 N N . LYS B 1 70 ? 19.547 -11.891 -8.945 1 90.56 70 LYS B N 1
ATOM 2572 C CA . LYS B 1 70 ? 19.016 -10.922 -7.988 1 90.56 70 LYS B CA 1
ATOM 2573 C C . LYS B 1 70 ? 18.5 -9.672 -8.703 1 90.56 70 LYS B C 1
ATOM 2575 O O . LYS B 1 70 ? 19.109 -9.211 -9.664 1 90.56 70 LYS B O 1
ATOM 2580 N N . ASP B 1 71 ? 17.406 -9.258 -8.164 1 85.62 71 ASP B N 1
ATOM 2581 C CA . ASP B 1 71 ? 16.922 -7.977 -8.664 1 85.62 71 ASP B CA 1
ATOM 2582 C C . ASP B 1 71 ? 17.844 -6.836 -8.25 1 85.62 71 ASP B C 1
ATOM 2584 O O . ASP B 1 71 ? 18.234 -6.727 -7.086 1 85.62 71 ASP B O 1
ATOM 2588 N N . GLU B 1 72 ? 18.172 -6.008 -9.141 1 76.5 72 GLU B N 1
ATOM 2589 C CA . GLU B 1 72 ? 19.141 -4.953 -8.867 1 76.5 72 GLU B CA 1
ATOM 2590 C C . GLU B 1 72 ? 18.578 -3.92 -7.895 1 76.5 72 GLU B C 1
ATOM 2592 O O . GLU B 1 72 ? 19.328 -3.357 -7.086 1 76.5 72 GLU B O 1
ATOM 2597 N N . ASP B 1 73 ? 17.312 -3.697 -7.992 1 71.06 73 ASP B N 1
ATOM 2598 C CA . ASP B 1 73 ? 16.719 -2.637 -7.188 1 71.06 73 ASP B CA 1
ATOM 2599 C C . ASP B 1 73 ? 16.312 -3.154 -5.812 1 71.06 73 ASP B C 1
ATOM 2601 O O . ASP B 1 73 ? 16.516 -2.48 -4.801 1 71.06 73 ASP B O 1
ATOM 2605 N N . THR B 1 74 ? 15.781 -4.324 -5.75 1 76.12 74 THR B N 1
ATOM 2606 C CA . THR B 1 74 ? 15.195 -4.816 -4.508 1 76.12 74 THR B CA 1
ATOM 2607 C C . THR B 1 74 ? 16.094 -5.867 -3.865 1 76.12 74 THR B C 1
ATOM 2609 O O . THR B 1 74 ? 15.906 -6.227 -2.701 1 76.12 74 THR B O 1
ATOM 2612 N N . GLU B 1 75 ? 17 -6.422 -4.605 1 82.31 75 GLU B N 1
ATOM 2613 C CA . GLU B 1 75 ? 17.922 -7.465 -4.156 1 82.31 75 GLU B CA 1
ATOM 2614 C C . GLU B 1 75 ? 17.188 -8.781 -3.924 1 82.31 75 GLU B C 1
ATOM 2616 O O . GLU B 1 75 ? 17.734 -9.703 -3.32 1 82.31 75 GLU B O 1
ATOM 2621 N N . LYS B 1 76 ? 15.992 -8.883 -4.379 1 86.62 76 LYS B N 1
ATOM 2622 C CA . LYS B 1 76 ? 15.242 -10.125 -4.262 1 86.62 76 LYS B CA 1
ATOM 2623 C C . LYS B 1 76 ? 15.789 -11.188 -5.215 1 86.62 76 LYS B C 1
ATOM 2625 O O . LYS B 1 76 ? 16.234 -10.867 -6.316 1 86.62 76 LYS B O 1
ATOM 2630 N N . ASP B 1 77 ? 15.695 -12.391 -4.707 1 93.69 77 ASP B N 1
ATOM 2631 C CA . ASP B 1 77 ? 16.141 -13.516 -5.531 1 93.69 77 ASP B CA 1
ATOM 2632 C C . ASP B 1 77 ? 15.195 -13.727 -6.719 1 93.69 77 ASP B C 1
ATOM 2634 O O . ASP B 1 77 ? 13.977 -13.609 -6.578 1 93.69 77 ASP B O 1
ATOM 2638 N N . LEU B 1 78 ? 15.828 -14 -7.836 1 96.12 78 LEU B N 1
ATOM 2639 C CA . LEU B 1 78 ? 15.062 -14.266 -9.047 1 96.12 78 LEU B CA 1
ATOM 2640 C C . LEU B 1 78 ? 15.211 -15.727 -9.477 1 96.12 78 LEU B C 1
ATOM 2642 O O . LEU B 1 78 ? 16.297 -16.297 -9.391 1 96.12 78 LEU B O 1
ATOM 2646 N N . PRO B 1 79 ? 14.117 -16.312 -9.891 1 97.5 79 PRO B N 1
ATOM 2647 C CA . PRO B 1 79 ? 14.18 -17.734 -10.25 1 97.5 79 PRO B CA 1
ATOM 2648 C C . PRO B 1 79 ? 14.969 -17.984 -11.539 1 97.5 79 PRO B C 1
ATOM 2650 O O . PRO B 1 79 ? 15.109 -17.078 -12.367 1 97.5 79 PRO B O 1
ATOM 2653 N N . CYS B 1 80 ? 15.445 -19.219 -11.664 1 97.88 80 CYS B N 1
ATOM 2654 C CA . CYS B 1 80 ? 16.109 -19.672 -12.883 1 97.88 80 CYS B CA 1
ATOM 2655 C C . CYS B 1 80 ? 15.094 -20.203 -13.891 1 97.88 80 CYS B C 1
ATOM 2657 O O . CYS B 1 80 ? 14.148 -20.891 -13.508 1 97.88 80 CYS B O 1
ATOM 2659 N N . ALA B 1 81 ? 15.305 -19.859 -15.102 1 97.56 81 ALA B N 1
ATOM 2660 C CA . ALA B 1 81 ? 14.602 -20.578 -16.156 1 97.56 81 ALA B CA 1
ATOM 2661 C C . ALA B 1 81 ? 15.258 -21.922 -16.438 1 97.56 81 ALA B C 1
ATOM 2663 O O . ALA B 1 81 ? 16.469 -22 -16.656 1 97.56 81 ALA B O 1
ATOM 2664 N N . VAL B 1 82 ? 14.406 -22.922 -16.438 1 96.06 82 VAL B N 1
ATOM 2665 C CA . VAL B 1 82 ? 14.961 -24.266 -16.609 1 96.06 82 VAL B CA 1
ATOM 2666 C C . VAL B 1 82 ? 14.047 -25.078 -17.531 1 96.06 82 VAL B C 1
ATOM 2668 O O . VAL B 1 82 ? 13 -24.594 -17.953 1 96.06 82 VAL B O 1
ATOM 2671 N N . ASP B 1 83 ? 14.516 -26.156 -17.922 1 92.62 83 ASP B N 1
ATOM 2672 C CA . ASP B 1 83 ? 13.773 -27.25 -18.547 1 92.62 83 ASP B CA 1
ATOM 2673 C C . ASP B 1 83 ? 14.102 -28.578 -17.875 1 92.62 83 ASP B C 1
ATOM 2675 O O . ASP B 1 83 ? 15.102 -29.219 -18.203 1 92.62 83 ASP B O 1
ATOM 2679 N N . GLY B 1 84 ? 13.32 -28.859 -16.859 1 94 84 GLY B N 1
ATOM 2680 C CA . GLY B 1 84 ? 13.656 -30.047 -16.078 1 94 84 GLY B CA 1
ATOM 2681 C C . GLY B 1 84 ? 12.453 -30.688 -15.422 1 94 84 GLY B C 1
ATOM 2682 O O . GLY B 1 84 ? 11.336 -30.188 -15.523 1 94 84 GLY B O 1
ATOM 2683 N N . GLN B 1 85 ? 12.727 -31.797 -14.781 1 95.75 85 GLN B N 1
ATOM 2684 C CA . GLN B 1 85 ? 11.688 -32.531 -14.07 1 95.75 85 GLN B CA 1
ATOM 2685 C C . GLN B 1 85 ? 11.523 -32.031 -12.648 1 95.75 85 GLN B C 1
ATOM 2687 O O . GLN B 1 85 ? 12.461 -31.484 -12.055 1 95.75 85 GLN B O 1
ATOM 2692 N N . PRO B 1 86 ? 10.328 -32.156 -12.133 1 95.88 86 PRO B N 1
ATOM 2693 C CA . PRO B 1 86 ? 10.164 -31.828 -10.711 1 95.88 86 PRO B CA 1
ATOM 2694 C C . PRO B 1 86 ? 11.07 -32.656 -9.812 1 95.88 86 PRO B C 1
ATOM 2696 O O . PRO B 1 86 ? 11.414 -33.781 -10.148 1 95.88 86 PRO B O 1
ATOM 2699 N N . THR B 1 87 ? 11.477 -32.094 -8.766 1 95 87 THR B N 1
ATOM 2700 C CA . THR B 1 87 ? 12.336 -32.781 -7.797 1 95 87 THR B CA 1
ATOM 2701 C C . THR B 1 87 ? 11.578 -33.031 -6.492 1 95 87 THR B C 1
ATOM 2703 O O . THR B 1 87 ? 10.781 -32.188 -6.062 1 95 87 THR B O 1
ATOM 2706 N N . PRO B 1 88 ? 11.891 -34.156 -5.871 1 93.94 88 PRO B N 1
ATOM 2707 C CA . PRO B 1 88 ? 11.219 -34.406 -4.598 1 93.94 88 PRO B CA 1
ATOM 2708 C C . PRO B 1 88 ? 11.648 -33.438 -3.496 1 93.94 88 PRO B C 1
ATOM 2710 O O . PRO B 1 88 ? 12.828 -33.094 -3.398 1 93.94 88 PRO B O 1
ATOM 2713 N N . ILE B 1 89 ? 10.648 -33 -2.732 1 94.31 89 ILE B N 1
ATOM 2714 C CA . ILE B 1 89 ? 10.891 -32.125 -1.576 1 94.31 89 ILE B CA 1
ATOM 2715 C C . ILE B 1 89 ? 10.117 -32.656 -0.371 1 94.31 89 ILE B C 1
ATOM 2717 O O . ILE B 1 89 ? 9.047 -33.25 -0.523 1 94.31 89 ILE B O 1
ATOM 2721 N N . GLU B 1 90 ? 10.664 -32.438 0.796 1 92.06 90 GLU B N 1
ATOM 2722 C CA . GLU B 1 90 ? 10.039 -32.906 2.02 1 92.06 90 GLU B CA 1
ATOM 2723 C C . GLU B 1 90 ? 8.633 -32.344 2.195 1 92.06 90 GLU B C 1
ATOM 2725 O O . GLU B 1 90 ? 8.445 -31.125 2.107 1 92.06 90 GLU B O 1
ATOM 2730 N N . LYS B 1 91 ? 7.785 -33.219 2.518 1 92.69 91 LYS B N 1
ATOM 2731 C CA . LYS B 1 91 ? 6.383 -32.844 2.68 1 92.69 91 LYS B CA 1
ATOM 2732 C C . LYS B 1 91 ? 6.219 -31.812 3.785 1 92.69 91 LYS B C 1
ATOM 2734 O O . LYS B 1 91 ? 5.383 -30.906 3.678 1 92.69 91 LYS B O 1
ATOM 2739 N N . SER B 1 92 ? 6.93 -31.844 4.812 1 91.12 92 SER B N 1
ATOM 2740 C CA . SER B 1 92 ? 6.824 -30.938 5.957 1 91.12 92 SER B CA 1
ATOM 2741 C C . SER B 1 92 ? 7.141 -29.5 5.555 1 91.12 92 SER B C 1
ATOM 2743 O O . SER B 1 92 ? 6.586 -28.562 6.125 1 91.12 92 SER B O 1
ATOM 2745 N N . LYS B 1 93 ? 7.969 -29.344 4.562 1 92.75 93 LYS B N 1
ATOM 2746 C CA . LYS B 1 93 ? 8.328 -28.016 4.094 1 92.75 93 LYS B CA 1
ATOM 2747 C C . LYS B 1 93 ? 7.227 -27.422 3.215 1 92.75 93 LYS B C 1
ATOM 2749 O O . LYS B 1 93 ? 6.984 -26.219 3.236 1 92.75 93 LYS B O 1
ATOM 2754 N N . VAL B 1 94 ? 6.547 -28.281 2.553 1 94.94 94 VAL B N 1
ATOM 2755 C CA . VAL B 1 94 ? 5.523 -27.859 1.604 1 94.94 94 VAL B CA 1
ATOM 2756 C C . VAL B 1 94 ? 4.223 -27.562 2.346 1 94.94 94 VAL B C 1
ATOM 2758 O O . VAL B 1 94 ? 3.51 -26.609 2.006 1 94.94 94 VAL B O 1
ATOM 2761 N N . GLN B 1 95 ? 3.898 -28.266 3.357 1 92.12 95 GLN B N 1
ATOM 2762 C CA . GLN B 1 95 ? 2.635 -28.188 4.082 1 92.12 95 GLN B CA 1
ATOM 2763 C C . GLN B 1 95 ? 2.41 -26.797 4.66 1 92.12 95 GLN B C 1
ATOM 2765 O O . GLN B 1 95 ? 1.297 -26.266 4.609 1 92.12 95 GLN B O 1
ATOM 2770 N N . GLY B 1 96 ? 3.385 -26.156 5.113 1 88.88 96 GLY B N 1
ATOM 2771 C CA . GLY B 1 96 ? 3.246 -24.859 5.77 1 88.88 96 GLY B CA 1
ATOM 2772 C C . GLY B 1 96 ? 3.23 -23.703 4.793 1 88.88 96 GLY B C 1
ATOM 2773 O O . GLY B 1 96 ? 2.92 -22.562 5.176 1 88.88 96 GLY B O 1
ATOM 2774 N N . VAL B 1 97 ? 3.52 -24.016 3.477 1 95.94 97 VAL B N 1
ATOM 2775 C CA . VAL B 1 97 ? 3.703 -22.906 2.533 1 95.94 97 VAL B CA 1
ATOM 2776 C C . VAL B 1 97 ? 2.766 -23.094 1.342 1 95.94 97 VAL B C 1
ATOM 2778 O O . VAL B 1 97 ? 2.051 -22.172 0.959 1 95.94 97 VAL B O 1
ATOM 2781 N N . CYS B 1 98 ? 2.684 -24.281 0.865 1 96.25 98 CYS B N 1
ATOM 2782 C CA . CYS B 1 98 ? 1.865 -24.609 -0.297 1 96.25 98 CYS B CA 1
ATOM 2783 C C . CYS B 1 98 ? 1.035 -25.859 -0.041 1 96.25 98 CYS B C 1
ATOM 2785 O O . CYS B 1 98 ? 1.191 -26.859 -0.735 1 96.25 98 CYS B O 1
ATOM 2787 N N . PRO B 1 99 ? 0.136 -25.781 0.796 1 93 99 PRO B N 1
ATOM 2788 C CA . PRO B 1 99 ? -0.585 -26.984 1.209 1 93 99 PRO B CA 1
ATOM 2789 C C . PRO B 1 99 ? -1.381 -27.625 0.069 1 93 99 PRO B C 1
ATOM 2791 O O . PRO B 1 99 ? -1.616 -28.828 0.072 1 93 99 PRO B O 1
ATOM 2794 N N . ALA B 1 100 ? -1.763 -26.875 -0.871 1 90.69 100 ALA B N 1
ATOM 2795 C CA . ALA B 1 100 ? -2.574 -27.391 -1.974 1 90.69 100 ALA B CA 1
ATOM 2796 C C . ALA B 1 100 ? -1.771 -28.359 -2.846 1 90.69 100 ALA B C 1
ATOM 2798 O O . ALA B 1 100 ? -2.336 -29.062 -3.676 1 90.69 100 ALA B O 1
ATOM 2799 N N . LEU B 1 101 ? -0.485 -28.359 -2.688 1 92.25 101 LEU B N 1
ATOM 2800 C CA . LEU B 1 101 ? 0.374 -29.219 -3.496 1 92.25 101 LEU B CA 1
ATOM 2801 C C . LEU B 1 101 ? 0.56 -30.578 -2.836 1 92.25 101 LEU B C 1
ATOM 2803 O O . LEU B 1 101 ? 1.201 -31.469 -3.4 1 92.25 101 LEU B O 1
ATOM 2807 N N . LEU B 1 102 ? 0.071 -30.844 -1.674 1 87.69 102 LEU B N 1
ATOM 2808 C CA . LEU B 1 102 ? 0.292 -32.062 -0.915 1 87.69 102 LEU B CA 1
ATOM 2809 C C . LEU B 1 102 ? -0.55 -33.219 -1.47 1 87.69 102 LEU B C 1
ATOM 2811 O O . LEU B 1 102 ? -0.604 -34.281 -0.879 1 87.69 102 LEU B O 1
ATOM 2815 N N . ASP B 1 103 ? -0.767 -33.438 -2.596 1 68.88 103 ASP B N 1
ATOM 2816 C CA . ASP B 1 103 ? -1.616 -34.531 -3.072 1 68.88 103 ASP B CA 1
ATOM 2817 C C . ASP B 1 103 ? -0.88 -35.844 -3.016 1 68.88 103 ASP B C 1
ATOM 2819 O O . ASP B 1 103 ? -1.418 -36.875 -3.43 1 68.88 103 ASP B O 1
ATOM 2823 N N . SER B 1 104 ? 0.227 -35.906 -2.463 1 62.19 104 SER B N 1
ATOM 2824 C CA . SER B 1 104 ? 0.954 -37.156 -2.516 1 62.19 104 SER B CA 1
ATOM 2825 C C . SER B 1 104 ? 0.957 -37.844 -1.156 1 62.19 104 SER B C 1
ATOM 2827 O O . SER B 1 104 ? 0.97 -37.188 -0.117 1 62.19 104 SER B O 1
ATOM 2829 N N . ASP B 1 105 ? 0.63 -39.094 -1.161 1 65.56 105 ASP B N 1
ATOM 2830 C CA . ASP B 1 105 ? 0.619 -39.938 0.025 1 65.56 105 ASP B CA 1
ATOM 2831 C C . ASP B 1 105 ? 2.027 -40.094 0.592 1 65.56 105 ASP B C 1
ATOM 2833 O O . ASP B 1 105 ? 2.193 -40.531 1.732 1 65.56 105 ASP B O 1
ATOM 2837 N N . GLY B 1 106 ? 2.965 -39.719 -0.089 1 70.19 106 GLY B N 1
ATOM 2838 C CA . GLY B 1 106 ? 4.324 -40 0.342 1 70.19 106 GLY B CA 1
ATOM 2839 C C . GLY B 1 106 ? 4.926 -38.875 1.187 1 70.19 106 GLY B C 1
ATOM 2840 O O . GLY B 1 106 ? 4.223 -37.969 1.611 1 70.19 106 GLY B O 1
ATOM 2841 N N . LYS B 1 107 ? 6.188 -39.188 1.651 1 80.69 107 LYS B N 1
ATOM 2842 C CA . LYS B 1 107 ? 6.969 -38.281 2.475 1 80.69 107 LYS B CA 1
ATOM 2843 C C . LYS B 1 107 ? 7.531 -37.125 1.641 1 80.69 107 LYS B C 1
ATOM 2845 O O . LYS B 1 107 ? 7.961 -36.125 2.186 1 80.69 107 LYS B O 1
ATOM 2850 N N . GLU B 1 108 ? 7.453 -37.344 0.378 1 88.62 108 GLU B N 1
ATOM 2851 C CA . GLU B 1 108 ? 7.988 -36.312 -0.523 1 88.62 108 GLU B CA 1
ATOM 2852 C C . GLU B 1 108 ? 6.973 -35.938 -1.595 1 88.62 108 GLU B C 1
ATOM 2854 O O . GLU B 1 108 ? 6.074 -36.719 -1.912 1 88.62 108 GLU B O 1
ATOM 2859 N N . VAL B 1 109 ? 7.113 -34.719 -1.981 1 90.44 109 VAL B N 1
ATOM 2860 C CA . VAL B 1 109 ? 6.254 -34.156 -3.016 1 90.44 109 VAL B CA 1
ATOM 2861 C C . VAL B 1 109 ? 7.102 -33.688 -4.195 1 90.44 109 VAL B C 1
ATOM 2863 O O . VAL B 1 109 ? 8.078 -32.969 -4.016 1 90.44 109 VAL B O 1
ATOM 2866 N N . PRO B 1 110 ? 6.883 -34.344 -5.379 1 93.44 110 PRO B N 1
ATOM 2867 C CA . PRO B 1 110 ? 7.555 -33.75 -6.531 1 93.44 110 PRO B CA 1
ATOM 2868 C C . PRO B 1 110 ? 7.184 -32.281 -6.738 1 93.44 110 PRO B C 1
ATOM 2870 O O . PRO B 1 110 ? 6 -31.922 -6.715 1 93.44 110 PRO B O 1
ATOM 2873 N N . ALA B 1 111 ? 8.195 -31.391 -6.867 1 95.69 111 ALA B N 1
ATOM 2874 C CA . ALA B 1 111 ? 7.91 -29.969 -6.969 1 95.69 111 ALA B CA 1
ATOM 2875 C C . ALA B 1 111 ? 8.906 -29.266 -7.887 1 95.69 111 ALA B C 1
ATOM 2877 O O . ALA B 1 111 ? 10.047 -29.719 -8.031 1 95.69 111 ALA B O 1
ATOM 2878 N N . CYS B 1 112 ? 8.453 -28.203 -8.477 1 97.88 112 CYS B N 1
ATOM 2879 C CA . CYS B 1 112 ? 9.305 -27.359 -9.305 1 97.88 112 CYS B CA 1
ATOM 2880 C C . CYS B 1 112 ? 9.922 -26.234 -8.484 1 97.88 112 CYS B C 1
ATOM 2882 O O . CYS B 1 112 ? 10.227 -25.172 -9.023 1 97.88 112 CYS B O 1
ATOM 2884 N N . CYS B 1 113 ? 10.047 -26.391 -7.191 1 97.94 113 CYS B N 1
ATOM 2885 C CA . CYS B 1 113 ? 10.75 -25.453 -6.32 1 97.94 113 CYS B CA 1
ATOM 2886 C C . CYS B 1 113 ? 11.555 -26.203 -5.262 1 97.94 113 CYS B C 1
ATOM 2888 O O . CYS B 1 113 ? 11.312 -27.375 -5.004 1 97.94 113 CYS B O 1
ATOM 2890 N N . ASP B 1 114 ? 12.516 -25.5 -4.742 1 97.19 114 ASP B N 1
ATOM 2891 C CA . ASP B 1 114 ? 13.336 -26.125 -3.705 1 97.19 114 ASP B CA 1
ATOM 2892 C C . ASP B 1 114 ? 13.016 -25.531 -2.332 1 97.19 114 ASP B C 1
ATOM 2894 O O . ASP B 1 114 ? 12.102 -24.719 -2.197 1 97.19 114 ASP B O 1
ATOM 2898 N N . ALA B 1 115 ? 13.781 -25.984 -1.363 1 96.44 115 ALA B N 1
ATOM 2899 C CA . ALA B 1 115 ? 13.531 -25.594 0.02 1 96.44 115 ALA B CA 1
ATOM 2900 C C . ALA B 1 115 ? 13.773 -24.094 0.218 1 96.44 115 ALA B C 1
ATOM 2902 O O . ALA B 1 115 ? 13.062 -23.438 0.984 1 96.44 115 ALA B O 1
ATOM 2903 N N . LYS B 1 116 ? 14.797 -23.578 -0.414 1 96.94 116 LYS B N 1
ATOM 2904 C CA . LYS B 1 116 ? 15.078 -22.141 -0.314 1 96.94 116 LYS B CA 1
ATOM 2905 C C . LYS B 1 116 ? 13.914 -21.312 -0.859 1 96.94 116 LYS B C 1
ATOM 2907 O O . LYS B 1 116 ? 13.516 -20.328 -0.247 1 96.94 116 LYS B O 1
ATOM 2912 N N . GLN B 1 117 ? 13.352 -21.703 -1.966 1 97.75 117 GLN B N 1
ATOM 2913 C CA . GLN B 1 117 ? 12.195 -21.016 -2.537 1 97.75 117 GLN B CA 1
ATOM 2914 C C . GLN B 1 117 ? 11 -21.062 -1.59 1 97.75 117 GLN B C 1
ATOM 2916 O O . GLN B 1 117 ? 10.32 -20.062 -1.391 1 97.75 117 GLN B O 1
ATOM 2921 N N . LEU B 1 118 ? 10.766 -22.219 -1.033 1 97.62 118 LEU B N 1
ATOM 2922 C CA . LEU B 1 118 ? 9.648 -22.359 -0.103 1 97.62 118 LEU B CA 1
ATOM 2923 C C . LEU B 1 118 ? 9.82 -21.422 1.099 1 97.62 118 LEU B C 1
ATOM 2925 O O . LEU B 1 118 ? 8.852 -20.844 1.581 1 97.62 118 LEU B O 1
ATOM 2929 N N . GLN B 1 119 ? 11.039 -21.312 1.554 1 96.81 119 GLN B N 1
ATOM 2930 C CA . GLN B 1 119 ? 11.289 -20.422 2.672 1 96.81 119 GLN B CA 1
ATOM 2931 C C . GLN B 1 119 ? 11.023 -18.969 2.279 1 96.81 119 GLN B C 1
ATOM 2933 O O . GLN B 1 119 ? 10.438 -18.203 3.053 1 96.81 119 GLN B O 1
ATOM 2938 N N . VAL B 1 120 ? 11.43 -18.547 1.114 1 95.44 120 VAL B N 1
ATOM 2939 C CA . VAL B 1 120 ? 11.172 -17.188 0.625 1 95.44 120 VAL B CA 1
ATOM 2940 C C . VAL B 1 120 ? 9.672 -16.953 0.512 1 95.44 120 VAL B C 1
ATOM 2942 O O . VAL B 1 120 ? 9.164 -15.914 0.922 1 95.44 120 VAL B O 1
ATOM 2945 N N . PHE B 1 121 ? 8.922 -17.953 0.001 1 96.75 121 PHE B N 1
ATOM 2946 C CA . PHE B 1 121 ? 7.473 -17.844 -0.09 1 96.75 121 PHE B CA 1
ATOM 2947 C C . PHE B 1 121 ? 6.855 -17.688 1.294 1 96.75 121 PHE B C 1
ATOM 2949 O O . PHE B 1 121 ? 5.973 -16.844 1.494 1 96.75 121 PHE B O 1
ATOM 2956 N N . LYS B 1 122 ? 7.348 -18.469 2.172 1 95.75 122 LYS B N 1
ATOM 2957 C CA . LYS B 1 122 ? 6.844 -18.391 3.541 1 95.75 122 LYS B CA 1
ATOM 2958 C C . LYS B 1 122 ? 7.008 -16.969 4.094 1 95.75 122 LYS B C 1
ATOM 2960 O O . LYS B 1 122 ? 6.07 -16.422 4.672 1 95.75 122 LYS B O 1
ATOM 2965 N N . ASP B 1 123 ? 8.172 -16.406 3.924 1 93.25 123 ASP B N 1
ATOM 2966 C CA . ASP B 1 123 ? 8.461 -15.062 4.406 1 93.25 123 ASP B CA 1
ATOM 2967 C C . ASP B 1 123 ? 7.582 -14.031 3.699 1 93.25 123 ASP B C 1
ATOM 2969 O O . ASP B 1 123 ? 7.059 -13.117 4.336 1 93.25 123 ASP B O 1
ATOM 2973 N N . GLU B 1 124 ? 7.414 -14.188 2.381 1 92.62 124 GLU B N 1
ATOM 2974 C CA . GLU B 1 124 ? 6.59 -13.266 1.609 1 92.62 124 GLU B CA 1
ATOM 2975 C C . GLU B 1 124 ? 5.121 -13.359 2.02 1 92.62 124 GLU B C 1
ATOM 2977 O O . GLU B 1 124 ? 4.434 -12.344 2.119 1 92.62 124 GLU B O 1
ATOM 2982 N N . PHE B 1 125 ? 4.645 -14.531 2.264 1 95.12 125 PHE B N 1
ATOM 2983 C CA . PHE B 1 125 ? 3.266 -14.711 2.699 1 95.12 125 PHE B CA 1
ATOM 2984 C C . PHE B 1 125 ? 3.055 -14.125 4.09 1 95.12 125 PHE B C 1
ATOM 2986 O O . PHE B 1 125 ? 2.023 -13.508 4.359 1 95.12 125 PHE B O 1
ATOM 2993 N N . LYS B 1 126 ? 4.051 -14.32 4.91 1 92 126 LYS B N 1
ATOM 2994 C CA . LYS B 1 126 ? 3.975 -13.719 6.234 1 92 126 LYS B CA 1
ATOM 2995 C C . LYS B 1 126 ? 3.871 -12.195 6.137 1 92 126 LYS B C 1
ATOM 2997 O O . LYS B 1 126 ? 3.072 -11.578 6.844 1 92 126 LYS B O 1
ATOM 3002 N N . ALA B 1 127 ? 4.672 -11.664 5.273 1 88.62 127 ALA B N 1
ATOM 3003 C CA . ALA B 1 127 ? 4.598 -10.219 5.062 1 88.62 127 ALA B CA 1
ATOM 3004 C C . ALA B 1 127 ? 3.205 -9.805 4.59 1 88.62 127 ALA B C 1
ATOM 3006 O O . ALA B 1 127 ? 2.67 -8.789 5.039 1 88.62 127 ALA B O 1
ATOM 3007 N N . LEU B 1 128 ? 2.602 -10.523 3.756 1 92 128 LEU B N 1
ATOM 3008 C CA . LEU B 1 128 ? 1.288 -10.219 3.195 1 92 128 LEU B CA 1
ATOM 3009 C C . LEU B 1 128 ? 0.212 -10.273 4.273 1 92 128 LEU B C 1
ATOM 3011 O O . LEU B 1 128 ? -0.796 -9.57 4.184 1 92 128 LEU B O 1
ATOM 3015 N N . THR B 1 129 ? 0.474 -11.031 5.312 1 92.38 129 THR B N 1
ATOM 3016 C CA . THR B 1 129 ? -0.528 -11.148 6.367 1 92.38 129 THR B CA 1
ATOM 3017 C C . THR B 1 129 ? -0.588 -9.875 7.203 1 92.38 129 THR B C 1
ATOM 3019 O O . THR B 1 129 ? -1.495 -9.703 8.016 1 92.38 129 THR B O 1
ATOM 3022 N N . LYS B 1 130 ? 0.382 -8.984 6.98 1 88.94 130 LYS B N 1
ATOM 3023 C CA . LYS B 1 130 ? 0.283 -7.656 7.578 1 88.94 130 LYS B CA 1
ATOM 3024 C C . LYS B 1 130 ? -0.698 -6.781 6.809 1 88.94 130 LYS B C 1
ATOM 3026 O O . LYS B 1 130 ? -1.11 -5.727 7.293 1 88.94 130 LYS B O 1
ATOM 3031 N N . LEU B 1 131 ? -1.062 -7.234 5.672 1 92.31 131 LEU B N 1
ATOM 3032 C CA . LEU B 1 131 ? -1.986 -6.48 4.832 1 92.31 131 LEU B CA 1
ATOM 3033 C C . LEU B 1 131 ? -3.395 -7.062 4.918 1 92.31 131 LEU B C 1
ATOM 3035 O O . LEU B 1 131 ? -4.367 -6.32 5.062 1 92.31 131 LEU B O 1
ATOM 3039 N N . ILE B 1 132 ? -3.502 -8.336 4.848 1 94.69 132 ILE B N 1
ATOM 3040 C CA . ILE B 1 132 ? -4.809 -8.984 4.887 1 94.69 132 ILE B CA 1
ATOM 3041 C C . ILE B 1 132 ? -4.75 -10.203 5.809 1 94.69 132 ILE B C 1
ATOM 3043 O O . ILE B 1 132 ? -3.666 -10.719 6.094 1 94.69 132 ILE B O 1
ATOM 3047 N N . SER B 1 133 ? -5.863 -10.672 6.203 1 94.81 133 SER B N 1
ATOM 3048 C CA . SER B 1 133 ? -5.945 -11.797 7.125 1 94.81 133 SER B CA 1
ATOM 3049 C C . SER B 1 133 ? -5.457 -13.086 6.469 1 94.81 133 SER B C 1
ATOM 3051 O O . SER B 1 133 ? -5.844 -13.398 5.344 1 94.81 133 SER B O 1
ATOM 3053 N N . TYR B 1 134 ? -4.656 -13.867 7.254 1 94.38 134 TYR B N 1
ATOM 3054 C CA . TYR B 1 134 ? -4.156 -15.148 6.766 1 94.38 134 TYR B CA 1
ATOM 3055 C C . TYR B 1 134 ? -5.285 -16.156 6.656 1 94.38 134 TYR B C 1
ATOM 3057 O O . TYR B 1 134 ? -5.125 -17.219 6.035 1 94.38 134 TYR B O 1
ATOM 3065 N N . LYS B 1 135 ? -6.434 -15.836 7.219 1 94.88 135 LYS B N 1
ATOM 3066 C CA . LYS B 1 135 ? -7.578 -16.75 7.211 1 94.88 135 LYS B CA 1
ATOM 3067 C C . LYS B 1 135 ? -8.539 -16.406 6.07 1 94.88 135 LYS B C 1
ATOM 3069 O O . LYS B 1 135 ? -9.461 -17.172 5.781 1 94.88 135 LYS B O 1
ATOM 3074 N N . SER B 1 136 ? -8.312 -15.305 5.441 1 96.62 136 SER B N 1
ATOM 3075 C CA . SER B 1 136 ? -9.25 -14.906 4.395 1 96.62 136 SER B CA 1
ATOM 3076 C C . SER B 1 136 ? -9.156 -15.836 3.189 1 96.62 136 SER B C 1
ATOM 3078 O O . SER B 1 136 ? -8.086 -16.359 2.879 1 96.62 136 SER B O 1
ATOM 3080 N N . LYS B 1 137 ? -10.297 -16.031 2.545 1 97.56 137 LYS B N 1
ATOM 3081 C CA . LYS B 1 137 ? -10.305 -16.812 1.318 1 97.56 137 LYS B CA 1
ATOM 3082 C C . LYS B 1 137 ? -9.391 -16.203 0.261 1 97.56 137 LYS B C 1
ATOM 3084 O O . LYS B 1 137 ? -8.758 -16.922 -0.514 1 97.56 137 LYS B O 1
ATOM 3089 N N . CYS B 1 138 ? -9.375 -14.883 0.287 1 97.94 138 CYS B N 1
ATOM 3090 C CA . CYS B 1 138 ? -8.523 -14.195 -0.669 1 97.94 138 CYS B CA 1
ATOM 3091 C C . CYS B 1 138 ? -7.062 -14.594 -0.489 1 97.94 138 CYS B C 1
ATOM 3093 O O . CYS B 1 138 ? -6.395 -14.961 -1.455 1 97.94 138 CYS B O 1
ATOM 3095 N N . PHE B 1 139 ? -6.59 -14.633 0.736 1 97.31 139 PHE B N 1
ATOM 3096 C CA . PHE B 1 139 ? -5.207 -14.992 1.021 1 97.31 139 PHE B CA 1
ATOM 3097 C C . PHE B 1 139 ? -4.918 -16.422 0.592 1 97.31 139 PHE B C 1
ATOM 3099 O O . PHE B 1 139 ? -3.928 -16.688 -0.091 1 97.31 139 PHE B O 1
ATOM 3106 N N . LEU B 1 140 ? -5.785 -17.281 0.943 1 97.12 140 LEU B N 1
ATOM 3107 C CA . LEU B 1 140 ? -5.57 -18.703 0.673 1 97.12 140 LEU B CA 1
ATOM 3108 C C . LEU B 1 140 ? -5.559 -18.969 -0.828 1 97.12 140 LEU B C 1
ATOM 3110 O O . LEU B 1 140 ? -4.73 -19.75 -1.317 1 97.12 140 LEU B O 1
ATOM 3114 N N . ASN B 1 141 ? -6.406 -18.328 -1.568 1 97.75 141 ASN B N 1
ATOM 3115 C CA . ASN B 1 141 ? -6.465 -18.531 -3.012 1 97.75 141 ASN B CA 1
ATOM 3116 C C . ASN B 1 141 ? -5.281 -17.875 -3.717 1 97.75 141 ASN B C 1
ATOM 3118 O O . ASN B 1 141 ? -4.773 -18.406 -4.711 1 97.75 141 ASN B O 1
ATOM 3122 N N . PHE B 1 142 ? -4.891 -16.719 -3.213 1 97.62 142 PHE B N 1
ATOM 3123 C CA . PHE B 1 142 ? -3.684 -16.094 -3.736 1 97.62 142 PHE B CA 1
ATOM 3124 C C . PHE B 1 142 ? -2.467 -16.984 -3.508 1 97.62 142 PHE B C 1
ATOM 3126 O O . PHE B 1 142 ? -1.665 -17.188 -4.422 1 97.62 142 PHE B O 1
ATOM 3133 N N . GLN B 1 143 ? -2.352 -17.5 -2.309 1 97.44 143 GLN B N 1
ATOM 3134 C CA . GLN B 1 143 ? -1.271 -18.422 -1.959 1 97.44 143 GLN B CA 1
ATOM 3135 C C . GLN B 1 143 ? -1.229 -19.609 -2.91 1 97.44 143 GLN B C 1
ATOM 3137 O O . GLN B 1 143 ? -0.16 -19.969 -3.404 1 97.44 143 GLN B O 1
ATOM 3142 N N . ASN B 1 144 ? -2.338 -20.141 -3.141 1 97.19 144 ASN B N 1
ATOM 3143 C CA . ASN B 1 144 ? -2.395 -21.266 -4.055 1 97.19 144 ASN B CA 1
ATOM 3144 C C . ASN B 1 144 ? -2.016 -20.859 -5.477 1 97.19 144 ASN B C 1
ATOM 3146 O O . ASN B 1 144 ? -1.323 -21.609 -6.176 1 97.19 144 ASN B O 1
ATOM 3150 N N . LEU B 1 145 ? -2.494 -19.734 -5.934 1 98.31 145 LEU B N 1
ATOM 3151 C CA . LEU B 1 145 ? -2.158 -19.234 -7.266 1 98.31 145 LEU B CA 1
ATOM 3152 C C . LEU B 1 145 ? -0.647 -19.141 -7.449 1 98.31 145 LEU B C 1
ATOM 3154 O O . LEU B 1 145 ? -0.111 -19.594 -8.461 1 98.31 145 LEU B O 1
ATOM 3158 N N . VAL B 1 146 ? 0.032 -18.641 -6.457 1 98.12 146 VAL B N 1
ATOM 3159 C CA . VAL B 1 146 ? 1.478 -18.453 -6.508 1 98.12 146 VAL B CA 1
ATOM 3160 C C . VAL B 1 146 ? 2.18 -19.797 -6.43 1 98.12 146 VAL B C 1
ATOM 3162 O O . VAL B 1 146 ? 3.094 -20.078 -7.207 1 98.12 146 VAL B O 1
ATOM 3165 N N . CYS B 1 147 ? 1.716 -20.609 -5.594 1 97.88 147 CYS B N 1
ATOM 3166 C CA . CYS B 1 147 ? 2.332 -21.922 -5.395 1 97.88 147 CYS B CA 1
ATOM 3167 C C . CYS B 1 147 ? 2.223 -22.781 -6.652 1 97.88 147 CYS B C 1
ATOM 3169 O O . CYS B 1 147 ? 3.15 -23.516 -6.992 1 97.88 147 CYS B O 1
ATOM 3171 N N . GLN B 1 148 ? 1.128 -22.672 -7.324 1 97.5 148 GLN B N 1
ATOM 3172 C CA . GLN B 1 148 ? 0.95 -23.453 -8.547 1 97.5 148 GLN B CA 1
ATOM 3173 C C . GLN B 1 148 ? 1.887 -22.953 -9.648 1 97.5 148 GLN B C 1
ATOM 3175 O O . GLN B 1 148 ? 2.467 -23.766 -10.383 1 97.5 148 GLN B O 1
ATOM 3180 N N . ALA B 1 149 ? 2.105 -21.719 -9.703 1 98.25 149 ALA B N 1
ATOM 3181 C CA . ALA B 1 149 ? 2.947 -21.141 -10.742 1 98.25 149 ALA B CA 1
ATOM 3182 C C . ALA B 1 149 ? 4.402 -21.562 -10.578 1 98.25 149 ALA B C 1
ATOM 3184 O O . ALA B 1 149 ? 5.078 -21.891 -11.555 1 98.25 149 ALA B O 1
ATOM 3185 N N . PHE B 1 150 ? 4.812 -21.641 -9.312 1 98.25 150 PHE B N 1
ATOM 3186 C CA . PHE B 1 150 ? 6.258 -21.734 -9.141 1 98.25 150 PHE B CA 1
ATOM 3187 C C . PHE B 1 150 ? 6.652 -23.094 -8.594 1 98.25 150 PHE B C 1
ATOM 3189 O O . PHE B 1 150 ? 7.812 -23.5 -8.695 1 98.25 150 PHE B O 1
ATOM 3196 N N . CYS B 1 151 ? 5.699 -23.844 -8.102 1 97.38 151 CYS B N 1
ATOM 3197 C CA . CYS B 1 151 ? 6.148 -25.047 -7.395 1 97.38 151 CYS B CA 1
ATOM 3198 C C . CYS B 1 151 ? 5.406 -26.281 -7.883 1 97.38 151 CYS B C 1
ATOM 3200 O O . CYS B 1 151 ? 5.809 -27.406 -7.594 1 97.38 151 CYS B O 1
ATOM 3202 N N . SER B 1 152 ? 4.352 -26.125 -8.602 1 96.25 152 SER B N 1
ATOM 3203 C CA . SER B 1 152 ? 3.58 -27.266 -9.055 1 96.25 152 SER B CA 1
ATOM 3204 C C . SER B 1 152 ? 4.426 -28.188 -9.93 1 96.25 152 SER B C 1
ATOM 3206 O O . SER B 1 152 ? 5.184 -27.719 -10.781 1 96.25 152 SER B O 1
ATOM 3208 N N . PRO B 1 153 ? 4.289 -29.516 -9.805 1 95.06 153 PRO B N 1
ATOM 3209 C CA . PRO B 1 153 ? 4.953 -30.422 -10.734 1 95.06 153 PRO B CA 1
ATOM 3210 C C . PRO B 1 153 ? 4.375 -30.359 -12.141 1 95.06 153 PRO B C 1
ATOM 3212 O O . PRO B 1 153 ? 4.961 -30.922 -13.078 1 95.06 153 PRO B O 1
ATOM 3215 N N . ARG B 1 154 ? 3.262 -29.719 -12.258 1 94.88 154 ARG B N 1
ATOM 3216 C CA . ARG B 1 154 ? 2.609 -29.547 -13.547 1 94.88 154 ARG B CA 1
ATOM 3217 C C . ARG B 1 154 ? 2.834 -28.141 -14.094 1 94.88 154 ARG B C 1
ATOM 3219 O O . ARG B 1 154 ? 2.115 -27.703 -14.992 1 94.88 154 ARG B O 1
ATOM 3226 N N . GLN B 1 155 ? 3.771 -27.453 -13.648 1 97.62 155 GLN B N 1
ATOM 3227 C CA . GLN B 1 155 ? 4.066 -26.047 -13.906 1 97.62 155 GLN B CA 1
ATOM 3228 C C . GLN B 1 155 ? 4.039 -25.75 -15.406 1 97.62 155 GLN B C 1
ATOM 3230 O O . GLN B 1 155 ? 3.379 -24.812 -15.836 1 97.62 155 GLN B O 1
ATOM 3235 N N . SER B 1 156 ? 4.633 -26.547 -16.219 1 96.81 156 SER B N 1
ATOM 3236 C CA . SER B 1 156 ? 4.8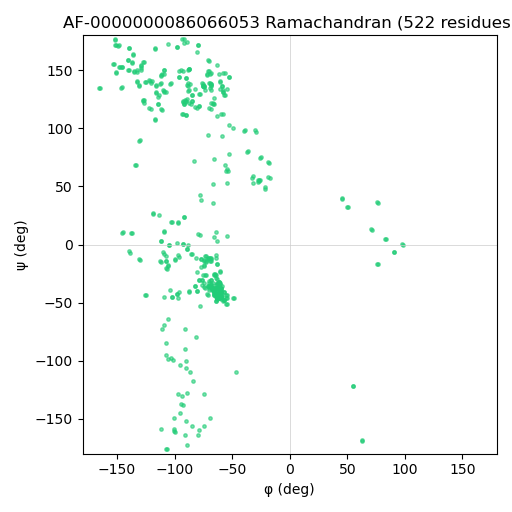24 -26.266 -17.641 1 96.81 156 SER B CA 1
ATOM 3237 C C . SER B 1 156 ? 3.506 -26.359 -18.406 1 96.81 156 SER B C 1
ATOM 3239 O O . SER B 1 156 ? 3.418 -25.922 -19.562 1 96.81 156 SER B O 1
ATOM 3241 N N . GLU B 1 157 ? 2.504 -26.891 -17.75 1 96.75 157 GLU B N 1
ATOM 3242 C CA . GLU B 1 157 ? 1.211 -27.016 -18.422 1 96.75 157 GLU B CA 1
ATOM 3243 C C . GLU B 1 157 ? 0.528 -25.656 -18.547 1 96.75 157 GLU B C 1
ATOM 3245 O O . GLU B 1 157 ? -0.277 -25.438 -19.453 1 96.75 157 GLU B O 1
ATOM 3250 N N . PHE B 1 158 ? 0.828 -24.734 -17.672 1 98.25 158 PHE B N 1
ATOM 3251 C CA . PHE B 1 158 ? 0.044 -23.5 -17.656 1 98.25 158 PHE B CA 1
ATOM 3252 C C . PHE B 1 158 ? 0.943 -22.281 -17.453 1 98.25 158 PHE B C 1
ATOM 3254 O O . PHE B 1 158 ? 0.477 -21.141 -17.5 1 98.25 158 PHE B O 1
ATOM 3261 N N . PHE B 1 159 ? 2.182 -22.484 -17.188 1 98.12 159 PHE B N 1
ATOM 3262 C CA . PHE B 1 159 ? 3.148 -21.438 -16.859 1 98.12 159 PHE B CA 1
ATOM 3263 C C . PHE B 1 159 ? 4.41 -21.594 -17.703 1 98.12 159 PHE B C 1
ATOM 3265 O O . PHE B 1 159 ? 4.895 -22.703 -17.906 1 98.12 159 PHE B O 1
ATOM 3272 N N . THR B 1 160 ? 4.957 -20.469 -18.25 1 97.38 160 THR B N 1
ATOM 3273 C CA . THR B 1 160 ? 6.191 -20.531 -19.016 1 97.38 160 THR B CA 1
ATOM 3274 C C . THR B 1 160 ? 7 -19.25 -18.844 1 97.38 160 THR B C 1
ATOM 3276 O O . THR B 1 160 ? 6.445 -18.203 -18.516 1 97.38 160 THR B O 1
ATOM 3279 N N . VAL B 1 161 ? 8.289 -19.406 -19 1 97 161 VAL B N 1
ATOM 3280 C CA . VAL B 1 161 ? 9.172 -18.234 -19.016 1 97 161 VAL B CA 1
ATOM 3281 C C . VAL B 1 161 ? 9.359 -17.734 -20.438 1 97 161 VAL B C 1
ATOM 3283 O O . VAL B 1 161 ? 9.805 -18.5 -21.312 1 97 161 VAL B O 1
ATOM 3286 N N . ASN B 1 162 ? 8.977 -16.469 -20.672 1 95.94 162 ASN B N 1
ATOM 3287 C CA . ASN B 1 162 ? 9.016 -15.984 -22.047 1 95.94 162 ASN B CA 1
ATOM 3288 C C . ASN B 1 162 ? 10.133 -14.961 -22.25 1 95.94 162 ASN B C 1
ATOM 3290 O O . ASN B 1 162 ? 10.367 -14.508 -23.375 1 95.94 162 ASN B O 1
ATOM 3294 N N . ALA B 1 163 ? 10.797 -14.523 -21.203 1 95.75 163 ALA B N 1
ATOM 3295 C CA . ALA B 1 163 ? 11.977 -13.672 -21.312 1 95.75 163 ALA B CA 1
ATOM 3296 C C . ALA B 1 163 ? 12.977 -13.969 -20.203 1 95.75 163 ALA B C 1
ATOM 3298 O O . ALA B 1 163 ? 12.586 -14.195 -19.062 1 95.75 163 ALA B O 1
ATOM 3299 N N . THR B 1 164 ? 14.227 -14.047 -20.594 1 95.94 164 THR B N 1
ATOM 3300 C CA . THR B 1 164 ? 15.289 -14.32 -19.641 1 95.94 164 THR B CA 1
ATOM 3301 C C . THR B 1 164 ? 16.422 -13.305 -19.766 1 95.94 164 THR B C 1
ATOM 3303 O O . THR B 1 164 ? 16.516 -12.602 -20.781 1 95.94 164 THR B O 1
ATOM 3306 N N . THR B 1 165 ? 17.078 -13.141 -18.719 1 94.31 165 THR B N 1
ATOM 3307 C CA . THR B 1 165 ? 18.344 -12.414 -18.703 1 94.31 165 THR B CA 1
ATOM 3308 C C . THR B 1 165 ? 19.5 -13.328 -18.312 1 94.31 165 THR B C 1
ATOM 3310 O O . THR B 1 165 ? 19.406 -14.062 -17.328 1 94.31 165 THR B O 1
ATOM 3313 N N . ARG B 1 166 ? 20.531 -13.305 -19.062 1 91.75 166 ARG B N 1
ATOM 3314 C CA . ARG B 1 166 ? 21.688 -14.164 -18.797 1 91.75 166 ARG B CA 1
ATOM 3315 C C . ARG B 1 166 ? 22.578 -13.57 -17.719 1 91.75 166 ARG B C 1
ATOM 3317 O O . ARG B 1 166 ? 23.031 -12.43 -17.844 1 91.75 166 ARG B O 1
ATOM 3324 N N . VAL B 1 167 ? 22.688 -14.305 -16.625 1 88.5 167 VAL B N 1
ATOM 3325 C CA . VAL B 1 167 ? 23.609 -13.938 -15.539 1 88.5 167 VAL B CA 1
ATOM 3326 C C . VAL B 1 167 ? 24.516 -15.117 -15.211 1 88.5 167 VAL B C 1
ATOM 3328 O O . VAL B 1 167 ? 24.031 -16.188 -14.828 1 88.5 167 VAL B O 1
ATOM 3331 N N . SER B 1 168 ? 25.891 -14.977 -15.25 1 88.56 168 SER B N 1
ATOM 3332 C CA . SER B 1 168 ? 26.875 -16 -14.93 1 88.56 168 SER B CA 1
ATOM 3333 C C . SER B 1 168 ? 26.531 -17.344 -15.578 1 88.56 168 SER B C 1
ATOM 3335 O O . SER B 1 168 ? 26.484 -18.375 -14.906 1 88.56 168 SER B O 1
ATOM 3337 N N . GLU B 1 169 ? 26.078 -17.422 -16.734 1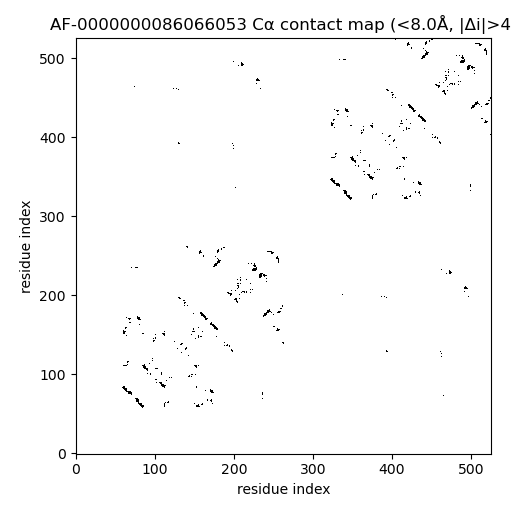 90.38 169 GLU B N 1
ATOM 3338 C CA . GLU B 1 169 ? 25.828 -18.578 -17.578 1 90.38 169 GLU B CA 1
ATOM 3339 C C . GLU B 1 169 ? 24.484 -19.234 -17.25 1 90.38 169 GLU B C 1
ATOM 3341 O O . GLU B 1 169 ? 24.234 -20.359 -17.656 1 90.38 169 GLU B O 1
ATOM 3346 N N . LYS B 1 170 ? 23.766 -18.609 -16.359 1 94 170 LYS B N 1
ATOM 3347 C CA . LYS B 1 170 ? 22.406 -19.078 -16.078 1 94 170 LYS B CA 1
ATOM 3348 C C . LYS B 1 170 ? 21.359 -18.109 -16.609 1 94 170 LYS B C 1
ATOM 3350 O O . LYS B 1 170 ? 21.625 -16.906 -16.734 1 94 170 LYS B O 1
ATOM 3355 N N . ASP B 1 171 ? 20.234 -18.688 -16.953 1 96.5 171 ASP B N 1
ATOM 3356 C CA . ASP B 1 171 ? 19.125 -17.859 -17.438 1 96.5 171 ASP B CA 1
ATOM 3357 C C . ASP B 1 171 ? 18.188 -17.5 -16.281 1 96.5 171 ASP B C 1
ATOM 3359 O O . ASP B 1 171 ? 17.516 -18.359 -15.719 1 96.5 171 ASP B O 1
ATOM 3363 N N . VAL B 1 172 ? 18.203 -16.234 -15.992 1 97.38 172 VAL B N 1
ATOM 3364 C CA . VAL B 1 172 ? 17.312 -15.711 -14.961 1 97.38 172 VAL B CA 1
ATOM 3365 C C . VAL B 1 172 ? 15.945 -15.398 -15.57 1 97.38 172 VAL B C 1
ATOM 3367 O O . VAL B 1 172 ? 15.852 -14.734 -16.609 1 97.38 172 VAL B O 1
ATOM 3370 N N . ALA B 1 173 ? 14.922 -15.891 -14.977 1 97 173 ALA B N 1
ATOM 3371 C CA . ALA B 1 173 ? 13.578 -15.609 -15.469 1 97 173 ALA B CA 1
ATOM 3372 C C . ALA B 1 173 ? 13.203 -14.141 -15.25 1 97 173 ALA B C 1
ATOM 3374 O O . ALA B 1 173 ? 13.086 -13.695 -14.109 1 97 173 ALA B O 1
ATOM 3375 N N . ALA B 1 174 ? 12.992 -13.422 -16.344 1 94.44 174 ALA B N 1
ATOM 3376 C CA . ALA B 1 174 ? 12.625 -12.016 -16.25 1 94.44 174 ALA B CA 1
ATOM 3377 C C . ALA B 1 174 ? 11.109 -11.836 -16.375 1 94.44 174 ALA B C 1
ATOM 3379 O O . ALA B 1 174 ? 10.516 -11.031 -15.648 1 94.44 174 ALA B O 1
ATOM 3380 N N . GLU B 1 175 ? 10.547 -12.547 -17.297 1 97.19 175 GLU B N 1
ATOM 3381 C CA . GLU B 1 175 ? 9.102 -12.5 -17.5 1 97.19 175 GLU B CA 1
ATOM 3382 C C . GLU B 1 175 ? 8.531 -13.898 -17.672 1 97.19 175 GLU B C 1
ATOM 3384 O O . GLU B 1 175 ? 9.195 -14.789 -18.203 1 97.19 175 GLU B O 1
ATOM 3389 N N . ALA B 1 176 ? 7.344 -13.984 -17.234 1 98.31 176 ALA B N 1
ATOM 3390 C CA . ALA B 1 176 ? 6.633 -15.25 -17.391 1 98.31 176 ALA B CA 1
ATOM 3391 C C . ALA B 1 176 ? 5.195 -15.023 -17.844 1 98.31 176 ALA B C 1
ATOM 3393 O O . ALA B 1 176 ? 4.68 -13.906 -17.75 1 98.31 176 ALA B O 1
ATOM 3394 N N . VAL B 1 177 ? 4.684 -16.078 -18.438 1 98.62 177 VAL B N 1
ATOM 3395 C CA . VAL B 1 177 ? 3.275 -16.094 -18.828 1 98.62 177 VAL B CA 1
ATOM 3396 C C . VAL B 1 177 ? 2.535 -17.156 -18.016 1 98.62 177 VAL B C 1
ATOM 3398 O O . VAL B 1 177 ? 2.992 -18.297 -17.906 1 98.62 177 VAL B O 1
ATOM 3401 N N . TYR B 1 178 ? 1.506 -16.766 -17.406 1 98.75 178 TYR B N 1
ATOM 3402 C CA . TYR B 1 178 ? 0.635 -17.656 -16.641 1 98.75 178 TYR B CA 1
ATOM 3403 C C . TYR B 1 178 ? -0.761 -17.703 -17.25 1 98.75 178 TYR B C 1
ATOM 3405 O O . TYR B 1 178 ? -1.527 -16.75 -17.156 1 98.75 178 TYR B O 1
ATOM 3413 N N . VAL B 1 179 ? -1.096 -18.812 -17.875 1 98.75 179 VAL B N 1
ATOM 3414 C CA . VAL B 1 179 ? -2.422 -18.969 -18.469 1 98.75 179 VAL B CA 1
ATOM 3415 C C . VAL B 1 179 ? -3.391 -19.516 -17.422 1 98.75 179 VAL B C 1
ATOM 3417 O O . VAL B 1 179 ? -3.176 -20.594 -16.859 1 98.75 179 VAL B O 1
ATOM 3420 N N . VAL B 1 180 ? -4.43 -18.734 -17.203 1 98.81 180 VAL B N 1
ATOM 3421 C CA . VAL B 1 180 ? -5.391 -19.047 -16.156 1 98.81 180 VAL B CA 1
ATOM 3422 C C . VAL B 1 180 ? -6.801 -19.094 -16.734 1 98.81 180 VAL B C 1
ATOM 3424 O O . VAL B 1 180 ? -7.156 -18.281 -17.578 1 98.81 180 VAL B O 1
ATOM 3427 N N . ASP B 1 181 ? -7.488 -20.031 -16.266 1 98.88 181 ASP B N 1
ATOM 3428 C CA . ASP B 1 181 ? -8.883 -20.125 -16.688 1 98.88 181 ASP B CA 1
ATOM 3429 C C . ASP B 1 181 ? -9.648 -18.844 -16.328 1 98.88 181 ASP B C 1
ATOM 3431 O O . ASP B 1 181 ? -9.547 -18.359 -15.203 1 98.88 181 ASP B O 1
ATOM 3435 N N . LYS B 1 182 ? -10.43 -18.422 -17.297 1 98.5 182 LYS B N 1
ATOM 3436 C CA . LYS B 1 182 ? -11.117 -17.141 -17.125 1 98.5 182 LYS B CA 1
ATOM 3437 C C . LYS B 1 182 ? -12.102 -17.188 -15.961 1 98.5 182 LYS B C 1
ATOM 3439 O O . LYS B 1 182 ? -12.133 -16.281 -15.125 1 98.5 182 LYS B O 1
ATOM 3444 N N . ASP B 1 183 ? -12.969 -18.188 -15.859 1 98.44 183 ASP B N 1
ATOM 3445 C CA . ASP B 1 183 ? -13.953 -18.297 -14.789 1 98.44 183 ASP B CA 1
ATOM 3446 C C . ASP B 1 183 ? -13.273 -18.453 -13.43 1 98.44 183 ASP B C 1
ATOM 3448 O O . ASP B 1 183 ? -13.742 -17.906 -12.43 1 98.44 183 ASP B O 1
ATOM 3452 N N . TYR B 1 184 ? -12.273 -19.203 -13.438 1 98.62 184 TYR B N 1
ATOM 3453 C CA . TYR B 1 184 ? -11.5 -19.375 -12.211 1 98.62 184 TYR B CA 1
ATOM 3454 C C . TYR B 1 184 ? -10.945 -18.031 -11.727 1 98.62 184 TYR B C 1
ATOM 3456 O O . TYR B 1 184 ? -11.047 -17.703 -10.547 1 98.62 184 TYR B O 1
ATOM 3464 N N . ALA B 1 185 ? -10.375 -17.266 -12.672 1 98.75 185 ALA B N 1
ATOM 3465 C CA . ALA B 1 185 ? -9.797 -15.969 -12.336 1 98.75 185 ALA B CA 1
ATOM 3466 C C . ALA B 1 185 ? -10.859 -15.023 -11.773 1 98.75 185 ALA B C 1
ATOM 3468 O O . ALA B 1 185 ? -10.617 -14.32 -10.797 1 98.75 185 ALA B O 1
ATOM 3469 N N . GLU B 1 186 ? -11.961 -15.031 -12.414 1 98.38 186 GLU B N 1
ATOM 3470 C CA . GLU B 1 186 ? -13.055 -14.188 -11.945 1 98.38 186 GLU B CA 1
AT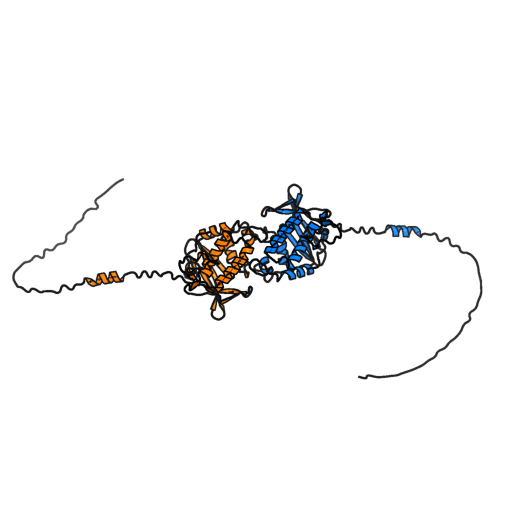OM 3471 C C . GLU B 1 186 ? -13.516 -14.594 -10.555 1 98.38 186 GLU B C 1
ATOM 3473 O O . GLU B 1 186 ? -13.773 -13.742 -9.703 1 98.38 186 GLU B O 1
ATOM 3478 N N . SER B 1 187 ? -13.633 -15.867 -10.32 1 98.38 187 SER B N 1
ATOM 3479 C CA . SER B 1 187 ? -14.039 -16.375 -9.008 1 98.38 187 SER B CA 1
ATOM 3480 C C . SER B 1 187 ? -12.992 -16.062 -7.949 1 98.38 187 SER B C 1
ATOM 3482 O O . SER B 1 187 ? -13.328 -15.758 -6.805 1 98.38 187 SER B O 1
ATOM 3484 N N . LEU B 1 188 ? -11.758 -16.219 -8.328 1 98.5 188 LEU B N 1
ATOM 3485 C CA . LEU B 1 188 ? -10.68 -15.867 -7.414 1 98.5 188 LEU B CA 1
ATOM 3486 C C . LEU B 1 188 ? -10.781 -14.406 -6.984 1 98.5 188 LEU B C 1
ATOM 3488 O O . LEU B 1 188 ? -10.75 -14.109 -5.789 1 98.5 188 LEU B O 1
ATOM 3492 N N . TYR B 1 189 ? -10.969 -13.531 -7.957 1 98.12 189 TYR B N 1
ATOM 3493 C CA . TYR B 1 189 ? -11.078 -12.109 -7.637 1 98.12 189 TYR B CA 1
ATOM 3494 C C . TYR B 1 189 ? -12.297 -11.828 -6.77 1 98.12 189 TYR B C 1
ATOM 3496 O O . TYR B 1 189 ? -12.258 -10.969 -5.891 1 98.12 189 TYR B O 1
ATOM 3504 N N . LYS B 1 190 ? -13.312 -12.555 -6.977 1 97.62 190 LYS B N 1
ATOM 3505 C CA . LYS B 1 190 ? -14.516 -12.367 -6.164 1 97.62 190 LYS B CA 1
ATOM 3506 C C . LYS B 1 190 ? -14.227 -12.633 -4.691 1 97.62 190 LYS B C 1
ATOM 3508 O O . LYS B 1 190 ? -14.82 -12 -3.814 1 97.62 190 LYS B O 1
ATOM 3513 N N . THR B 1 191 ? -13.344 -13.508 -4.355 1 97.94 191 THR B N 1
ATOM 3514 C CA . THR B 1 191 ? -13 -13.781 -2.965 1 97.94 191 THR B CA 1
ATOM 3515 C C . THR B 1 191 ? -12.188 -12.633 -2.371 1 97.94 191 THR B C 1
ATOM 3517 O O . THR B 1 191 ? -12.016 -12.555 -1.153 1 97.94 191 THR B O 1
ATOM 3520 N N . CYS B 1 192 ? -11.672 -11.781 -3.232 1 97.38 192 CYS B N 1
ATOM 3521 C CA . CYS B 1 192 ? -10.75 -10.742 -2.779 1 97.38 192 CYS B CA 1
ATOM 3522 C C . CYS B 1 192 ? -11.43 -9.375 -2.801 1 97.38 192 CYS B C 1
ATOM 3524 O O . CYS B 1 192 ? -10.992 -8.453 -2.109 1 97.38 192 CYS B O 1
ATOM 3526 N N . ARG B 1 193 ? -12.453 -9.258 -3.549 1 95.44 193 ARG B N 1
ATOM 3527 C CA . ARG B 1 193 ? -13.055 -7.969 -3.889 1 95.44 193 ARG B CA 1
ATOM 3528 C C . ARG B 1 193 ? -13.555 -7.25 -2.641 1 95.44 193 ARG B C 1
ATOM 3530 O O . ARG B 1 193 ? -13.516 -6.02 -2.566 1 95.44 193 ARG B O 1
ATOM 3537 N N . ASP B 1 194 ? -14.008 -8.008 -1.645 1 93.5 194 ASP B N 1
ATOM 3538 C CA . ASP B 1 194 ? -14.578 -7.383 -0.456 1 93.5 194 ASP B CA 1
ATOM 3539 C C . ASP B 1 194 ? -13.656 -7.543 0.748 1 93.5 194 ASP B C 1
ATOM 3541 O O . ASP B 1 194 ? -14.055 -7.281 1.884 1 93.5 194 ASP B O 1
ATOM 3545 N N . THR B 1 195 ? -12.469 -7.98 0.464 1 94.44 195 THR B N 1
ATOM 3546 C CA . THR B 1 195 ? -11.5 -8.164 1.541 1 94.44 195 THR B CA 1
ATOM 3547 C C . THR B 1 195 ? -10.961 -6.816 2.012 1 94.44 195 THR B C 1
ATOM 3549 O O . THR B 1 195 ? -10.648 -5.945 1.195 1 94.44 195 THR B O 1
ATOM 3552 N N . HIS B 1 196 ? -10.875 -6.68 3.363 1 90.38 196 HIS B N 1
ATOM 3553 C CA . HIS B 1 196 ? -10.352 -5.445 3.938 1 90.38 196 HIS B CA 1
ATOM 3554 C C . HIS B 1 196 ? -8.867 -5.574 4.258 1 90.38 196 HIS B C 1
ATOM 3556 O O . HIS B 1 196 ? -8.406 -6.637 4.688 1 90.38 196 HIS B O 1
ATOM 3562 N N . THR B 1 197 ? -8.211 -4.457 4.047 1 90.75 197 THR B N 1
ATOM 3563 C CA . THR B 1 197 ? -6.793 -4.395 4.391 1 90.75 197 THR B CA 1
ATOM 3564 C C . THR B 1 197 ? -6.602 -3.789 5.781 1 90.75 197 THR B C 1
ATOM 3566 O O . THR B 1 197 ? -7.375 -2.93 6.203 1 90.75 197 THR B O 1
ATOM 3569 N N . TYR B 1 198 ? -5.539 -4.27 6.371 1 86.38 198 TYR B N 1
ATOM 3570 C CA . TYR B 1 198 ? -5.223 -3.738 7.691 1 86.38 198 TYR B CA 1
ATOM 3571 C C . TYR B 1 198 ? -4.609 -2.348 7.586 1 86.38 198 TYR B C 1
ATOM 3573 O O . TYR B 1 198 ? -4.785 -1.517 8.484 1 86.38 198 TYR B O 1
ATOM 3581 N N . VAL B 1 199 ? -3.928 -2.225 6.469 1 83.81 199 VAL B N 1
ATOM 3582 C CA . VAL B 1 199 ? -3.311 -0.924 6.227 1 83.81 199 VAL B CA 1
ATOM 3583 C C . VAL B 1 199 ? -4.359 0.059 5.711 1 83.81 199 VAL B C 1
ATOM 3585 O O . VAL B 1 199 ? -5.062 -0.229 4.738 1 83.81 199 VAL B O 1
ATOM 3588 N N . PHE B 1 200 ? -4.652 1.14 6.344 1 79.88 200 PHE B N 1
ATOM 3589 C CA . PHE B 1 200 ? -5.539 2.246 6 1 79.88 200 PHE B CA 1
ATOM 3590 C C . PHE B 1 200 ? -6.996 1.854 6.199 1 79.88 200 PHE B C 1
ATOM 3592 O O . PHE B 1 200 ? -7.891 2.697 6.102 1 79.88 200 PHE B O 1
ATOM 3599 N N . GLY B 1 201 ? -7.305 0.492 6.312 1 80.25 201 GLY B N 1
ATOM 3600 C CA . GLY B 1 201 ? -8.672 0.072 6.582 1 80.25 201 GLY B CA 1
ATOM 3601 C C . GLY B 1 201 ? -9.57 0.172 5.367 1 80.25 201 GLY B C 1
ATOM 3602 O O . GLY B 1 201 ? -10.742 0.541 5.484 1 80.25 201 GLY B O 1
ATOM 3603 N N . ILE B 1 202 ? -9.07 -0.105 4.23 1 81.81 202 ILE B N 1
ATOM 3604 C CA . ILE B 1 202 ? -9.836 0.02 2.996 1 81.81 202 ILE B CA 1
ATOM 3605 C C . ILE B 1 202 ? -9.977 -1.35 2.336 1 81.81 202 ILE B C 1
ATOM 3607 O O . ILE B 1 202 ? -9.336 -2.318 2.758 1 81.81 202 ILE B O 1
ATOM 3611 N N . LYS B 1 203 ? -10.852 -1.32 1.35 1 89 203 LYS B N 1
ATOM 3612 C CA . LYS B 1 203 ? -10.992 -2.559 0.587 1 89 203 LYS B CA 1
ATOM 3613 C C . LYS B 1 203 ? -9.766 -2.812 -0.279 1 89 203 LYS B C 1
ATOM 3615 O O . LYS B 1 203 ? -9.18 -1.876 -0.831 1 89 203 LYS B O 1
ATOM 3620 N N . LEU B 1 204 ? -9.469 -4.082 -0.495 1 92.62 204 LEU B N 1
ATOM 3621 C CA . LEU B 1 204 ? -8.258 -4.492 -1.194 1 92.62 204 LEU B CA 1
ATOM 3622 C C . LEU B 1 204 ? -8.227 -3.918 -2.607 1 92.62 204 LEU B C 1
ATOM 3624 O O . LEU B 1 204 ? -7.195 -3.4 -3.045 1 92.62 204 LEU B O 1
ATOM 3628 N N . PRO B 1 205 ? -9.391 -3.877 -3.373 1 92.38 205 PRO B N 1
ATOM 3629 C CA . PRO B 1 205 ? -9.32 -3.299 -4.719 1 92.38 205 PRO B CA 1
ATOM 3630 C C . PRO B 1 205 ? -8.914 -1.826 -4.707 1 92.38 205 PRO B C 1
ATOM 3632 O O . PRO B 1 205 ? -8.18 -1.38 -5.586 1 92.38 205 PRO B O 1
ATOM 3635 N N . LYS B 1 206 ? -9.383 -1.151 -3.752 1 86.12 206 LYS B N 1
ATOM 3636 C CA . LYS B 1 206 ? -8.977 0.247 -3.643 1 86.12 206 LYS B CA 1
ATOM 3637 C C . LYS B 1 206 ? -7.488 0.364 -3.334 1 86.12 206 LYS B C 1
ATOM 3639 O O . LYS B 1 206 ? -6.809 1.258 -3.846 1 86.12 206 LYS B O 1
ATOM 3644 N N . PHE B 1 207 ? -6.992 -0.47 -2.572 1 87.19 207 PHE B N 1
ATOM 3645 C CA . PHE B 1 207 ? -5.566 -0.505 -2.273 1 87.19 207 PHE B CA 1
ATOM 3646 C C . PHE B 1 207 ? -4.758 -0.807 -3.527 1 87.19 207 PHE B C 1
ATOM 3648 O O . PHE B 1 207 ? -3.752 -0.145 -3.799 1 87.19 207 PHE B O 1
ATOM 3655 N N . MET B 1 208 ? -5.176 -1.735 -4.254 1 88.62 208 MET B N 1
ATOM 3656 C CA . MET B 1 208 ? -4.398 -2.262 -5.375 1 88.62 208 MET B CA 1
ATOM 3657 C C . MET B 1 208 ? -4.543 -1.37 -6.602 1 88.62 208 MET B C 1
ATOM 3659 O O . MET B 1 208 ? -3.574 -1.149 -7.332 1 88.62 208 MET B O 1
ATOM 3663 N N . CYS B 1 209 ? -5.793 -0.883 -6.805 1 84.75 209 CYS B N 1
ATOM 3664 C CA . CYS B 1 209 ? -6.098 -0.219 -8.07 1 84.75 209 CYS B CA 1
ATOM 3665 C C . CYS B 1 209 ? -6.172 1.293 -7.883 1 84.75 209 CYS B C 1
ATOM 3667 O O . CYS B 1 209 ? -6.426 2.027 -8.844 1 84.75 209 CYS B O 1
ATOM 3669 N N . GLY B 1 210 ? -5.973 1.736 -6.734 1 77.56 210 GLY B N 1
ATOM 3670 C CA . GLY B 1 210 ? -5.988 3.17 -6.488 1 77.56 210 GLY B CA 1
ATOM 3671 C C . GLY B 1 210 ? -7.27 3.84 -6.949 1 77.56 210 GLY B C 1
ATOM 3672 O O . GLY B 1 210 ? -8.367 3.418 -6.574 1 77.56 210 GLY B O 1
ATOM 3673 N N . LYS B 1 211 ? -7.02 4.852 -7.902 1 71.5 211 LYS B N 1
ATOM 3674 C CA . LYS B 1 211 ? -8.133 5.633 -8.43 1 71.5 211 LYS B CA 1
ATOM 3675 C C . LYS B 1 211 ? -9.141 4.738 -9.148 1 71.5 211 LYS B C 1
ATOM 3677 O O . LYS B 1 211 ? -10.32 5.086 -9.258 1 71.5 211 LYS B O 1
ATOM 3682 N N . HIS B 1 212 ? -8.641 3.625 -9.562 1 72.5 212 HIS B N 1
ATOM 3683 C CA . HIS B 1 212 ? -9.516 2.693 -10.273 1 72.5 212 HIS B CA 1
ATOM 3684 C C . HIS B 1 212 ? -10.047 1.616 -9.336 1 72.5 212 HIS B C 1
ATOM 3686 O O . HIS B 1 212 ? -10.5 0.562 -9.789 1 72.5 212 HIS B O 1
ATOM 3692 N N . GLY B 1 213 ? -9.977 1.865 -8.133 1 73 213 GLY B N 1
ATOM 3693 C CA . GLY B 1 213 ? -10.352 0.868 -7.137 1 73 213 GLY B CA 1
ATOM 3694 C C . GLY B 1 213 ? -11.789 0.42 -7.254 1 73 213 GLY B C 1
ATOM 3695 O O . GLY B 1 213 ? -12.086 -0.775 -7.18 1 73 213 GLY B O 1
ATOM 3696 N N . SER B 1 214 ? -12.656 1.362 -7.57 1 75.94 214 SER B N 1
ATOM 3697 C CA . SER B 1 214 ? -14.07 1.02 -7.676 1 75.94 214 SER B CA 1
ATOM 3698 C C . SER B 1 214 ? -14.359 0.243 -8.953 1 75.94 214 SER B C 1
ATOM 3700 O O . SER B 1 214 ? -15.367 -0.47 -9.039 1 75.94 214 SER B O 1
ATOM 3702 N N . SER B 1 215 ? -13.43 0.341 -9.883 1 84.5 215 SER B N 1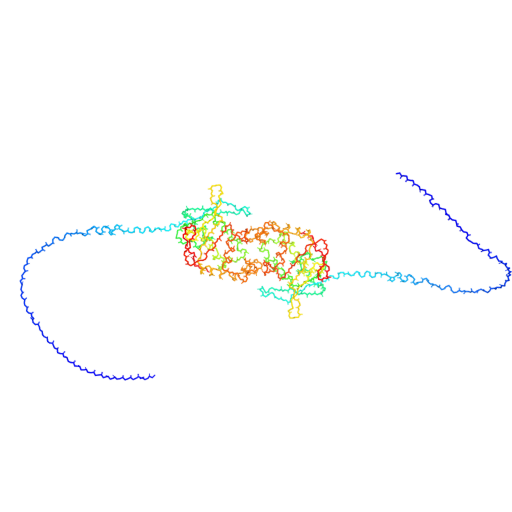
ATOM 3703 C CA . SER B 1 215 ? -13.602 -0.357 -11.148 1 84.5 215 SER B CA 1
ATOM 3704 C C . SER B 1 215 ? -12.492 -1.379 -11.375 1 84.5 215 SER B C 1
ATOM 3706 O O . SER B 1 215 ? -12.133 -1.679 -12.516 1 84.5 215 SER B O 1
ATOM 3708 N N . CYS B 1 216 ? -12.062 -1.765 -10.25 1 91.31 216 CYS B N 1
ATOM 3709 C CA . CYS B 1 216 ? -11.008 -2.764 -10.367 1 91.31 216 CYS B CA 1
ATOM 3710 C C . CYS B 1 216 ? -11.547 -4.062 -10.953 1 91.31 216 CYS B C 1
ATOM 3712 O O . CYS B 1 216 ? -12.469 -4.664 -10.398 1 91.31 216 CYS B O 1
ATOM 3714 N N . SER B 1 217 ? -10.977 -4.473 -12.07 1 95.38 217 SER B N 1
ATOM 3715 C CA . SER B 1 217 ? -11.391 -5.703 -12.742 1 95.38 217 SER B CA 1
ATOM 3716 C C . SER B 1 217 ? -10.469 -6.863 -12.383 1 95.38 217 SER B C 1
ATOM 3718 O O . SER B 1 217 ? -9.438 -6.668 -11.734 1 95.38 217 SER B O 1
ATOM 3720 N N . THR B 1 218 ? -10.906 -8.078 -12.789 1 97.44 218 THR B N 1
ATOM 3721 C CA . THR B 1 218 ? -10.078 -9.266 -12.617 1 97.44 218 THR B CA 1
ATOM 3722 C C . THR B 1 218 ? -8.727 -9.094 -13.297 1 97.44 218 THR B C 1
ATOM 3724 O O . THR B 1 218 ? -7.691 -9.453 -12.742 1 97.44 218 THR B O 1
ATOM 3727 N N . GLU B 1 219 ? -8.773 -8.5 -14.461 1 96.62 219 GLU B N 1
ATOM 3728 C CA . GLU B 1 219 ? -7.543 -8.273 -15.219 1 96.62 219 GLU B CA 1
ATOM 3729 C C . GLU B 1 219 ? -6.617 -7.301 -14.492 1 96.62 219 GLU B C 1
ATOM 3731 O O . GLU B 1 219 ? -5.41 -7.535 -14.406 1 96.62 219 GLU B O 1
ATOM 3736 N N . ARG B 1 220 ? -7.176 -6.273 -13.969 1 94.06 220 ARG B N 1
ATOM 3737 C CA . ARG B 1 220 ? -6.367 -5.293 -13.25 1 94.06 220 ARG B CA 1
ATOM 3738 C C . ARG B 1 220 ? -5.777 -5.898 -11.984 1 94.06 220 ARG B C 1
ATOM 3740 O O . ARG B 1 220 ? -4.621 -5.637 -11.641 1 94.06 220 ARG B O 1
ATOM 3747 N N . PHE B 1 221 ? -6.621 -6.621 -11.328 1 96.44 221 PHE B N 1
ATOM 3748 C CA . PHE B 1 221 ? -6.191 -7.32 -10.125 1 96.44 221 PHE B CA 1
ATOM 3749 C C . PHE B 1 221 ? -4.988 -8.211 -10.422 1 96.44 221 PHE B C 1
ATOM 3751 O O . PHE B 1 221 ? -3.949 -8.094 -9.773 1 96.44 221 PHE B O 1
ATOM 3758 N N . LEU B 1 222 ? -5.09 -9.016 -11.43 1 97.81 222 LEU B N 1
ATOM 3759 C CA . LEU B 1 222 ? -4.023 -9.953 -11.773 1 97.81 222 LEU B CA 1
ATOM 3760 C C . LEU B 1 222 ? -2.812 -9.219 -12.336 1 97.81 222 LEU B C 1
ATOM 3762 O O . LEU B 1 222 ? -1.673 -9.633 -12.125 1 97.81 222 LEU B O 1
ATOM 3766 N N . ASN B 1 223 ? -3.104 -8.156 -13.078 1 95.19 223 ASN B N 1
ATOM 3767 C CA . ASN B 1 223 ? -1.991 -7.348 -13.562 1 95.19 223 ASN B CA 1
ATOM 3768 C C . ASN B 1 223 ? -1.179 -6.762 -12.414 1 95.19 223 ASN B C 1
ATOM 3770 O O . ASN B 1 223 ? 0.051 -6.719 -12.469 1 95.19 223 ASN B O 1
ATOM 3774 N N . PHE B 1 224 ? -1.825 -6.332 -11.375 1 93.44 224 PHE B N 1
ATOM 3775 C CA . PHE B 1 224 ? -1.126 -5.828 -10.195 1 93.44 224 PHE B CA 1
ATOM 3776 C C . PHE B 1 224 ? -0.29 -6.93 -9.555 1 93.44 224 PHE B C 1
ATOM 3778 O O . PHE B 1 224 ? 0.885 -6.723 -9.242 1 93.44 224 PHE B O 1
ATOM 3785 N N . ILE B 1 225 ? -0.848 -8.102 -9.406 1 96.19 225 ILE B N 1
ATOM 3786 C CA . ILE B 1 225 ? -0.189 -9.242 -8.789 1 96.19 225 ILE B CA 1
ATOM 3787 C C . ILE B 1 225 ? 1.051 -9.625 -9.594 1 96.19 225 ILE B C 1
ATOM 3789 O O . ILE B 1 225 ? 2.082 -9.992 -9.023 1 96.19 225 ILE B O 1
ATOM 3793 N N . GLY B 1 226 ? 0.945 -9.508 -10.828 1 96.81 226 GLY B N 1
ATOM 3794 C CA . GLY B 1 226 ? 2.025 -9.938 -11.703 1 96.81 226 GLY B CA 1
ATOM 3795 C C . GLY B 1 226 ? 2.996 -8.82 -12.047 1 96.81 226 GLY B C 1
ATOM 3796 O O . GLY B 1 226 ? 3.939 -9.023 -12.812 1 96.81 226 GLY B O 1
ATOM 3797 N N . SER B 1 227 ? 2.803 -7.641 -11.547 1 93.25 227 SER B N 1
ATOM 3798 C CA . SER B 1 227 ? 3.645 -6.496 -11.875 1 93.25 227 SER B CA 1
ATOM 3799 C C . SER B 1 227 ? 4.824 -6.383 -10.914 1 93.25 227 SER B C 1
ATOM 3801 O O . SER B 1 227 ? 4.684 -6.637 -9.719 1 93.25 227 SER B O 1
ATOM 3803 N N . THR B 1 228 ? 5.941 -5.98 -11.484 1 90.12 228 THR B N 1
ATOM 3804 C CA . THR B 1 228 ? 7.145 -5.727 -10.703 1 90.12 228 THR B CA 1
ATOM 3805 C C . THR B 1 228 ? 7.07 -4.359 -10.023 1 90.12 228 THR B C 1
ATOM 3807 O O . THR B 1 228 ? 6.184 -3.557 -10.328 1 90.12 228 THR B O 1
ATOM 3810 N N . PRO B 1 229 ? 8.047 -4.121 -9.164 1 82.69 229 PRO B N 1
ATOM 3811 C CA . PRO B 1 229 ? 8.062 -2.801 -8.531 1 82.69 229 PRO B CA 1
ATOM 3812 C C . PRO B 1 229 ? 8.234 -1.668 -9.539 1 82.69 229 PRO B C 1
ATOM 3814 O O . PRO B 1 229 ? 7.668 -0.586 -9.359 1 82.69 229 PRO B O 1
ATOM 3817 N N . ALA B 1 230 ? 8.969 -1.948 -10.586 1 80.94 230 ALA B N 1
ATOM 3818 C CA . ALA B 1 230 ? 9.18 -0.94 -11.617 1 80.94 230 ALA B CA 1
ATOM 3819 C C . ALA B 1 230 ? 7.859 -0.555 -12.289 1 80.94 230 ALA B C 1
ATOM 3821 O O . ALA B 1 230 ? 7.734 0.537 -12.844 1 80.94 230 ALA B O 1
ATOM 3822 N N . GLU B 1 231 ? 6.895 -1.375 -12.102 1 84.62 231 GLU B N 1
ATOM 3823 C CA . GLU B 1 231 ? 5.59 -1.148 -12.727 1 84.62 231 GLU B CA 1
ATOM 3824 C C . GLU B 1 231 ? 4.535 -0.805 -11.68 1 84.62 231 GLU B C 1
ATOM 3826 O O . GLU B 1 231 ? 3.346 -0.723 -12 1 84.62 231 GLU B O 1
ATOM 3831 N N . GLY B 1 232 ? 4.977 -0.726 -10.484 1 81.31 232 GLY B N 1
ATOM 3832 C CA . GLY B 1 232 ? 4.043 -0.374 -9.43 1 81.31 232 GLY B CA 1
ATOM 3833 C C . GLY B 1 232 ? 3.52 -1.578 -8.672 1 81.31 232 GLY B C 1
ATOM 3834 O O . GLY B 1 232 ? 2.682 -1.438 -7.777 1 81.31 232 GLY B O 1
ATOM 3835 N N . GLY B 1 233 ? 3.93 -2.773 -9.023 1 88.81 233 GLY B N 1
ATOM 3836 C CA . GLY B 1 233 ? 3.561 -3.979 -8.297 1 88.81 233 GLY B CA 1
ATOM 3837 C C . GLY B 1 233 ? 4.645 -4.461 -7.352 1 88.81 233 GLY B C 1
ATOM 3838 O O . GLY B 1 233 ? 5.48 -3.672 -6.906 1 88.81 233 GLY B O 1
ATOM 3839 N N . HIS B 1 234 ? 4.512 -5.797 -6.965 1 88.31 234 HIS B N 1
ATOM 3840 C CA . HIS B 1 234 ? 5.441 -6.273 -5.949 1 88.31 234 HIS B CA 1
ATOM 3841 C C . HIS B 1 234 ? 5.973 -7.664 -6.297 1 88.31 234 HIS B C 1
ATOM 3843 O O . HIS B 1 234 ? 6.691 -8.273 -5.504 1 88.31 234 HIS B O 1
ATOM 3849 N N . SER B 1 235 ? 5.688 -8.102 -7.488 1 91.88 235 SER B N 1
ATOM 3850 C CA . SER B 1 235 ? 6.215 -9.383 -7.961 1 91.88 235 SER B CA 1
ATOM 3851 C C . SER B 1 235 ? 7.688 -9.273 -8.336 1 91.88 235 SER B C 1
ATOM 3853 O O . SER B 1 235 ? 8.102 -8.289 -8.953 1 91.88 235 SER B O 1
ATOM 3855 N N . PRO B 1 236 ? 8.461 -10.258 -7.93 1 90.62 236 PRO B N 1
ATOM 3856 C CA . PRO B 1 236 ? 9.867 -10.219 -8.352 1 90.62 236 PRO B CA 1
ATOM 3857 C C . PRO B 1 236 ? 10.039 -10.445 -9.852 1 90.62 236 PRO B C 1
ATOM 3859 O O . PRO B 1 236 ? 11.016 -9.969 -10.445 1 90.62 236 PRO B O 1
ATOM 3862 N N . VAL B 1 237 ? 9.172 -11.195 -10.398 1 94.88 237 VAL B N 1
ATOM 3863 C CA . VAL B 1 237 ? 9.148 -11.508 -11.82 1 94.88 237 VAL B CA 1
ATOM 3864 C C . VAL B 1 237 ? 7.867 -10.961 -12.445 1 94.88 237 VAL B C 1
ATOM 3866 O O . VAL B 1 237 ? 6.785 -11.07 -11.867 1 94.88 237 VAL B O 1
ATOM 3869 N N . LYS B 1 238 ? 8.078 -10.336 -13.688 1 96.31 238 LYS B N 1
ATOM 3870 C CA . LYS B 1 238 ? 6.871 -9.922 -14.391 1 96.31 238 LYS B CA 1
ATOM 3871 C C . LYS B 1 238 ? 6.062 -11.125 -14.859 1 96.31 238 LYS B C 1
ATOM 3873 O O . LYS B 1 238 ? 6.566 -11.969 -15.602 1 96.31 238 LYS B O 1
ATOM 3878 N N . ILE B 1 239 ? 4.863 -11.148 -14.398 1 98.38 239 ILE B N 1
ATOM 3879 C CA . ILE B 1 239 ? 3.996 -12.25 -14.812 1 98.38 239 ILE B CA 1
ATOM 3880 C C . ILE B 1 239 ? 2.842 -11.703 -15.648 1 98.38 239 ILE B C 1
ATOM 3882 O O . ILE B 1 239 ? 2.066 -10.867 -15.18 1 98.38 239 ILE B O 1
ATOM 3886 N N . HIS B 1 240 ? 2.74 -12.164 -16.859 1 98.5 240 HIS B N 1
ATOM 3887 C CA . HIS B 1 240 ? 1.605 -11.867 -17.719 1 98.5 240 HIS B CA 1
ATOM 3888 C C . HIS B 1 240 ? 0.501 -12.906 -17.562 1 98.5 240 HIS B C 1
ATOM 3890 O O . HIS B 1 240 ? 0.655 -14.055 -17.984 1 98.5 240 HIS B O 1
ATOM 3896 N N . TYR B 1 241 ? -0.537 -12.469 -17.016 1 98.75 241 TYR B N 1
ATOM 3897 C CA . TYR B 1 241 ? -1.683 -13.367 -16.875 1 98.75 241 TYR B CA 1
ATOM 3898 C C . TYR B 1 241 ? -2.529 -13.352 -18.156 1 98.75 241 TYR B C 1
ATOM 3900 O O . TYR B 1 241 ? -2.965 -12.289 -18.609 1 98.75 241 TYR B O 1
ATOM 3908 N N . VAL B 1 242 ? -2.719 -14.469 -18.703 1 98.5 242 VAL B N 1
ATOM 3909 C CA . VAL B 1 242 ? -3.586 -14.641 -19.875 1 98.5 242 VAL B CA 1
ATOM 3910 C C . VAL B 1 242 ? -4.828 -15.438 -19.469 1 98.5 242 VAL B C 1
ATOM 3912 O O . VAL B 1 242 ? -4.727 -16.594 -19.078 1 98.5 242 VAL B O 1
ATOM 3915 N N . LEU B 1 243 ? -5.918 -14.773 -19.594 1 98.69 243 LEU B N 1
ATOM 3916 C CA . LEU B 1 243 ? -7.18 -15.414 -19.25 1 98.69 243 LEU B CA 1
ATOM 3917 C C . LEU B 1 243 ? -7.816 -16.062 -20.469 1 98.69 243 LEU B C 1
ATOM 3919 O O . LEU B 1 243 ? -8.047 -15.398 -21.484 1 98.69 243 LEU B O 1
ATOM 3923 N N . SER B 1 244 ? -8.047 -17.328 -20.312 1 98.56 244 SER B N 1
ATOM 3924 C CA . SER B 1 244 ? -8.578 -18.062 -21.469 1 98.56 244 SER B CA 1
ATOM 3925 C C . SER B 1 244 ? -9.383 -19.281 -21.016 1 98.56 244 SER B C 1
ATOM 3927 O O . SER B 1 244 ? -9.148 -19.812 -19.922 1 98.56 244 SER B O 1
ATOM 3929 N N . LYS B 1 245 ? -10.312 -19.734 -21.875 1 97.94 245 LYS B N 1
ATOM 3930 C CA . LYS B 1 245 ? -11.062 -20.969 -21.625 1 97.94 245 LYS B CA 1
ATOM 3931 C C . LYS B 1 245 ? -10.477 -22.141 -22.406 1 97.94 245 LYS B C 1
ATOM 3933 O O . LYS B 1 245 ? -10.828 -23.297 -22.156 1 97.94 245 LYS B O 1
ATOM 3938 N N . THR B 1 246 ? -9.578 -21.766 -23.359 1 97.75 246 THR B N 1
ATOM 3939 C CA . THR B 1 246 ? -8.953 -22.766 -24.219 1 97.75 246 THR B CA 1
ATOM 3940 C C . THR B 1 246 ? -7.438 -22.625 -24.203 1 97.75 246 THR B C 1
ATOM 3942 O O . THR B 1 246 ? -6.91 -21.578 -23.797 1 97.75 246 THR B O 1
ATOM 3945 N N . PRO B 1 247 ? -6.75 -23.672 -24.516 1 97.5 247 PRO B N 1
ATOM 3946 C CA . PRO B 1 247 ? -5.289 -23.594 -24.547 1 97.5 247 PRO B CA 1
ATOM 3947 C C . PRO B 1 247 ? -4.781 -22.438 -25.406 1 97.5 247 PRO B C 1
ATOM 3949 O O . PRO B 1 247 ? -5.426 -22.078 -26.391 1 97.5 247 PRO B O 1
ATOM 3952 N N . VAL B 1 248 ? -3.742 -21.875 -24.984 1 97.12 248 VAL B N 1
ATOM 3953 C CA . VAL B 1 248 ? -3.127 -20.734 -25.656 1 97.12 248 VAL B CA 1
ATOM 3954 C C . VAL B 1 248 ? -1.697 -21.094 -26.062 1 97.12 248 VAL B C 1
ATOM 3956 O O . VAL B 1 248 ? -0.973 -21.75 -25.312 1 97.12 248 VAL B O 1
ATOM 3959 N N . LYS B 1 249 ? -1.317 -20.688 -27.234 1 95.19 249 LYS B N 1
ATOM 3960 C CA . LYS B 1 249 ? 0.052 -20.906 -27.688 1 95.19 249 LYS B CA 1
ATOM 3961 C C . LYS B 1 249 ? 0.949 -19.734 -27.312 1 95.19 249 LYS B C 1
ATOM 3963 O O . LYS B 1 249 ? 0.626 -18.578 -27.609 1 95.19 249 LYS B O 1
ATOM 3968 N N . VAL B 1 250 ? 1.972 -20.047 -26.609 1 92.38 250 VAL B N 1
ATOM 3969 C CA . VAL B 1 250 ? 2.975 -19.047 -26.219 1 92.38 250 VAL B CA 1
ATOM 3970 C C . VAL B 1 250 ? 4.363 -19.547 -26.625 1 92.38 250 VAL B C 1
ATOM 3972 O O . VAL B 1 250 ? 4.812 -20.594 -26.156 1 92.38 250 VAL B O 1
ATOM 3975 N N . GLY B 1 251 ? 5.09 -18.797 -27.391 1 88.38 251 GLY B N 1
ATOM 3976 C CA . GLY B 1 251 ? 6.422 -19.188 -27.828 1 88.38 251 GLY B CA 1
ATOM 3977 C C . GLY B 1 251 ? 6.469 -20.594 -28.406 1 88.38 251 GLY B C 1
ATOM 3978 O O . GLY B 1 251 ? 7.383 -21.359 -28.094 1 88.38 251 GLY B O 1
ATOM 3979 N N . GLY B 1 252 ? 5.434 -21.062 -29.047 1 87.31 252 GLY B N 1
ATOM 3980 C CA . GLY B 1 252 ? 5.383 -22.375 -29.688 1 87.31 252 GLY B CA 1
ATOM 3981 C C . GLY B 1 252 ? 4.875 -23.469 -28.766 1 87.31 252 GLY B C 1
ATOM 3982 O O . GLY B 1 252 ? 4.719 -24.609 -29.188 1 87.31 252 GLY B O 1
ATOM 3983 N N . LYS B 1 253 ? 4.688 -23.141 -27.531 1 90.12 253 LYS B N 1
ATOM 3984 C CA . LYS B 1 253 ? 4.164 -24.109 -26.578 1 90.12 253 LYS B CA 1
ATOM 3985 C C . LYS B 1 253 ? 2.689 -23.844 -26.281 1 90.12 253 LYS B C 1
ATOM 3987 O O . LYS B 1 253 ? 2.271 -22.688 -26.141 1 90.12 253 LYS B O 1
ATOM 3992 N N . GLU B 1 254 ? 2.02 -24.906 -26.219 1 95.5 254 GLU B N 1
ATOM 3993 C CA . GLU B 1 254 ? 0.61 -24.781 -25.859 1 95.5 254 GLU B CA 1
ATOM 3994 C C . GLU B 1 254 ? 0.417 -24.891 -24.344 1 95.5 254 GLU B C 1
ATOM 3996 O O . GLU B 1 254 ? 0.83 -25.875 -23.734 1 95.5 254 GLU B O 1
ATOM 4001 N N . LEU B 1 255 ? -0.17 -23.953 -23.828 1 97.12 255 LEU B N 1
ATOM 4002 C CA . LEU B 1 255 ? -0.439 -23.922 -22.391 1 97.12 255 LEU B CA 1
ATOM 4003 C C . LEU B 1 255 ? -1.927 -24.109 -22.109 1 97.12 255 LEU B C 1
ATOM 4005 O O . LEU B 1 255 ? -2.768 -23.516 -22.781 1 97.12 255 LEU B O 1
ATOM 4009 N N . THR B 1 256 ? -2.195 -25.016 -21.172 1 97.69 256 THR B N 1
ATOM 4010 C CA . THR B 1 256 ? -3.566 -25.234 -20.734 1 97.69 256 THR B CA 1
ATOM 4011 C C . THR B 1 256 ? -3.924 -24.281 -19.594 1 97.69 256 THR B C 1
ATOM 4013 O O . THR B 1 256 ? -3.154 -24.141 -18.641 1 97.69 256 THR B O 1
ATOM 4016 N N . PRO B 1 257 ? -5.121 -23.625 -19.719 1 98.56 257 PRO B N 1
ATOM 4017 C CA . PRO B 1 257 ? -5.508 -22.703 -18.656 1 98.56 257 PRO B CA 1
ATOM 4018 C C . PRO B 1 257 ? -5.582 -23.375 -17.281 1 98.56 257 PRO B C 1
ATOM 4020 O O . PRO B 1 257 ? -6.266 -24.391 -17.141 1 98.56 257 PRO B O 1
ATOM 4023 N N . PHE B 1 258 ? -4.957 -22.766 -16.266 1 98.38 258 PHE B N 1
ATOM 4024 C CA . PHE B 1 258 ? -4.961 -23.297 -14.898 1 98.38 258 PHE B CA 1
ATOM 4025 C C . PHE B 1 258 ? -6.305 -23.047 -14.227 1 98.38 258 PHE B C 1
ATOM 4027 O O . PHE B 1 258 ? -6.879 -21.953 -14.359 1 98.38 258 PHE B O 1
ATOM 4034 N N . LYS B 1 259 ? -6.773 -23.953 -13.555 1 97.19 259 LYS B N 1
ATOM 4035 C CA . LYS B 1 259 ? -7.922 -23.844 -12.664 1 97.19 259 LYS B CA 1
ATOM 4036 C C . LYS B 1 259 ? -7.82 -24.828 -11.5 1 97.19 259 LYS B C 1
ATOM 4038 O O . LYS B 1 259 ? -7.176 -25.859 -11.617 1 97.19 259 LYS B O 1
ATOM 4043 N N . SER B 1 260 ? -8.336 -24.406 -10.406 1 95.06 260 SER B N 1
ATOM 4044 C CA . SER B 1 260 ? -8.391 -25.25 -9.211 1 95.06 260 SER B CA 1
ATOM 4045 C C . SER B 1 260 ? -9.625 -24.922 -8.367 1 95.06 260 SER B C 1
ATOM 4047 O O . SER B 1 260 ? -10.367 -23.984 -8.68 1 95.06 260 SER B O 1
ATOM 4049 N N . THR B 1 261 ? -9.828 -25.719 -7.398 1 92.75 261 THR B N 1
ATOM 4050 C CA . THR B 1 261 ? -10.906 -25.422 -6.457 1 92.75 261 THR B CA 1
ATOM 4051 C C . THR B 1 261 ? -10.5 -24.281 -5.52 1 92.75 261 THR B C 1
ATOM 4053 O O . THR B 1 261 ? -9.367 -24.25 -5.035 1 92.75 261 THR B O 1
ATOM 4056 N N . LEU B 1 262 ? -11.445 -23.422 -5.359 1 94.06 262 LEU B N 1
ATOM 4057 C CA . LEU B 1 262 ? -11.188 -22.281 -4.5 1 94.06 262 LEU B CA 1
ATOM 4058 C C . LEU B 1 262 ? -11.516 -22.594 -3.047 1 94.06 262 LEU B C 1
ATOM 4060 O O . LEU B 1 262 ? -12.336 -23.469 -2.773 1 94.06 262 LEU B O 1
ATOM 4064 N N . PHE B 1 263 ? -10.867 -21.984 -2.256 1 88 263 PHE B N 1
ATOM 4065 C CA . PHE B 1 263 ? -11.141 -22.062 -0.826 1 88 263 PHE B CA 1
ATOM 4066 C C . PHE B 1 263 ? -12.359 -21.234 -0.459 1 88 263 PHE B C 1
ATOM 4068 O O . PHE B 1 263 ? -12.594 -20.172 -1.034 1 88 263 PHE B O 1
#

InterPro domains:
  IPR032190 Niemann-Pick C1, N-terminal [PF16414] (60-255)